Protein AF-0000000077157069 (afdb_homodimer)

InterPro domains:
  IPR003099 Prephenate dehydrogenase [PS51176] (2-272)
  IPR008927 6-phosphogluconate dehydrogenase-like, C-terminal domain superfamily [SSF48179] (154-265)
  IPR036291 NAD(P)-binding domain superfamily [SSF51735] (1-149)
  IPR046825 Prephenate dehydrogenase, dimerization domain [PF20463] (155-255)
  IPR046826 Prephenate dehydrogenase, nucleotide-binding domain [PF02153] (42-120)
  IPR050812 Prephenate/Arogenate Dehydrogenase [PTHR21363] (1-281)

Solvent-accessible surface area (backbone atoms only — not comparable to full-atom values): 29279 Å² total; per-residue (Å²): 126,58,29,35,17,26,38,22,18,34,39,65,59,13,40,44,50,47,49,52,42,40,76,71,62,34,48,33,33,28,30,45,95,85,40,71,66,77,69,88,83,55,44,74,40,94,39,74,65,72,38,39,49,76,28,46,30,37,36,45,40,52,60,58,90,48,40,37,59,52,48,66,66,44,52,80,64,40,40,77,70,17,33,42,34,40,46,43,89,59,36,59,67,38,51,57,41,57,68,68,44,59,86,50,46,41,69,35,43,33,30,64,38,68,64,67,82,61,88,62,55,63,72,36,33,33,37,36,32,65,82,89,46,50,66,62,38,48,52,53,49,46,69,74,45,63,58,40,40,78,45,79,47,51,39,67,60,44,35,53,51,40,15,50,48,45,13,40,50,49,49,54,29,51,48,49,38,41,58,57,36,68,46,88,56,48,69,61,52,58,64,59,40,34,69,70,34,52,52,53,50,32,52,24,34,28,59,56,64,52,55,43,67,58,53,46,55,46,51,45,40,74,54,20,51,65,60,44,49,50,43,53,50,49,53,52,48,51,53,51,33,42,73,67,64,36,57,66,62,52,30,48,54,44,47,53,34,43,56,45,32,56,75,77,42,61,37,69,58,24,36,53,44,47,53,43,20,52,56,52,61,75,106,126,60,28,35,17,27,38,23,18,35,40,64,61,14,41,43,51,48,51,52,41,40,75,71,60,35,47,32,32,28,30,43,96,85,40,70,65,76,68,87,84,56,43,75,40,92,39,73,67,71,38,39,50,76,28,47,30,38,37,45,41,53,59,58,90,48,40,36,59,51,49,66,64,45,51,81,63,40,39,78,70,17,32,42,34,40,47,44,86,60,37,59,66,37,50,57,41,56,68,68,45,58,83,48,46,40,70,36,44,33,31,64,39,69,64,66,82,60,90,63,56,62,73,37,30,32,37,36,31,65,81,88,48,52,67,63,40,48,52,54,49,44,68,74,45,63,56,40,39,78,44,78,44,50,38,66,62,43,34,52,51,40,15,51,50,44,12,42,50,50,48,54,27,51,47,52,40,40,58,58,39,68,46,89,56,49,70,60,51,58,63,59,41,32,68,70,35,53,53,52,51,31,51,23,36,28,60,57,63,52,55,46,67,58,54,45,55,47,53,44,39,73,54,19,51,65,59,45,47,51,44,51,49,49,52,53,49,50,56,49,33,42,74,67,65,36,58,66,61,51,32,49,54,44,46,53,34,45,56,44,33,56,75,77,43,63,35,68,58,25,36,53,43,47,52,42,20,51,56,52,60,74,105

Secondary structure (DSSP, 8-state):
--EEEEETTTSHHHHHHHHHHHHTT-EEEEE-SSS---STTPEEPSSHHHHHTT-SEEEE-S-GGGHHHHHHHHHTTSPTT-EEEE--S--HHHHHHHHTS-TTSEEEEEEE-S-TT-S--TT-EEEE--SS-HHHHHHHHHHHSTT-EEEE--HHHHHHHHIIIIIIHHHHHHHHHHHHHT-TTHHHHHHH--HHHHHHHHHHHHHTTS-HHHHHHHHT-TTHHHHHHHHHHHHHHHHHHHHTT-HHHHHHHHHHHHHHHHTT--HHHHHHHHHHHHHHHH-/--EEEEETTTSHHHHHHHHHHHHTT-EEEEE-SSS---STTPEEPSSHHHHHTT-SEEEE-S-GGGHHHHHHHHHTTSPTT-EEEE--S--HHHHHHHHTS-TTSEEEEEEE-S-TT-S--TT-EEEE--SS-HHHHHHHHHHHSTT-EEEE--HHHHHHHHIIIIIIHHHHHHHHHHHHHT-TTHHHHHHH--HHHHHHHHHHHHHTTS-HHHHHHHHT-TTHHHHHHHHHHHHHHHHHHHHTT-HHHHHHHHHHHHHHHHTT--HHHHHHHHHHHHHHHH-

Structure (mmCIF, N/CA/C/O backbone):
data_AF-0000000077157069-model_v1
#
loop_
_entity.id
_entity.type
_entity.pdbx_description
1 polymer 'Prephenate dehydrogenase'
#
loop_
_atom_site.group_PDB
_atom_site.id
_atom_site.type_symbol
_atom_site.label_atom_id
_atom_site.label_alt_id
_atom_site.label_comp_id
_atom_site.label_asym_id
_atom_site.label_entity_id
_atom_site.label_seq_id
_atom_site.pdbx_PDB_ins_code
_atom_site.Cartn_x
_atom_site.Cartn_y
_atom_site.Cartn_z
_atom_site.occupancy
_atom_site.B_iso_or_equiv
_atom_site.auth_seq_id
_atom_site.auth_comp_id
_atom_site.auth_asym_id
_atom_site.auth_atom_id
_atom_site.pdbx_PDB_model_num
ATOM 1 N N . MET A 1 1 ? 12.68 -45.031 -3.32 1 86.81 1 MET A N 1
ATOM 2 C CA . MET A 1 1 ? 12.578 -43.594 -3.088 1 86.81 1 MET A CA 1
ATOM 3 C C . MET A 1 1 ? 11.836 -42.906 -4.227 1 86.81 1 MET A C 1
ATOM 5 O O . MET A 1 1 ? 12.016 -43.25 -5.395 1 86.81 1 MET A O 1
ATOM 9 N N . LYS A 1 2 ? 10.828 -42 -3.936 1 95.44 2 LYS A N 1
ATOM 10 C CA . LYS A 1 2 ? 10.086 -41.344 -4.992 1 95.44 2 LYS A CA 1
ATOM 11 C C . LYS A 1 2 ? 10.953 -40.281 -5.695 1 95.44 2 LYS A C 1
ATOM 13 O O . LYS A 1 2 ? 11.844 -39.688 -5.082 1 95.44 2 LYS A O 1
ATOM 18 N N . LYS A 1 3 ? 10.734 -40.25 -6.965 1 98.06 3 LYS A N 1
ATOM 19 C CA . LYS A 1 3 ? 11.539 -39.375 -7.82 1 98.06 3 LYS A CA 1
ATOM 20 C C . LYS A 1 3 ? 10.742 -38.156 -8.258 1 98.06 3 LYS A C 1
ATOM 22 O O . LYS A 1 3 ? 9.617 -38.281 -8.758 1 98.06 3 LYS A O 1
ATOM 27 N N . VAL A 1 4 ? 11.352 -36.969 -8.047 1 98.44 4 VAL A N 1
ATOM 28 C CA . VAL A 1 4 ? 10.742 -35.719 -8.477 1 98.44 4 VAL A CA 1
ATOM 29 C C . VAL A 1 4 ? 11.656 -35.031 -9.477 1 98.44 4 VAL A C 1
ATOM 31 O O . VAL A 1 4 ? 12.867 -34.938 -9.258 1 98.44 4 VAL A O 1
ATOM 34 N N . THR A 1 5 ? 11.125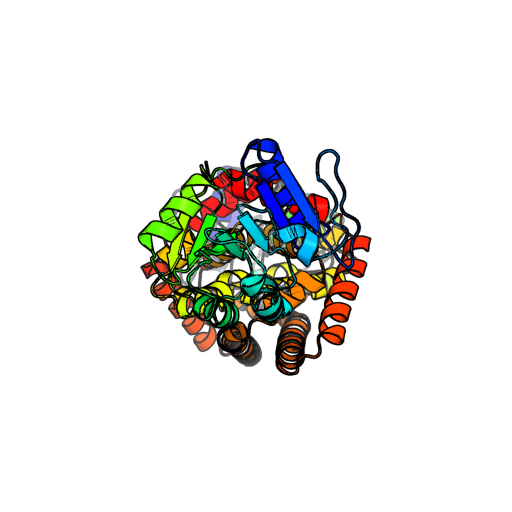 -34.656 -10.555 1 98.62 5 THR A N 1
ATOM 35 C CA . THR A 1 5 ? 11.828 -33.781 -11.5 1 98.62 5 THR A CA 1
ATOM 36 C C . THR A 1 5 ? 11.305 -32.344 -11.414 1 98.62 5 THR A C 1
ATOM 38 O O . THR A 1 5 ? 10.094 -32.125 -11.453 1 98.62 5 THR A O 1
ATOM 41 N N . VAL A 1 6 ? 12.211 -31.406 -11.32 1 98.44 6 VAL A N 1
ATOM 42 C CA . VAL A 1 6 ? 11.867 -29.984 -11.352 1 98.44 6 VAL A CA 1
ATOM 43 C C . VAL A 1 6 ? 12.344 -29.359 -12.656 1 98.44 6 VAL A C 1
ATOM 45 O O . VAL A 1 6 ? 13.555 -29.25 -12.898 1 98.44 6 VAL A O 1
ATOM 48 N N . ILE A 1 7 ? 11.391 -29.031 -13.5 1 98 7 ILE A N 1
ATOM 49 C CA . ILE A 1 7 ? 11.711 -28.281 -14.711 1 98 7 ILE A CA 1
ATOM 50 C C . ILE A 1 7 ? 11.75 -26.781 -14.406 1 98 7 ILE A C 1
ATOM 52 O O . ILE A 1 7 ? 10.812 -26.234 -13.82 1 98 7 ILE A O 1
ATOM 56 N N . GLY A 1 8 ? 12.766 -26.094 -14.836 1 96.44 8 GLY A N 1
ATOM 57 C CA . GLY A 1 8 ? 13.023 -24.734 -14.391 1 96.44 8 GLY A CA 1
ATOM 58 C C . GLY A 1 8 ? 13.742 -24.656 -13.062 1 96.44 8 GLY A C 1
ATOM 59 O O . GLY A 1 8 ? 13.477 -23.766 -12.25 1 96.44 8 GLY A O 1
ATOM 60 N N . ALA A 1 9 ? 14.633 -25.625 -12.781 1 96.56 9 ALA A N 1
ATOM 61 C CA . ALA A 1 9 ? 15.273 -25.812 -11.484 1 96.56 9 ALA A CA 1
ATOM 62 C C . ALA A 1 9 ? 16.312 -24.719 -11.227 1 96.56 9 ALA A C 1
ATOM 64 O O . ALA A 1 9 ? 16.781 -24.547 -10.102 1 96.56 9 ALA A O 1
ATOM 65 N N . GLY A 1 10 ? 16.609 -24.031 -12.227 1 94 10 GLY A N 1
ATOM 66 C CA . GLY A 1 10 ? 17.594 -22.953 -12.062 1 94 10 GLY A CA 1
ATOM 67 C C . GLY A 1 10 ? 16.969 -21.641 -11.625 1 94 10 GLY A C 1
ATOM 68 O O . GLY A 1 10 ? 17.672 -20.734 -11.188 1 94 10 GLY A O 1
ATOM 69 N N . GLY A 1 11 ? 15.641 -21.516 -11.812 1 91.5 11 GLY A N 1
ATOM 70 C CA . GLY A 1 11 ? 14.93 -20.328 -11.375 1 91.5 11 GLY A CA 1
ATOM 71 C C . GLY A 1 11 ? 14.68 -20.297 -9.875 1 91.5 11 GLY A C 1
ATOM 72 O O . GLY A 1 11 ? 14.875 -21.297 -9.188 1 91.5 11 GLY A O 1
ATOM 73 N N . GLN A 1 12 ? 14.219 -19.203 -9.367 1 87.94 12 GLN A N 1
ATOM 74 C CA . GLN A 1 12 ? 14.07 -18.984 -7.93 1 87.94 12 GLN A CA 1
ATOM 75 C C . GLN A 1 12 ? 13.094 -19.984 -7.32 1 87.94 12 GLN A C 1
ATOM 77 O O . GLN A 1 12 ? 13.43 -20.672 -6.352 1 87.94 12 GLN A O 1
ATOM 82 N N . MET A 1 13 ? 11.914 -20.094 -7.93 1 92 13 MET A N 1
ATOM 83 C CA . MET A 1 13 ? 10.953 -21.047 -7.375 1 92 13 MET A CA 1
ATOM 84 C C . MET A 1 13 ? 11.383 -22.484 -7.648 1 92 13 MET A C 1
ATOM 86 O O . MET A 1 13 ? 11.117 -23.375 -6.848 1 92 13 MET A O 1
ATOM 90 N N . GLY A 1 14 ? 12.016 -22.703 -8.828 1 95.69 14 GLY A N 1
ATOM 91 C CA . GLY A 1 14 ? 12.562 -24.016 -9.109 1 95.69 14 GLY A CA 1
ATOM 92 C C . GLY A 1 14 ? 13.555 -24.484 -8.055 1 95.69 14 GLY A C 1
ATOM 93 O O . GLY A 1 14 ? 13.492 -25.625 -7.598 1 95.69 14 GLY A O 1
ATOM 94 N N . GLN A 1 15 ? 14.406 -23.562 -7.676 1 94.69 15 GLN A N 1
ATOM 95 C CA . GLN A 1 15 ? 15.367 -23.875 -6.625 1 94.69 15 GLN A CA 1
ATOM 96 C C . GLN A 1 15 ? 14.664 -24.156 -5.301 1 94.69 15 GLN A C 1
ATOM 98 O O . GLN A 1 15 ? 15.047 -25.062 -4.562 1 94.69 15 GLN A O 1
ATOM 103 N N . TRP A 1 16 ? 13.672 -23.406 -5.055 1 93.69 16 TRP A N 1
ATOM 104 C CA . TRP A 1 16 ? 12.914 -23.578 -3.816 1 93.69 16 TRP A CA 1
ATOM 105 C C . TRP A 1 16 ? 12.273 -24.953 -3.752 1 93.69 16 TRP A C 1
ATOM 107 O O . TRP A 1 16 ? 12.43 -25.672 -2.76 1 93.69 16 TRP A O 1
ATOM 117 N N . PHE A 1 17 ? 11.672 -25.406 -4.805 1 97 17 PHE A N 1
ATOM 118 C CA . PHE A 1 17 ? 10.961 -26.672 -4.824 1 97 17 PHE A CA 1
ATOM 119 C C . PHE A 1 17 ? 11.953 -27.844 -4.852 1 97 17 PHE A C 1
ATOM 121 O O . PHE A 1 17 ? 11.695 -28.891 -4.262 1 97 17 PHE A O 1
ATOM 128 N N . ALA A 1 18 ? 13.047 -27.656 -5.605 1 97 18 ALA A N 1
ATOM 129 C CA . ALA A 1 18 ? 14.078 -28.688 -5.598 1 97 18 ALA A CA 1
ATOM 130 C C . ALA A 1 18 ? 14.578 -28.953 -4.18 1 97 18 ALA A C 1
ATOM 132 O O . ALA A 1 18 ? 14.648 -30.094 -3.748 1 97 18 ALA A O 1
ATOM 133 N N . LYS A 1 19 ? 14.883 -27.891 -3.492 1 95.88 19 LYS A N 1
ATOM 134 C CA . LYS A 1 19 ? 15.352 -28.016 -2.113 1 95.88 19 LYS A CA 1
ATOM 135 C C . LYS A 1 19 ? 14.266 -28.609 -1.219 1 95.88 19 LYS A C 1
ATOM 137 O O . LYS A 1 19 ? 14.547 -29.469 -0.385 1 95.88 19 LYS A O 1
ATOM 142 N N . TYR A 1 20 ? 13.055 -28.156 -1.385 1 96.25 20 TYR A N 1
ATOM 143 C CA . TYR A 1 20 ? 11.93 -28.625 -0.582 1 96.25 20 TYR A CA 1
ATOM 144 C C . TYR A 1 20 ? 11.758 -30.125 -0.689 1 96.25 20 TYR A C 1
ATOM 146 O O . TYR A 1 20 ? 11.664 -30.828 0.326 1 96.25 20 TYR A O 1
ATOM 154 N N . PHE A 1 21 ? 11.766 -30.656 -1.873 1 97.19 21 PHE A N 1
ATOM 155 C CA . PHE A 1 21 ? 11.531 -32.094 -2.082 1 97.19 21 PHE A CA 1
ATOM 156 C C . PHE A 1 21 ? 12.75 -32.906 -1.671 1 97.19 21 PHE A C 1
ATOM 158 O O . PHE A 1 21 ? 12.617 -34.031 -1.173 1 97.19 21 PHE A O 1
ATOM 165 N N . ALA A 1 22 ? 13.914 -32.312 -1.91 1 96.19 22 ALA A N 1
ATOM 166 C CA . ALA A 1 22 ? 15.109 -33 -1.421 1 96.19 22 ALA A CA 1
ATOM 167 C C . ALA A 1 22 ? 15.07 -33.156 0.095 1 96.19 22 ALA A C 1
ATOM 169 O O . ALA A 1 22 ? 15.359 -34.25 0.614 1 96.19 22 ALA A O 1
ATOM 170 N N . ASP A 1 23 ? 14.711 -32.125 0.754 1 95.19 23 ASP A N 1
ATOM 171 C CA . ASP A 1 23 ? 14.633 -32.125 2.211 1 95.19 23 ASP A CA 1
ATOM 172 C C . ASP A 1 23 ? 13.586 -33.125 2.693 1 95.19 23 ASP A C 1
ATOM 174 O O . ASP A 1 23 ? 13.672 -33.656 3.811 1 95.19 23 ASP A O 1
ATOM 178 N N . LYS A 1 24 ? 12.641 -33.438 1.894 1 95.44 24 LYS A N 1
ATOM 179 C CA . LYS A 1 24 ? 11.578 -34.375 2.252 1 95.44 24 LYS A CA 1
ATOM 180 C C . LYS A 1 24 ? 11.969 -35.812 1.906 1 95.44 24 LYS A C 1
ATOM 182 O O . LYS A 1 24 ? 11.188 -36.75 2.115 1 95.44 24 LYS A O 1
ATOM 187 N N . GLY A 1 25 ? 13.125 -36 1.282 1 95.44 25 GLY A N 1
ATOM 188 C CA . GLY A 1 25 ? 13.656 -37.344 1.063 1 95.44 25 GLY A CA 1
ATOM 189 C C . GLY A 1 25 ? 13.43 -37.844 -0.347 1 95.44 25 GLY A C 1
ATOM 190 O O . GLY A 1 25 ? 13.672 -39.031 -0.634 1 95.44 25 GLY A O 1
ATOM 191 N N . PHE A 1 26 ? 13.008 -37 -1.263 1 97.5 26 PHE A N 1
ATOM 192 C CA . PHE A 1 26 ? 12.852 -37.406 -2.658 1 97.5 26 PHE A CA 1
ATOM 193 C C . PHE A 1 26 ? 14.195 -37.375 -3.377 1 97.5 26 PHE A C 1
ATOM 195 O O . PHE A 1 26 ? 15.102 -36.625 -2.992 1 97.5 26 PHE A O 1
ATOM 202 N N . GLU A 1 27 ? 14.344 -38.25 -4.344 1 97.62 27 GLU A N 1
ATOM 203 C CA . GLU A 1 27 ? 15.406 -38.062 -5.32 1 97.62 27 GLU A CA 1
ATOM 204 C C . GLU A 1 27 ? 15.047 -37 -6.344 1 97.62 27 GLU A C 1
ATOM 206 O O . GLU A 1 27 ? 14.07 -37.125 -7.082 1 97.62 27 GLU A O 1
ATOM 211 N N . VAL A 1 28 ? 15.797 -35.969 -6.406 1 98 28 VAL A N 1
ATOM 212 C CA . VAL A 1 28 ? 15.398 -34.781 -7.191 1 98 28 VAL A CA 1
ATOM 213 C C . VAL A 1 28 ? 16.297 -34.656 -8.414 1 98 28 VAL A C 1
ATOM 215 O O . VAL A 1 28 ? 17.531 -34.656 -8.297 1 98 28 VAL A O 1
ATOM 218 N N . THR A 1 29 ? 15.719 -34.594 -9.562 1 97.94 29 THR A N 1
ATOM 219 C CA . THR A 1 29 ? 16.375 -34.25 -10.812 1 97.94 29 THR A CA 1
ATOM 220 C C . THR A 1 29 ? 15.945 -32.844 -11.273 1 97.94 29 THR A C 1
ATOM 222 O O . THR A 1 29 ? 14.766 -32.5 -11.18 1 97.94 29 THR A O 1
ATOM 225 N N . GLY A 1 30 ? 16.891 -32.062 -11.688 1 97.88 30 GLY A N 1
ATOM 226 C CA . GLY A 1 30 ? 16.594 -30.719 -12.18 1 97.88 30 GLY A CA 1
ATOM 227 C C . GLY A 1 30 ? 16.953 -30.531 -13.641 1 97.88 30 GLY A C 1
ATOM 228 O O . GLY A 1 30 ? 17.953 -31.078 -14.109 1 97.88 30 GLY A O 1
ATOM 229 N N . PHE A 1 31 ? 16.156 -29.766 -14.312 1 97.5 31 PHE A N 1
ATOM 230 C CA . PHE A 1 31 ? 16.469 -29.344 -15.672 1 97.5 31 PHE A CA 1
ATOM 231 C C . PHE A 1 31 ? 16.172 -27.859 -15.844 1 97.5 31 PHE A C 1
ATOM 233 O O . PHE A 1 31 ? 15.18 -27.344 -15.312 1 97.5 31 PHE A O 1
ATOM 240 N N . ASP A 1 32 ? 16.969 -27.188 -16.5 1 96.62 32 ASP A N 1
ATOM 241 C CA . ASP A 1 32 ? 16.797 -25.781 -16.891 1 96.62 32 ASP A CA 1
ATOM 242 C C . ASP A 1 32 ? 17.578 -25.469 -18.156 1 96.62 32 ASP A C 1
ATOM 244 O O . ASP A 1 32 ? 18.781 -25.703 -18.203 1 96.62 32 ASP A O 1
ATOM 248 N N . SER A 1 33 ? 16.938 -24.938 -19.109 1 92.38 33 SER A N 1
ATOM 249 C CA . SER A 1 33 ? 17.578 -24.688 -20.391 1 92.38 33 SER A CA 1
ATOM 250 C C . SER A 1 33 ? 18.359 -23.375 -20.359 1 92.38 33 SER A C 1
ATOM 252 O O . SER A 1 33 ? 19.203 -23.141 -21.234 1 92.38 33 SER A O 1
ATOM 254 N N . GLU A 1 34 ? 18.125 -22.531 -19.438 1 89.44 34 GLU A N 1
ATOM 255 C CA . GLU A 1 34 ? 18.656 -21.172 -19.484 1 89.44 34 GLU A CA 1
ATOM 256 C C . GLU A 1 34 ? 19.578 -20.906 -18.281 1 89.44 34 GLU A C 1
ATOM 258 O O . GLU A 1 34 ? 20.5 -20.094 -18.375 1 89.44 34 GLU A O 1
ATOM 263 N N . ASN A 1 35 ? 19.266 -21.547 -17.219 1 90.44 35 ASN A N 1
ATOM 264 C CA . ASN A 1 35 ? 19.953 -21.219 -15.977 1 90.44 35 ASN A CA 1
ATOM 265 C C . ASN A 1 35 ? 20.734 -22.406 -15.422 1 90.44 35 ASN A C 1
ATOM 267 O O . ASN A 1 35 ? 20.328 -23.547 -15.602 1 90.44 35 ASN A O 1
ATOM 271 N N . LYS A 1 36 ? 21.766 -22.062 -14.773 1 90.94 36 LYS A N 1
ATOM 272 C CA . LYS A 1 36 ? 22.484 -23.094 -14.023 1 90.94 36 LYS A CA 1
ATOM 273 C C . LYS A 1 36 ? 21.672 -23.547 -12.805 1 90.94 36 LYS A C 1
ATOM 275 O O . LYS A 1 36 ? 20.922 -22.766 -12.227 1 90.94 36 LYS A O 1
ATOM 280 N N . ILE A 1 37 ? 21.719 -24.781 -12.484 1 91.75 37 ILE A N 1
ATOM 281 C CA . ILE A 1 37 ? 21.047 -25.344 -11.32 1 91.75 37 ILE A CA 1
ATOM 282 C C . ILE A 1 37 ? 22.031 -25.406 -10.148 1 91.75 37 ILE A C 1
ATOM 284 O O . ILE A 1 37 ? 22.984 -26.203 -10.172 1 91.75 37 ILE A O 1
ATOM 288 N N . PRO A 1 38 ? 21.625 -24.484 -9.25 1 81.62 38 PRO A N 1
ATOM 289 C CA . PRO A 1 38 ? 22.531 -24.5 -8.094 1 81.62 38 PRO A CA 1
ATOM 290 C C . PRO A 1 38 ? 22.188 -25.594 -7.09 1 81.62 38 PRO A C 1
ATOM 292 O O . PRO A 1 38 ? 21.094 -26.156 -7.141 1 81.62 38 PRO A O 1
ATOM 295 N N . GLY A 1 39 ? 23.031 -25.938 -6.227 1 75.75 39 GLY A N 1
ATOM 296 C CA . GLY A 1 39 ? 22.688 -26.75 -5.062 1 75.75 39 GLY A CA 1
ATOM 297 C C . GLY A 1 39 ? 23.312 -28.125 -5.098 1 75.75 39 GLY A C 1
ATOM 298 O O . GLY A 1 39 ? 23.406 -28.75 -6.164 1 75.75 39 GLY A O 1
ATOM 299 N N . LYS A 1 40 ? 23.719 -28.562 -4.043 1 78.12 40 LYS A N 1
ATOM 300 C CA . LYS A 1 40 ? 24.266 -29.906 -3.877 1 78.12 40 LYS A CA 1
ATOM 301 C C . LYS A 1 40 ? 23.141 -30.938 -3.713 1 78.12 40 LYS A C 1
ATOM 303 O O . LYS A 1 40 ? 22.094 -30.625 -3.15 1 78.12 40 LYS A O 1
ATOM 308 N N . GLY A 1 41 ? 23.062 -32.062 -4.379 1 86.19 41 GLY A N 1
ATOM 309 C CA . GLY A 1 41 ? 22.125 -33.156 -4.172 1 86.19 41 GLY A CA 1
ATOM 310 C C . GLY A 1 41 ? 21.031 -33.219 -5.23 1 86.19 41 GLY A C 1
ATOM 311 O O . GLY A 1 41 ? 20.125 -34.031 -5.152 1 86.19 41 GLY A O 1
ATOM 312 N N . ILE A 1 42 ? 21.062 -32.219 -6.164 1 93.62 42 ILE A N 1
ATOM 313 C CA . ILE A 1 42 ? 20.125 -32.219 -7.285 1 93.62 42 ILE A CA 1
ATOM 314 C C . ILE A 1 42 ? 20.828 -32.781 -8.531 1 93.62 42 ILE A C 1
ATOM 316 O O . ILE A 1 42 ? 21.875 -32.25 -8.938 1 93.62 42 ILE A O 1
ATOM 320 N N . ILE A 1 43 ? 20.312 -33.812 -9.031 1 95.38 43 ILE A N 1
ATOM 321 C CA . ILE A 1 43 ? 20.859 -34.375 -10.258 1 95.38 43 ILE A CA 1
ATOM 322 C C . ILE A 1 43 ? 20.5 -33.5 -11.453 1 95.38 43 ILE A C 1
ATOM 324 O O . ILE A 1 43 ? 19.328 -33.188 -11.664 1 95.38 43 ILE A O 1
ATOM 328 N N . GLN A 1 44 ? 21.469 -33.125 -12.164 1 95.62 44 GLN A N 1
ATOM 329 C CA . GLN A 1 44 ? 21.188 -32.281 -13.328 1 95.62 44 GLN A CA 1
ATOM 330 C C . GLN A 1 44 ? 20.938 -33.156 -14.57 1 95.62 44 GLN A C 1
ATOM 332 O O . GLN A 1 44 ? 21.781 -33.969 -14.945 1 95.62 44 GLN A O 1
ATOM 337 N N . ALA A 1 45 ? 19.812 -32.938 -15.148 1 96.31 45 ALA A N 1
ATOM 338 C CA . ALA A 1 45 ? 19.484 -33.656 -16.375 1 96.31 45 ALA A CA 1
ATOM 339 C C . ALA A 1 45 ? 20.078 -32.969 -17.594 1 96.31 45 ALA A C 1
ATOM 341 O O . ALA A 1 45 ? 20.172 -31.75 -17.641 1 96.31 45 ALA A O 1
ATOM 342 N N . GLU A 1 46 ? 20.359 -33.75 -18.625 1 93.31 46 GLU A N 1
ATOM 343 C CA . GLU A 1 46 ? 21 -33.219 -19.828 1 93.31 46 GLU A CA 1
ATOM 344 C C . GLU A 1 46 ? 19.953 -32.781 -20.844 1 93.31 46 GLU A C 1
ATOM 346 O O . GLU A 1 46 ? 20.281 -32.031 -21.781 1 93.31 46 GLU A O 1
ATOM 351 N N . SER A 1 47 ? 18.797 -33.344 -20.672 1 95.38 47 SER A N 1
ATOM 352 C CA . SER A 1 47 ? 17.719 -33 -21.594 1 95.38 47 SER A CA 1
ATOM 353 C C . SER A 1 47 ? 16.359 -33 -20.875 1 95.38 47 SER A C 1
ATOM 355 O O . SER A 1 47 ? 16.219 -33.594 -19.812 1 95.38 47 SER A O 1
ATOM 357 N N . LEU A 1 48 ? 15.484 -32.312 -21.516 1 96.31 48 LEU A N 1
ATOM 358 C CA . LEU A 1 48 ? 14.133 -32.25 -20.969 1 96.31 48 LEU A CA 1
ATOM 359 C C . LEU A 1 48 ? 13.5 -33.625 -20.891 1 96.31 48 LEU A C 1
ATOM 361 O O . LEU A 1 48 ? 12.938 -34 -19.859 1 96.31 48 LEU A O 1
ATOM 365 N N . VAL A 1 49 ? 13.594 -34.406 -21.922 1 95.38 49 VAL A N 1
ATOM 366 C CA . VAL A 1 49 ? 12.992 -35.719 -21.984 1 95.38 49 VAL A CA 1
ATOM 367 C C . VAL A 1 49 ? 13.68 -36.656 -20.969 1 95.38 49 VAL A C 1
ATOM 369 O O . VAL A 1 49 ? 13.008 -37.375 -20.266 1 95.38 49 VAL A O 1
ATOM 372 N N . GLY A 1 50 ? 14.969 -36.562 -20.906 1 95.5 50 GLY A N 1
ATOM 373 C CA . GLY A 1 50 ? 15.703 -37.375 -19.938 1 95.5 50 GLY A CA 1
ATOM 374 C C . GLY A 1 50 ? 15.312 -37.062 -18.5 1 95.5 50 GLY A C 1
ATOM 375 O O . GLY A 1 50 ? 15.375 -37.969 -17.656 1 95.5 50 GLY A O 1
ATOM 376 N N . ALA A 1 51 ? 14.922 -35.906 -18.234 1 96.94 51 ALA A N 1
ATOM 377 C CA . ALA A 1 51 ? 14.578 -35.469 -16.875 1 96.94 51 ALA A CA 1
ATOM 378 C C . ALA A 1 51 ? 13.266 -36.094 -16.422 1 96.94 51 ALA A C 1
ATOM 380 O O . ALA A 1 51 ? 13.062 -36.312 -15.227 1 96.94 51 ALA A O 1
ATOM 381 N N . ILE A 1 52 ? 12.398 -36.406 -17.375 1 97.38 52 ILE A N 1
ATOM 382 C CA . ILE A 1 52 ? 11.031 -36.688 -16.938 1 97.38 52 ILE A CA 1
ATOM 383 C C . ILE A 1 52 ? 10.734 -38.156 -17.094 1 97.38 52 ILE A C 1
ATOM 385 O O . ILE A 1 52 ? 9.727 -38.656 -16.578 1 97.38 52 ILE A O 1
ATOM 389 N N . LEU A 1 53 ? 11.547 -38.969 -17.703 1 95.31 53 LEU A N 1
ATOM 390 C CA . LEU A 1 53 ? 11.266 -40.344 -18.125 1 95.31 53 LEU A CA 1
ATOM 391 C C . LEU A 1 53 ? 11.039 -41.219 -16.906 1 95.31 53 LEU A C 1
ATOM 393 O O . LEU A 1 53 ? 10.219 -42.156 -16.953 1 95.31 53 LEU A O 1
ATOM 397 N N . LYS A 1 54 ? 11.664 -41 -15.828 1 93.81 54 LYS A N 1
ATOM 398 C CA . LYS A 1 54 ? 11.594 -41.906 -14.688 1 93.81 54 LYS A CA 1
ATOM 399 C C . LYS A 1 54 ? 10.969 -41.219 -13.477 1 93.81 54 LYS A C 1
ATOM 401 O O . LYS A 1 54 ? 11.016 -41.75 -12.359 1 93.81 54 LYS A O 1
ATOM 406 N N . ALA A 1 55 ? 10.461 -40.094 -13.656 1 97.75 55 ALA A N 1
ATOM 407 C CA . ALA A 1 55 ? 9.953 -39.281 -12.539 1 97.75 55 ALA A CA 1
ATOM 408 C C . ALA A 1 55 ? 8.602 -39.812 -12.062 1 97.75 55 ALA A C 1
ATOM 410 O O . ALA A 1 55 ? 7.773 -40.25 -12.867 1 97.75 55 ALA A O 1
ATOM 411 N N . ASP A 1 56 ? 8.398 -39.812 -10.773 1 98.38 56 ASP A N 1
ATOM 412 C CA . ASP A 1 56 ? 7.066 -40.031 -10.203 1 98.38 56 ASP A CA 1
ATOM 413 C C . ASP A 1 56 ? 6.262 -38.75 -10.195 1 98.38 56 ASP A C 1
ATOM 415 O O . ASP A 1 56 ? 5.035 -38.781 -10.297 1 98.38 56 ASP A O 1
ATOM 419 N N . TYR A 1 57 ? 6.953 -37.656 -10.008 1 98.56 57 TYR A N 1
ATOM 420 C CA . TYR A 1 57 ? 6.406 -36.312 -10.031 1 98.56 57 TYR A CA 1
ATOM 421 C C . TYR A 1 57 ? 7.242 -35.406 -10.922 1 98.56 57 TYR A C 1
ATOM 423 O O . TYR A 1 57 ? 8.469 -35.469 -10.922 1 98.56 57 TYR A O 1
ATOM 431 N N . VAL A 1 58 ? 6.59 -34.594 -11.672 1 98.69 58 VAL A N 1
ATOM 432 C CA . VAL A 1 58 ? 7.223 -33.531 -12.422 1 98.69 58 VAL A CA 1
ATOM 433 C C . VAL A 1 58 ? 6.633 -32.188 -11.992 1 98.69 58 VAL A C 1
ATOM 435 O O . VAL A 1 58 ? 5.418 -31.984 -12.047 1 98.69 58 VAL A O 1
ATOM 438 N N . VAL A 1 59 ? 7.473 -31.297 -11.547 1 98.62 59 VAL A N 1
ATOM 439 C CA . VAL A 1 59 ? 7.066 -29.969 -11.133 1 98.62 59 VAL A CA 1
ATOM 440 C C . VAL A 1 59 ? 7.523 -28.938 -12.172 1 98.62 59 VAL A C 1
ATOM 442 O O . VAL A 1 59 ? 8.711 -28.844 -12.477 1 98.62 59 VAL A O 1
ATOM 445 N N . LEU A 1 60 ? 6.598 -28.234 -12.648 1 98.19 60 LEU A N 1
ATOM 446 C CA . LEU A 1 60 ? 6.906 -27.203 -13.633 1 98.19 60 LEU A CA 1
ATOM 447 C C . LEU A 1 60 ? 7.105 -25.844 -12.953 1 98.19 60 LEU A C 1
ATOM 449 O O . LEU A 1 60 ? 6.152 -25.25 -12.445 1 98.19 60 LEU A O 1
ATOM 453 N N . CYS A 1 61 ? 8.297 -25.422 -12.922 1 96.19 61 CYS A N 1
ATOM 454 C CA . C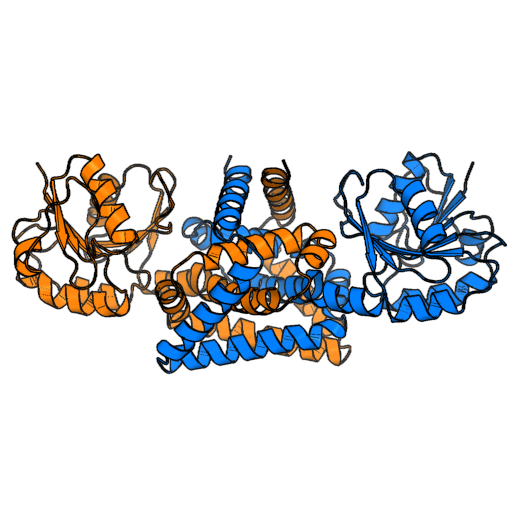YS A 1 61 ? 8.688 -24.078 -12.484 1 96.19 61 CYS A CA 1
ATOM 455 C C . CYS A 1 61 ? 9.219 -23.25 -13.648 1 96.19 61 CYS A C 1
ATOM 457 O O . CYS A 1 61 ? 10.336 -22.75 -13.602 1 96.19 61 CYS A O 1
ATOM 459 N N . THR A 1 62 ? 8.398 -23.125 -14.664 1 93.25 62 THR A N 1
ATOM 460 C CA . THR A 1 62 ? 8.734 -22.469 -15.922 1 93.25 62 THR A CA 1
ATOM 461 C C . THR A 1 62 ? 7.98 -21.156 -16.062 1 93.25 62 THR A C 1
ATOM 463 O O . THR A 1 62 ? 7.043 -20.891 -15.305 1 93.25 62 THR A O 1
ATOM 466 N N . PRO A 1 63 ? 8.406 -20.281 -16.938 1 87.75 63 PRO A N 1
ATOM 467 C CA . PRO A 1 63 ? 7.625 -19.062 -17.156 1 87.75 63 PRO A CA 1
ATOM 468 C C . PRO A 1 63 ? 6.16 -19.344 -17.484 1 87.75 63 PRO A C 1
ATOM 470 O O . PRO A 1 63 ? 5.863 -20.219 -18.312 1 87.75 63 PRO A O 1
ATOM 473 N N . THR A 1 64 ? 5.34 -18.594 -16.844 1 88.69 64 THR A N 1
ATOM 474 C CA . THR A 1 64 ? 3.898 -18.797 -16.938 1 88.69 64 THR A CA 1
ATOM 475 C C . THR A 1 64 ? 3.441 -18.859 -18.391 1 88.69 64 THR A C 1
ATOM 477 O O . THR A 1 64 ? 2.691 -19.766 -18.766 1 88.69 64 THR A O 1
ATOM 480 N N . ARG A 1 65 ? 3.93 -18.031 -19.25 1 85 65 ARG A N 1
ATOM 481 C CA . ARG A 1 65 ? 3.502 -17.938 -20.641 1 85 65 ARG A CA 1
ATOM 482 C C . ARG A 1 65 ? 3.912 -19.188 -21.422 1 85 65 ARG A C 1
ATOM 484 O O . ARG A 1 65 ? 3.285 -19.531 -22.422 1 85 65 ARG A O 1
ATOM 491 N N . ARG A 1 66 ? 4.875 -19.922 -20.938 1 90.75 66 ARG A N 1
ATOM 492 C CA . ARG A 1 66 ? 5.418 -21.062 -21.656 1 90.75 66 ARG A CA 1
ATOM 493 C C . ARG A 1 66 ? 4.867 -22.375 -21.094 1 90.75 66 ARG A C 1
ATOM 495 O O . ARG A 1 66 ? 4.992 -23.422 -21.734 1 90.75 66 ARG A O 1
ATOM 502 N N . THR A 1 67 ? 4.297 -22.297 -20 1 94.62 67 THR A N 1
ATOM 503 C CA . THR A 1 67 ? 3.922 -23.484 -19.234 1 94.62 67 THR A CA 1
ATOM 504 C C . THR A 1 67 ? 2.951 -24.359 -20.047 1 94.62 67 THR A C 1
ATOM 506 O O . THR A 1 67 ? 3.135 -25.562 -20.141 1 94.62 67 THR A O 1
ATOM 509 N N . PRO A 1 68 ? 1.942 -23.766 -20.734 1 95.31 68 PRO A N 1
ATOM 510 C CA . PRO A 1 68 ? 1.025 -24.609 -21.5 1 95.31 68 PRO A CA 1
ATOM 511 C C . PRO A 1 68 ? 1.729 -25.375 -22.625 1 95.31 68 PRO A C 1
ATOM 513 O O . PRO A 1 68 ? 1.438 -26.562 -22.844 1 95.31 68 PRO A O 1
ATOM 516 N N . GLU A 1 69 ? 2.637 -24.719 -23.219 1 95.5 69 GLU A N 1
ATOM 517 C CA . GLU A 1 69 ? 3.375 -25.359 -24.297 1 95.5 69 GLU A CA 1
ATOM 518 C C . GLU A 1 69 ? 4.262 -26.484 -23.766 1 95.5 69 GLU A C 1
ATOM 520 O O . GLU A 1 69 ? 4.348 -27.547 -24.375 1 95.5 69 GLU A O 1
ATOM 525 N N . ILE A 1 70 ? 4.91 -26.25 -22.703 1 96.44 70 ILE A N 1
ATOM 526 C CA . ILE A 1 70 ? 5.785 -27.25 -22.094 1 96.44 70 ILE A CA 1
ATOM 527 C C . ILE A 1 70 ? 4.961 -28.469 -21.672 1 96.44 70 ILE A C 1
ATOM 529 O O . ILE A 1 70 ? 5.387 -29.609 -21.875 1 96.44 70 ILE A O 1
ATOM 533 N N . ILE A 1 71 ? 3.781 -28.234 -21.125 1 97.62 71 ILE A N 1
ATOM 534 C CA . ILE A 1 71 ? 2.887 -29.328 -20.75 1 97.62 71 ILE A CA 1
ATOM 535 C C . ILE A 1 71 ? 2.594 -30.203 -21.953 1 97.62 71 ILE A C 1
ATOM 537 O O . ILE A 1 71 ? 2.729 -31.438 -21.891 1 97.62 71 ILE A O 1
ATOM 541 N N . ARG A 1 72 ? 2.281 -29.609 -23.047 1 95.44 72 ARG A N 1
ATOM 542 C CA . ARG A 1 72 ? 1.942 -30.344 -24.266 1 95.44 72 ARG A CA 1
ATOM 543 C C . ARG A 1 72 ? 3.135 -31.141 -24.766 1 95.44 72 ARG A C 1
ATOM 545 O O . ARG A 1 72 ? 2.971 -32.25 -25.266 1 95.44 72 ARG A O 1
ATOM 552 N N . LEU A 1 73 ? 4.246 -30.594 -24.562 1 94.44 73 LEU A N 1
ATOM 553 C CA . LEU A 1 73 ? 5.469 -31.188 -25.078 1 94.44 73 LEU A CA 1
ATOM 554 C C . LEU A 1 73 ? 5.863 -32.406 -24.25 1 94.44 73 LEU A C 1
ATOM 556 O O . LEU A 1 73 ? 6.281 -33.438 -24.812 1 94.44 73 LEU A O 1
ATOM 560 N N . ILE A 1 74 ? 5.668 -32.375 -22.984 1 96.44 74 ILE A N 1
ATOM 561 C CA . ILE A 1 74 ? 6.324 -33.375 -22.172 1 96.44 74 ILE A CA 1
ATOM 562 C C . ILE A 1 74 ? 5.316 -34.469 -21.766 1 96.44 74 ILE A C 1
ATOM 564 O O . ILE A 1 74 ? 5.695 -35.562 -21.422 1 96.44 74 ILE A O 1
ATOM 568 N N . ALA A 1 75 ? 4.062 -34.125 -21.766 1 95.44 75 ALA A N 1
ATOM 569 C CA . ALA A 1 75 ? 3.049 -35.031 -21.203 1 95.44 75 ALA A CA 1
ATOM 570 C C . ALA A 1 75 ? 3.072 -36.375 -21.891 1 95.44 75 ALA A C 1
ATOM 572 O O . ALA A 1 75 ? 2.939 -37.406 -21.234 1 95.44 75 ALA A O 1
ATOM 573 N N . LYS A 1 76 ? 3.295 -36.438 -23.156 1 93.19 76 LYS A N 1
ATOM 574 C CA . LYS A 1 76 ? 3.26 -37.688 -23.922 1 93.19 76 LYS A CA 1
ATOM 575 C C . LYS A 1 76 ? 4.461 -38.562 -23.594 1 93.19 76 LYS A C 1
ATOM 577 O O . LYS A 1 76 ? 4.398 -39.781 -23.734 1 93.19 76 LYS A O 1
ATOM 582 N N . GLU A 1 77 ? 5.488 -37.938 -23.141 1 95.75 77 GLU A N 1
ATOM 583 C CA . GLU A 1 77 ? 6.734 -38.656 -22.891 1 95.75 77 GLU A CA 1
ATOM 584 C C . GLU A 1 77 ? 6.809 -39.156 -21.453 1 95.75 77 GLU A C 1
ATOM 586 O O . GLU A 1 77 ? 7.648 -40 -21.125 1 95.75 77 GLU A O 1
ATOM 591 N N . MET A 1 78 ? 5.969 -38.688 -20.609 1 97.06 78 MET A N 1
ATOM 592 C CA . MET A 1 78 ? 5.996 -39.062 -19.188 1 97.06 78 MET A CA 1
ATOM 593 C C . MET A 1 78 ? 5.48 -40.5 -18.984 1 97.06 78 MET A C 1
ATOM 595 O O . MET A 1 78 ? 4.656 -40.969 -19.766 1 97.06 78 MET A O 1
ATOM 599 N N . LYS A 1 79 ? 5.949 -41.125 -18.047 1 95.19 79 LYS A N 1
ATOM 600 C CA . LYS A 1 79 ? 5.523 -42.5 -17.781 1 95.19 79 LYS A CA 1
ATOM 601 C C . LYS A 1 79 ? 4.121 -42.531 -17.172 1 95.19 79 LYS A C 1
ATOM 603 O O . LYS A 1 79 ? 3.658 -41.531 -16.625 1 95.19 79 LYS A O 1
ATOM 608 N N . ARG A 1 80 ? 3.484 -43.688 -17.281 1 96.56 80 ARG A N 1
ATOM 609 C CA . ARG A 1 80 ? 2.137 -43.906 -16.75 1 96.56 80 ARG A CA 1
ATOM 610 C C . ARG A 1 80 ? 2.102 -43.688 -15.242 1 96.56 80 ARG A C 1
ATOM 612 O O . ARG A 1 80 ? 2.975 -44.188 -14.523 1 96.56 80 ARG A O 1
ATOM 619 N N . GLY A 1 81 ? 1.119 -42.938 -14.797 1 96.75 81 GLY A N 1
ATOM 620 C CA . GLY A 1 81 ? 0.907 -42.781 -13.367 1 96.75 81 GLY A CA 1
ATOM 621 C C . GLY A 1 81 ? 1.614 -41.562 -12.797 1 96.75 81 GLY A C 1
ATOM 622 O O . GLY A 1 81 ? 1.393 -41.188 -11.641 1 96.75 81 GLY A O 1
ATOM 623 N N . THR A 1 82 ? 2.463 -40.875 -13.625 1 97.69 82 THR A N 1
ATOM 624 C CA . THR A 1 82 ? 3.225 -39.719 -13.164 1 97.69 82 THR A CA 1
ATOM 625 C C . THR A 1 82 ? 2.297 -38.531 -12.844 1 97.69 82 THR A C 1
ATOM 627 O O . THR A 1 82 ? 1.287 -38.344 -13.523 1 97.69 82 THR A O 1
ATOM 630 N N . TYR A 1 83 ? 2.621 -37.812 -11.805 1 98.31 83 TYR A N 1
ATOM 631 C CA . TYR A 1 83 ? 1.936 -36.562 -11.492 1 98.31 83 TYR A CA 1
ATOM 632 C C . TYR A 1 83 ? 2.648 -35.375 -12.117 1 98.31 83 TYR A C 1
ATOM 634 O O . TYR A 1 83 ? 3.875 -35.281 -12.047 1 98.31 83 TYR A O 1
ATOM 642 N N . LEU A 1 84 ? 1.9 -34.594 -12.805 1 98.56 84 LEU A N 1
ATOM 643 C CA . LEU A 1 84 ? 2.404 -33.312 -13.344 1 98.56 84 LEU A CA 1
ATOM 644 C C . LEU A 1 84 ? 1.867 -32.156 -12.539 1 98.56 84 LEU A C 1
ATOM 646 O O . LEU A 1 84 ? 0.67 -31.844 -12.586 1 98.56 84 LEU A O 1
ATOM 650 N N . ILE A 1 85 ? 2.783 -31.453 -11.867 1 98.5 85 ILE A N 1
ATOM 651 C CA . ILE A 1 85 ? 2.438 -30.344 -10.977 1 98.5 85 ILE A CA 1
ATOM 652 C C . ILE A 1 85 ? 2.834 -29.016 -11.633 1 98.5 85 ILE A C 1
ATOM 654 O O . ILE A 1 85 ? 4.004 -28.797 -11.953 1 98.5 85 ILE A O 1
ATOM 658 N N . GLU A 1 86 ? 1.922 -28.203 -11.898 1 97.81 86 GLU A N 1
ATOM 659 C CA . GLU A 1 86 ? 2.234 -26.875 -12.383 1 97.81 86 GLU A CA 1
ATOM 660 C C . GLU A 1 86 ? 1.865 -25.812 -11.344 1 97.81 86 GLU A C 1
ATOM 662 O O . GLU A 1 86 ? 0.915 -25.984 -10.578 1 97.81 86 GLU A O 1
ATOM 667 N N . ILE A 1 87 ? 2.656 -24.641 -11.312 1 96.94 87 ILE A N 1
ATOM 668 C CA . ILE A 1 87 ? 2.516 -23.719 -10.188 1 96.94 87 ILE A CA 1
ATOM 669 C C . ILE A 1 87 ? 2.334 -22.297 -10.719 1 96.94 87 ILE A C 1
ATOM 671 O O . ILE A 1 87 ? 2.508 -21.328 -9.977 1 96.94 87 ILE A O 1
ATOM 675 N N . SER A 1 88 ? 1.98 -22.109 -11.977 1 93.44 88 SER A N 1
ATOM 676 C CA . SER A 1 88 ? 1.932 -20.781 -12.586 1 93.44 88 SER A CA 1
ATOM 677 C C . SER A 1 88 ? 0.88 -19.906 -11.914 1 93.44 88 SER A C 1
ATOM 679 O O . SER A 1 88 ? -0.007 -20.406 -11.219 1 93.44 88 SER A O 1
ATOM 681 N N . SER A 1 89 ? 0.978 -18.594 -12.141 1 91.38 89 SER A N 1
ATOM 682 C CA . SER A 1 89 ? 0.117 -17.625 -11.469 1 91.38 89 SER A CA 1
ATOM 683 C C . SER A 1 89 ? -1.13 -17.328 -12.297 1 91.38 89 SER A C 1
ATOM 685 O O . SER A 1 89 ? -2.016 -16.594 -11.852 1 91.38 89 SER A O 1
ATOM 687 N N . GLU A 1 90 ? -1.225 -17.859 -13.445 1 91.69 90 GLU A N 1
ATOM 688 C CA . GLU A 1 90 ? -2.402 -17.781 -14.305 1 91.69 90 GLU A CA 1
ATOM 689 C C . GLU A 1 90 ? -2.9 -19.188 -14.688 1 91.69 90 GLU A C 1
ATOM 691 O O . GLU A 1 90 ? -2.113 -20.031 -15.094 1 91.69 90 GLU A O 1
ATOM 696 N N . LYS A 1 91 ? -4.176 -19.406 -14.594 1 95.31 91 LYS A N 1
ATOM 697 C CA . LYS A 1 91 ? -4.602 -20.797 -14.586 1 95.31 91 LYS A CA 1
ATOM 698 C C . LYS A 1 91 ? -5.441 -21.125 -15.812 1 95.31 91 LYS A C 1
ATOM 700 O O . LYS A 1 91 ? -5.457 -22.266 -16.281 1 95.31 91 LYS A O 1
ATOM 705 N N . SER A 1 92 ? -6.137 -20.203 -16.406 1 91.88 92 SER A N 1
ATOM 706 C CA . SER A 1 92 ? -7.098 -20.516 -17.453 1 91.88 92 SER A CA 1
ATOM 707 C C . SER A 1 92 ? -6.426 -21.203 -18.641 1 91.88 92 SER A C 1
ATOM 709 O O . SER A 1 92 ? -6.91 -22.219 -19.125 1 91.88 92 SER A O 1
ATOM 711 N N . LYS A 1 93 ? -5.293 -20.75 -19.062 1 89.31 93 LYS A N 1
ATOM 712 C CA . LYS A 1 93 ? -4.605 -21.344 -20.203 1 89.31 93 LYS A CA 1
ATOM 713 C C . LYS A 1 93 ? -3.961 -22.672 -19.828 1 89.31 93 LYS A C 1
ATOM 715 O O . LYS A 1 93 ? -3.943 -23.609 -20.625 1 89.31 93 LYS A O 1
ATOM 720 N N . VAL A 1 94 ? -3.504 -22.75 -18.672 1 95.56 94 VAL A N 1
ATOM 721 C CA . VAL A 1 94 ? -2.797 -23.953 -18.234 1 95.56 94 VAL A CA 1
ATOM 722 C C . VAL A 1 94 ? -3.791 -25.094 -18.016 1 95.56 94 VAL A C 1
ATOM 724 O O . VAL A 1 94 ? -3.488 -26.25 -18.312 1 95.56 94 VAL A O 1
ATOM 727 N N . VAL A 1 95 ? -4.957 -24.734 -17.484 1 97 95 VAL A N 1
ATOM 728 C CA . VAL A 1 95 ? -5.977 -25.75 -17.234 1 97 95 VAL A CA 1
ATOM 729 C C . VAL A 1 95 ? -6.398 -26.391 -18.547 1 97 95 VAL A C 1
ATOM 731 O O . VAL A 1 95 ? -6.664 -27.594 -18.609 1 97 95 VAL A O 1
ATOM 734 N N . SER A 1 96 ? -6.473 -25.578 -19.578 1 95.38 96 SER A N 1
ATOM 735 C CA . SER A 1 96 ? -6.797 -26.109 -20.891 1 95.38 96 SER A CA 1
ATOM 736 C C . SER A 1 96 ? -5.762 -27.125 -21.359 1 95.38 96 SER A C 1
ATOM 738 O O . SER A 1 96 ? -6.117 -28.188 -21.875 1 95.38 96 SER A O 1
ATOM 740 N N . ALA A 1 97 ? -4.504 -26.875 -21.141 1 96.56 97 ALA A N 1
ATOM 741 C CA . ALA A 1 97 ? -3.424 -27.797 -21.516 1 96.56 97 ALA A CA 1
ATOM 742 C C . ALA A 1 97 ? -3.461 -29.062 -20.656 1 96.56 97 ALA A C 1
ATOM 744 O O . ALA A 1 97 ? -3.312 -30.172 -21.172 1 96.56 97 ALA A O 1
ATOM 745 N N . LEU A 1 98 ? -3.693 -28.906 -19.391 1 97.88 98 LEU A N 1
ATOM 746 C CA . LEU A 1 98 ? -3.734 -30.031 -18.453 1 97.88 98 LEU A CA 1
ATOM 747 C C . LEU A 1 98 ? -4.898 -30.969 -18.781 1 97.88 98 LEU A C 1
ATOM 749 O O . LEU A 1 98 ? -4.773 -32.188 -18.656 1 97.88 98 LEU A O 1
ATOM 753 N N . SER A 1 99 ? -6.016 -30.375 -19.141 1 95.88 99 SER A N 1
ATOM 754 C CA . SER A 1 99 ? -7.223 -31.141 -19.422 1 95.88 99 SER A CA 1
ATOM 755 C C . SER A 1 99 ? -7.055 -32 -20.656 1 95.88 99 SER A C 1
ATOM 757 O O . SER A 1 99 ? -7.766 -33 -20.844 1 95.88 99 SER A O 1
ATOM 759 N N . LYS A 1 100 ? -6.117 -31.672 -21.484 1 95 100 LYS A N 1
ATOM 760 C CA . LYS A 1 100 ? -5.941 -32.375 -22.75 1 95 100 LYS A CA 1
ATOM 761 C C . LYS A 1 100 ? -4.805 -33.375 -22.672 1 95 100 LYS A C 1
ATOM 763 O O . LYS A 1 100 ? -4.496 -34.062 -23.656 1 95 100 LYS A O 1
ATOM 768 N N . MET A 1 101 ? -4.238 -33.469 -21.5 1 95.31 101 MET A N 1
ATOM 769 C CA . MET A 1 101 ? -3.141 -34.406 -21.328 1 95.31 101 MET A CA 1
ATOM 770 C C . MET A 1 101 ? -3.641 -35.844 -21.422 1 95.31 101 MET A C 1
ATOM 772 O O . MET A 1 101 ? -4.82 -36.125 -21.203 1 95.31 101 MET A O 1
ATOM 776 N N . PRO A 1 102 ? -2.689 -36.75 -21.797 1 95.88 102 PRO A N 1
ATOM 777 C CA . PRO A 1 102 ? -3.061 -38.188 -21.781 1 95.88 102 PRO A CA 1
ATOM 778 C C . PRO A 1 102 ? -3.58 -38.625 -20.422 1 95.88 102 PRO A C 1
ATOM 780 O O . PRO A 1 102 ? -3.084 -38.188 -19.375 1 95.88 102 PRO A O 1
ATOM 783 N N . ALA A 1 103 ? -4.473 -39.594 -20.391 1 94.62 103 ALA A N 1
ATOM 784 C CA . ALA A 1 103 ? -5.141 -40.062 -19.172 1 94.62 103 ALA A CA 1
ATOM 785 C C . ALA A 1 103 ? -4.148 -40.719 -18.234 1 94.62 103 ALA A C 1
ATOM 787 O O . ALA A 1 103 ? -4.41 -40.844 -17.031 1 94.62 103 ALA A O 1
ATOM 788 N N . LYS A 1 104 ? -3.104 -41.125 -18.781 1 94.94 104 LYS A N 1
ATOM 789 C CA . LYS A 1 104 ? -2.109 -41.812 -17.969 1 94.94 104 LYS A CA 1
ATOM 790 C C . LYS A 1 104 ? -1.404 -40.875 -17.016 1 94.94 104 LYS A C 1
ATOM 792 O O . LYS A 1 104 ? -0.702 -41.312 -16.094 1 94.94 104 LYS A O 1
ATOM 797 N N . ILE A 1 105 ? -1.466 -39.594 -17.25 1 97 105 ILE A N 1
ATOM 798 C CA . ILE A 1 105 ? -0.801 -38.594 -16.422 1 97 105 ILE A CA 1
ATOM 799 C C . ILE A 1 105 ? -1.806 -37.969 -15.453 1 97 105 ILE A C 1
ATOM 801 O O . ILE A 1 105 ? -2.953 -37.719 -15.82 1 97 105 ILE A O 1
ATOM 805 N N . ASN A 1 106 ? -1.405 -37.781 -14.266 1 97.56 106 ASN A N 1
ATOM 806 C CA . ASN A 1 106 ? -2.234 -37.156 -13.234 1 97.56 106 ASN A CA 1
ATOM 807 C C . ASN A 1 106 ? -1.903 -35.688 -13.062 1 97.56 106 ASN A C 1
ATOM 809 O O . ASN A 1 106 ? -0.814 -35.344 -12.602 1 97.56 106 ASN A O 1
ATOM 813 N N . PRO A 1 107 ? -2.828 -34.812 -13.328 1 98 107 PRO A N 1
ATOM 814 C CA . PRO A 1 107 ? -2.545 -33.375 -13.211 1 98 107 PRO A CA 1
ATOM 815 C C . PRO A 1 107 ? -2.689 -32.875 -11.781 1 98 107 PRO A C 1
ATOM 817 O O . PRO A 1 107 ? -3.572 -33.312 -11.047 1 98 107 PRO A O 1
ATOM 820 N N . ILE A 1 108 ? -1.837 -32.031 -11.375 1 98.25 108 ILE A N 1
ATOM 821 C CA . ILE A 1 108 ? -1.942 -31.203 -10.18 1 98.25 108 ILE A CA 1
ATOM 822 C C . ILE A 1 108 ? -1.728 -29.734 -10.547 1 98.25 108 ILE A C 1
ATOM 824 O O . ILE A 1 108 ? -0.65 -29.359 -11.016 1 98.25 108 ILE A O 1
ATOM 828 N N . CYS A 1 109 ? -2.758 -28.906 -10.375 1 98.62 109 CYS A N 1
ATOM 829 C CA . CYS A 1 109 ? -2.734 -27.484 -10.711 1 98.62 109 CYS A CA 1
ATOM 830 C C . CYS A 1 109 ? -2.838 -26.625 -9.453 1 98.62 109 CYS A C 1
ATOM 832 O O . CYS A 1 109 ? -3.9 -26.547 -8.836 1 98.62 109 CYS A O 1
ATOM 834 N N . ILE A 1 110 ? -1.652 -25.969 -9.133 1 98.38 110 ILE A N 1
ATOM 835 C CA . ILE A 1 110 ? -1.669 -25.219 -7.883 1 98.38 110 ILE A CA 1
ATOM 836 C C . ILE A 1 110 ? -0.996 -23.859 -8.086 1 98.38 110 ILE A C 1
ATOM 838 O O . ILE A 1 110 ? -0.286 -23.656 -9.078 1 98.38 110 ILE A O 1
ATOM 842 N N . HIS A 1 111 ? -1.278 -22.938 -7.234 1 97.25 111 HIS A N 1
ATOM 843 C CA . HIS A 1 111 ? -0.643 -21.625 -7.156 1 97.25 111 HIS A CA 1
ATOM 844 C C . HIS A 1 111 ? -0.135 -21.344 -5.746 1 97.25 111 HIS A C 1
ATOM 846 O O . HIS A 1 111 ? -0.897 -20.906 -4.883 1 97.25 111 HIS A O 1
ATOM 852 N N . PRO A 1 112 ? 1.188 -21.578 -5.539 1 96.12 112 PRO A N 1
ATOM 853 C CA . PRO A 1 112 ? 1.747 -21.141 -4.262 1 96.12 112 PRO A CA 1
ATOM 854 C C . PRO A 1 112 ? 1.69 -19.625 -4.09 1 96.12 112 PRO A C 1
ATOM 856 O O . PRO A 1 112 ? 2.139 -18.875 -4.969 1 96.12 112 PRO A O 1
ATOM 859 N N . MET A 1 113 ? 1.206 -19.188 -3.023 1 93.94 113 MET A N 1
ATOM 860 C CA . MET A 1 113 ? 1.042 -17.766 -2.766 1 93.94 113 MET A CA 1
ATOM 861 C C . MET A 1 113 ? 2.145 -17.25 -1.849 1 93.94 113 MET A C 1
ATOM 863 O O . MET A 1 113 ? 1.888 -16.422 -0.966 1 93.94 113 MET A O 1
ATOM 867 N N . PHE A 1 114 ? 3.266 -17.766 -1.996 1 86.56 114 PHE A N 1
ATOM 868 C CA . PHE A 1 114 ? 4.492 -17.344 -1.333 1 86.56 114 PHE A CA 1
ATOM 869 C C . PHE A 1 114 ? 5.656 -17.297 -2.318 1 86.56 114 PHE A C 1
ATOM 871 O O . PHE A 1 114 ? 5.613 -17.953 -3.359 1 86.56 114 PHE A O 1
ATOM 878 N N . GLY A 1 115 ? 6.711 -16.562 -1.951 1 82.75 115 GLY A N 1
ATOM 879 C CA . GLY A 1 115 ? 7.883 -16.438 -2.807 1 82.75 115 GLY A CA 1
ATOM 880 C C . GLY A 1 115 ? 9.055 -17.281 -2.334 1 82.75 115 GLY A C 1
ATOM 881 O O . GLY A 1 115 ? 8.93 -18.031 -1.37 1 82.75 115 GLY A O 1
ATOM 882 N N . PRO A 1 116 ? 10.156 -17.172 -3.039 1 83.81 116 PRO A N 1
ATOM 883 C CA . PRO A 1 116 ? 11.336 -18 -2.773 1 83.81 116 PRO A CA 1
ATOM 884 C C . PRO A 1 116 ? 11.992 -17.672 -1.433 1 83.81 116 PRO A C 1
ATOM 886 O O . PRO A 1 116 ? 12.836 -18.438 -0.956 1 83.81 116 PRO A O 1
ATOM 889 N N . GLY A 1 117 ? 11.562 -16.609 -0.829 1 77.75 117 GLY A N 1
ATOM 890 C CA . GLY A 1 117 ? 12.188 -16.203 0.421 1 77.75 117 GLY A CA 1
ATOM 891 C C . GLY A 1 117 ? 11.648 -16.953 1.626 1 77.75 117 GLY A C 1
ATOM 892 O O . GLY A 1 117 ? 12.25 -16.922 2.701 1 77.75 117 GLY A O 1
ATOM 893 N N . VAL A 1 118 ? 10.578 -17.656 1.467 1 84.06 118 VAL A N 1
ATOM 894 C CA . VAL A 1 118 ? 9.984 -18.359 2.59 1 84.06 118 VAL A CA 1
ATOM 895 C C . VAL A 1 118 ? 10.836 -19.578 2.949 1 84.06 118 VAL A C 1
ATOM 897 O O . VAL A 1 118 ? 11.305 -20.297 2.066 1 84.06 118 VAL A O 1
ATOM 900 N N . LYS A 1 119 ? 11.008 -19.875 4.223 1 83.31 119 LYS A N 1
ATOM 901 C CA . LYS A 1 119 ? 11.867 -20.953 4.691 1 83.31 119 LYS A CA 1
ATOM 902 C C . LYS A 1 119 ? 11.07 -22.234 4.898 1 83.31 119 LYS A C 1
ATOM 904 O O . LYS A 1 119 ? 11.625 -23.328 4.789 1 83.31 119 LYS A O 1
ATOM 909 N N . THR A 1 120 ? 9.805 -22.062 5.207 1 90.38 120 THR A N 1
ATOM 910 C CA . THR A 1 120 ? 8.961 -23.219 5.48 1 90.38 120 THR A CA 1
ATOM 911 C C . THR A 1 120 ? 7.594 -23.062 4.82 1 90.38 120 THR A C 1
ATOM 913 O O . THR A 1 120 ? 7.094 -21.953 4.672 1 90.38 120 THR A O 1
ATOM 916 N N . ILE A 1 121 ? 7.023 -24.156 4.496 1 93.25 121 ILE A N 1
ATOM 917 C CA . ILE A 1 121 ? 5.73 -24.156 3.82 1 93.25 121 ILE A CA 1
ATOM 918 C C . ILE A 1 121 ? 4.613 -24.047 4.852 1 93.25 121 ILE A C 1
ATOM 920 O O . ILE A 1 121 ? 3.461 -23.781 4.5 1 93.25 121 ILE A O 1
ATOM 924 N N . LYS A 1 122 ? 4.973 -24.281 6.133 1 92.25 122 LYS A N 1
ATOM 925 C CA . LYS A 1 122 ? 3.973 -24.25 7.195 1 92.25 122 LYS A CA 1
ATOM 926 C C . LYS A 1 122 ? 3.252 -22.906 7.242 1 92.25 122 LYS A C 1
ATOM 928 O O . LYS A 1 122 ? 3.891 -21.859 7.332 1 92.25 122 LYS A O 1
ATOM 933 N N . GLY A 1 123 ? 1.957 -23 7.086 1 90.62 123 GLY A N 1
ATOM 934 C CA . GLY A 1 123 ? 1.128 -21.812 7.207 1 90.62 123 GLY A CA 1
ATOM 935 C C . GLY A 1 123 ? 1.016 -21.031 5.91 1 90.62 123 GLY A C 1
ATOM 936 O O . GLY A 1 123 ? 0.243 -20.078 5.82 1 90.62 123 GLY A O 1
ATOM 937 N N . GLN A 1 124 ? 1.738 -21.438 4.895 1 92.19 124 GLN A N 1
ATOM 938 C CA . GLN A 1 124 ? 1.652 -20.75 3.611 1 92.19 124 GLN A CA 1
ATOM 939 C C . GLN A 1 124 ? 0.406 -21.172 2.838 1 92.19 124 GLN A C 1
ATOM 941 O O . GLN A 1 124 ? -0.064 -22.297 2.982 1 92.19 124 GLN A O 1
ATOM 946 N N . ASN A 1 125 ? -0.115 -20.266 2.08 1 94.69 125 ASN A N 1
ATOM 947 C CA . ASN A 1 125 ? -1.308 -20.562 1.292 1 94.69 125 ASN A CA 1
ATOM 948 C C . ASN A 1 125 ? -0.95 -21.141 -0.076 1 94.69 125 ASN A C 1
ATOM 950 O O . ASN A 1 125 ? -0.032 -20.656 -0.738 1 94.69 125 ASN A O 1
ATOM 954 N N . ILE A 1 126 ? -1.641 -22.203 -0.457 1 97.62 126 ILE A N 1
ATOM 955 C CA . ILE A 1 126 ? -1.582 -22.781 -1.796 1 97.62 126 ILE A CA 1
ATOM 956 C C . ILE A 1 126 ? -2.994 -22.922 -2.359 1 97.62 126 ILE A C 1
ATOM 958 O O . ILE A 1 126 ? -3.879 -23.469 -1.705 1 97.62 126 ILE A O 1
ATOM 962 N N . ILE A 1 127 ? -3.193 -22.391 -3.523 1 98.25 127 ILE A N 1
ATOM 963 C CA . ILE A 1 127 ? -4.488 -22.5 -4.188 1 98.25 127 ILE A CA 1
ATOM 964 C C . ILE A 1 127 ? -4.508 -23.734 -5.086 1 98.25 127 ILE A C 1
ATOM 966 O O . ILE A 1 127 ? -3.6 -23.938 -5.898 1 98.25 127 ILE A O 1
ATOM 970 N N . SER A 1 128 ? -5.465 -24.562 -4.891 1 98.44 128 SER A N 1
ATOM 971 C CA . SER A 1 128 ? -5.652 -25.75 -5.723 1 98.44 128 SER A CA 1
ATOM 972 C C . SER A 1 128 ? -6.746 -25.516 -6.762 1 98.44 128 SER A C 1
ATOM 974 O O . SER A 1 128 ? -7.855 -25.094 -6.422 1 98.44 128 SER A O 1
ATOM 976 N N . VAL A 1 129 ? -6.473 -25.781 -7.984 1 98.62 129 VAL A N 1
ATOM 977 C CA . VAL A 1 129 ? -7.418 -25.641 -9.094 1 98.62 129 VAL A CA 1
ATOM 978 C C . VAL A 1 129 ? -7.734 -27.016 -9.672 1 98.62 129 VAL A C 1
ATOM 980 O O . VAL A 1 129 ? -6.887 -27.641 -10.328 1 98.62 129 VAL A O 1
ATOM 983 N N . PRO A 1 130 ? -8.922 -27.469 -9.516 1 98.19 130 PRO A N 1
ATOM 984 C CA . PRO A 1 130 ? -9.273 -28.828 -9.977 1 98.19 130 PRO A CA 1
ATOM 985 C C . PRO A 1 130 ? -9.219 -28.969 -11.492 1 98.19 130 PRO A C 1
ATOM 987 O O . PRO A 1 130 ? -9.602 -28.047 -12.219 1 98.19 130 PRO A O 1
ATOM 990 N N . ILE A 1 131 ? -8.812 -30.156 -11.906 1 97.88 131 ILE A N 1
ATOM 991 C CA . ILE A 1 131 ? -8.734 -30.453 -13.336 1 97.88 131 ILE A CA 1
ATOM 992 C C . ILE A 1 131 ? -9.672 -31.594 -13.68 1 97.88 131 ILE A C 1
ATOM 994 O O . ILE A 1 131 ? -10.602 -31.438 -14.477 1 97.88 131 ILE A O 1
ATOM 998 N N . LYS A 1 132 ? -9.453 -32.812 -13.086 1 95.12 132 LYS A N 1
ATOM 999 C CA . LYS A 1 132 ? -10.227 -34.031 -13.367 1 95.12 132 LYS A CA 1
ATOM 1000 C C . LYS A 1 132 ? -10.977 -34.5 -12.133 1 95.12 132 LYS A C 1
ATOM 1002 O O . LYS A 1 132 ? -12.18 -34.75 -12.188 1 95.12 132 LYS A O 1
ATOM 1007 N N . ASP A 1 133 ? -10.312 -34.625 -11.055 1 95.5 133 ASP A N 1
ATOM 1008 C CA . ASP A 1 133 ? -10.812 -35.156 -9.781 1 95.5 133 ASP A CA 1
ATOM 1009 C C . ASP A 1 133 ? -10.359 -34.281 -8.617 1 95.5 133 ASP A C 1
ATOM 1011 O O . ASP A 1 133 ? -9.305 -34.531 -8.023 1 95.5 133 ASP A O 1
ATOM 1015 N N . ALA A 1 134 ? -11.195 -33.406 -8.242 1 96.62 134 ALA A N 1
ATOM 1016 C CA . ALA A 1 134 ? -10.844 -32.375 -7.25 1 96.62 134 ALA A CA 1
ATOM 1017 C C . ALA A 1 134 ? -10.375 -33.031 -5.949 1 96.62 134 ALA A C 1
ATOM 1019 O O . ALA A 1 134 ? -9.359 -32.625 -5.379 1 96.62 134 ALA A O 1
ATOM 1020 N N . LYS A 1 135 ? -11.062 -33.969 -5.504 1 97.5 135 LYS A N 1
ATOM 1021 C CA . LYS A 1 135 ? -10.742 -34.625 -4.23 1 97.5 135 LYS A CA 1
ATOM 1022 C C . LYS A 1 135 ? -9.391 -35.312 -4.293 1 97.5 135 LYS A C 1
ATOM 1024 O O . LYS A 1 135 ? -8.562 -35.156 -3.395 1 97.5 135 LYS A O 1
ATOM 1029 N N . LYS A 1 136 ? -9.211 -36.094 -5.305 1 97.19 136 LYS A N 1
ATOM 1030 C CA . LYS A 1 136 ? -7.957 -36.844 -5.465 1 97.19 136 LYS A CA 1
ATOM 1031 C C . LYS A 1 136 ? -6.781 -35.875 -5.602 1 97.19 136 LYS A C 1
ATOM 1033 O O . LYS A 1 136 ? -5.746 -36.062 -4.953 1 97.19 136 LYS A O 1
ATOM 1038 N N . GLU A 1 137 ? -6.957 -34.875 -6.434 1 98.19 137 GLU A N 1
ATOM 1039 C CA . GLU A 1 137 ? -5.902 -33.906 -6.672 1 98.19 137 GLU A CA 1
ATOM 1040 C C . GLU A 1 137 ? -5.535 -33.156 -5.387 1 98.19 137 GLU A C 1
ATOM 1042 O O . GLU A 1 137 ? -4.352 -33 -5.078 1 98.19 137 GLU A O 1
ATOM 1047 N N . LEU A 1 138 ? -6.52 -32.812 -4.625 1 98.25 138 LEU A N 1
ATOM 1048 C CA . LEU A 1 138 ? -6.277 -32.094 -3.369 1 98.25 138 LEU A CA 1
ATOM 1049 C C . LEU A 1 138 ? -5.594 -33 -2.355 1 98.25 138 LEU A C 1
ATOM 1051 O O . LEU A 1 138 ? -4.695 -32.562 -1.631 1 98.25 138 LEU A O 1
ATOM 1055 N N . THR A 1 139 ? -6.004 -34.219 -2.311 1 98.19 139 THR A N 1
ATOM 1056 C CA . THR A 1 139 ? -5.414 -35.188 -1.382 1 98.19 139 THR A CA 1
ATOM 1057 C C . THR A 1 139 ? -3.926 -35.375 -1.665 1 98.19 139 THR A C 1
ATOM 1059 O O . THR A 1 139 ? -3.104 -35.312 -0.748 1 98.19 139 THR A O 1
ATOM 1062 N N . VAL A 1 140 ? -3.605 -35.562 -2.904 1 97.94 140 VAL A N 1
ATOM 1063 C CA . VAL A 1 140 ? -2.207 -35.719 -3.293 1 97.94 140 VAL A CA 1
ATOM 1064 C C . VAL A 1 140 ? -1.431 -34.438 -2.971 1 97.94 140 VAL A C 1
ATOM 1066 O O . VAL A 1 140 ? -0.328 -34.5 -2.422 1 97.94 140 VAL A O 1
ATOM 1069 N N . THR A 1 141 ? -1.99 -33.281 -3.301 1 98.19 141 THR A N 1
ATOM 1070 C CA . THR A 1 141 ? -1.349 -32 -3.045 1 98.19 141 THR A CA 1
ATOM 1071 C C . THR A 1 141 ? -1.072 -31.812 -1.555 1 98.19 141 THR A C 1
ATOM 1073 O O . THR A 1 141 ? 0.029 -31.422 -1.166 1 98.19 141 THR A O 1
ATOM 1076 N N . LYS A 1 142 ? -2.008 -32.125 -0.752 1 98.12 142 LYS A N 1
ATOM 1077 C CA . LYS A 1 142 ? -1.867 -31.984 0.695 1 98.12 142 LYS A CA 1
ATOM 1078 C C . LYS A 1 142 ? -0.775 -32.906 1.232 1 98.12 142 LYS A C 1
ATOM 1080 O O . LYS A 1 142 ? -0.053 -32.531 2.162 1 98.12 142 LYS A O 1
ATOM 1085 N N . SER A 1 143 ? -0.727 -34.062 0.669 1 97.75 143 SER A N 1
ATOM 1086 C CA . SER A 1 143 ? 0.306 -35 1.103 1 97.75 143 SER A CA 1
ATOM 1087 C C . SER A 1 143 ? 1.697 -34.5 0.73 1 97.75 143 SER A C 1
ATOM 1089 O O . SER A 1 143 ? 2.664 -34.75 1.458 1 97.75 143 SER A O 1
ATOM 1091 N N . LEU A 1 144 ? 1.83 -33.812 -0.378 1 97.94 144 LEU A N 1
ATOM 1092 C CA . LEU A 1 144 ? 3.113 -33.312 -0.848 1 97.94 144 LEU A CA 1
ATOM 1093 C C . LEU A 1 144 ? 3.516 -32.062 -0.078 1 97.94 144 LEU A C 1
ATOM 1095 O O . LEU A 1 144 ? 4.707 -31.781 0.095 1 97.94 144 LEU A O 1
ATOM 1099 N N . PHE A 1 145 ? 2.502 -31.25 0.355 1 97.94 145 PHE A N 1
ATOM 1100 C CA . PHE A 1 145 ? 2.773 -29.969 0.971 1 97.94 145 PHE A CA 1
ATOM 1101 C C . PHE A 1 145 ? 2.115 -29.875 2.342 1 97.94 145 PHE A C 1
ATOM 1103 O O . PHE A 1 145 ? 1.344 -28.938 2.602 1 97.94 145 PHE A O 1
ATOM 1110 N N . GLU A 1 146 ? 2.533 -30.734 3.146 1 96.44 146 GLU A N 1
ATOM 1111 C CA . GLU A 1 146 ? 1.971 -30.828 4.488 1 96.44 146 GLU A CA 1
ATOM 1112 C C . GLU A 1 146 ? 2.25 -29.562 5.289 1 96.44 146 GLU A C 1
ATOM 1114 O O . GLU A 1 146 ? 3.379 -29.062 5.301 1 96.44 146 GLU A O 1
ATOM 1119 N N . GLY A 1 147 ? 1.197 -29.047 5.91 1 95.88 147 GLY A N 1
ATOM 1120 C CA . GLY A 1 147 ? 1.354 -27.859 6.742 1 95.88 147 GLY A CA 1
ATOM 1121 C C . GLY A 1 147 ? 0.898 -26.578 6.055 1 95.88 147 GLY A C 1
ATOM 1122 O O . GLY A 1 147 ? 0.681 -25.562 6.711 1 95.88 147 GLY A O 1
ATOM 1123 N N . ALA A 1 148 ? 0.736 -26.594 4.734 1 96.44 148 ALA A N 1
ATOM 1124 C CA . ALA A 1 148 ? 0.224 -25.438 4 1 96.44 148 ALA A CA 1
ATOM 1125 C C . ALA A 1 148 ? -1.29 -25.328 4.152 1 96.44 148 ALA A C 1
ATOM 1127 O O . ALA A 1 148 ? -1.957 -26.281 4.551 1 96.44 148 ALA A O 1
ATOM 1128 N N . ASN A 1 149 ? -1.79 -24.141 3.992 1 96.38 149 ASN A N 1
ATOM 1129 C CA . ASN A 1 149 ? -3.225 -23.906 3.879 1 96.38 149 ASN A CA 1
ATOM 1130 C C . ASN A 1 149 ? -3.697 -24 2.432 1 96.38 149 ASN A C 1
ATOM 1132 O O . ASN A 1 149 ? -3.018 -23.531 1.521 1 96.38 149 ASN A O 1
ATOM 1136 N N . PHE A 1 150 ? -4.891 -24.672 2.293 1 97.44 150 PHE A N 1
ATOM 1137 C CA . PHE A 1 150 ? -5.336 -24.891 0.921 1 97.44 150 PHE A CA 1
ATOM 1138 C C . PHE A 1 150 ? -6.699 -24.25 0.689 1 97.44 150 PHE A C 1
ATOM 1140 O O . PHE A 1 150 ? -7.566 -24.281 1.565 1 97.44 150 PHE A O 1
ATOM 1147 N N . VAL A 1 151 ? -6.844 -23.625 -0.417 1 97.31 151 VAL A N 1
ATOM 1148 C CA . VAL A 1 151 ? -8.117 -23.156 -0.948 1 97.31 151 VAL A CA 1
ATOM 1149 C C . VAL A 1 151 ? -8.344 -23.734 -2.342 1 97.31 151 VAL A C 1
ATOM 1151 O O . VAL A 1 151 ? -7.43 -23.75 -3.17 1 97.31 151 VAL A O 1
ATOM 1154 N N . THR A 1 152 ? -9.523 -24.297 -2.564 1 97.94 152 THR A N 1
ATOM 1155 C CA . THR A 1 152 ? -9.867 -24.844 -3.877 1 97.94 152 THR A CA 1
ATOM 1156 C C . THR A 1 152 ? -10.805 -23.891 -4.621 1 97.94 152 THR A C 1
ATOM 1158 O O . THR A 1 152 ? -11.805 -23.438 -4.07 1 97.94 152 THR A O 1
ATOM 1161 N N . ILE A 1 153 ? -10.461 -23.594 -5.809 1 97.5 153 ILE A N 1
ATOM 1162 C CA . ILE A 1 153 ? -11.25 -22.672 -6.621 1 97.5 153 ILE A CA 1
ATOM 1163 C C . ILE A 1 153 ? -11.055 -23 -8.102 1 97.5 153 ILE A C 1
ATOM 1165 O O . ILE A 1 153 ? -10.016 -23.547 -8.492 1 97.5 153 ILE A O 1
ATOM 1169 N N . ASP A 1 154 ? -11.992 -22.75 -8.945 1 96.69 154 ASP A N 1
ATOM 1170 C CA . ASP A 1 154 ? -11.82 -23.031 -10.367 1 96.69 154 ASP A CA 1
ATOM 1171 C C . ASP A 1 154 ? -10.891 -22 -11.016 1 96.69 154 ASP A C 1
ATOM 1173 O O . ASP A 1 154 ? -10.602 -20.953 -10.43 1 96.69 154 ASP A O 1
ATOM 1177 N N . ALA A 1 155 ? -10.508 -22.297 -12.219 1 96.44 155 ALA A N 1
ATOM 1178 C CA . ALA A 1 155 ? -9.484 -21.531 -12.914 1 96.44 155 ALA A CA 1
ATOM 1179 C C . ALA A 1 155 ? -9.961 -20.109 -13.195 1 96.44 155 ALA A C 1
ATOM 1181 O O . ALA A 1 155 ? -9.211 -19.141 -13.023 1 96.44 155 ALA A O 1
ATOM 1182 N N . VAL A 1 156 ? -11.172 -19.922 -13.633 1 94.31 156 VAL A N 1
ATOM 1183 C CA . VAL A 1 156 ? -11.711 -18.625 -14.031 1 94.31 156 VAL A CA 1
ATOM 1184 C C . VAL A 1 156 ? -11.797 -17.703 -12.812 1 94.31 156 VAL A C 1
ATOM 1186 O O . VAL A 1 156 ? -11.32 -16.578 -12.852 1 94.31 156 VAL A O 1
ATOM 1189 N N . GLU A 1 157 ? -12.352 -18.219 -11.734 1 95.06 157 GLU A N 1
ATOM 1190 C CA . GLU A 1 157 ? -12.453 -17.422 -10.508 1 95.06 157 GLU A CA 1
ATOM 1191 C C . GLU A 1 157 ? -11.078 -17.141 -9.914 1 95.06 157 GLU A C 1
ATOM 1193 O O . GLU A 1 157 ? -10.844 -16.062 -9.367 1 95.06 157 GLU A O 1
ATOM 1198 N N . HIS A 1 158 ? -10.227 -18.125 -10 1 96.5 158 HIS A N 1
ATOM 1199 C CA . HIS A 1 158 ? -8.844 -17.938 -9.57 1 96.5 158 HIS A CA 1
ATOM 1200 C C . HIS A 1 158 ? -8.227 -16.719 -10.258 1 96.5 158 HIS A C 1
ATOM 1202 O O . HIS A 1 158 ? -7.715 -15.82 -9.586 1 96.5 158 HIS A O 1
ATOM 1208 N N . ASP A 1 159 ? -8.297 -16.688 -11.547 1 94.25 159 ASP A N 1
ATOM 1209 C CA . ASP A 1 159 ? -7.633 -15.641 -12.305 1 94.25 159 ASP A CA 1
ATOM 1210 C C . ASP A 1 159 ? -8.25 -14.273 -12.008 1 94.25 159 ASP A C 1
ATOM 1212 O O . ASP A 1 159 ? -7.543 -13.266 -11.977 1 94.25 159 ASP A O 1
ATOM 1216 N N . LYS A 1 160 ? -9.547 -14.25 -11.781 1 94.5 160 LYS A N 1
ATOM 1217 C CA . LYS A 1 160 ? -10.219 -13 -11.406 1 94.5 160 LYS A CA 1
ATOM 1218 C C . LYS A 1 160 ? -9.719 -12.492 -10.062 1 94.5 160 LYS A C 1
ATOM 1220 O O . LYS A 1 160 ? -9.406 -11.305 -9.914 1 94.5 160 LYS A O 1
ATOM 1225 N N . LYS A 1 161 ? -9.625 -13.367 -9.109 1 96.12 161 LYS A N 1
ATOM 1226 C CA . LYS A 1 161 ? -9.195 -12.977 -7.77 1 96.12 161 LYS A CA 1
ATOM 1227 C C . LYS A 1 161 ? -7.723 -12.578 -7.762 1 96.12 161 LYS A C 1
ATOM 1229 O O . LYS A 1 161 ? -7.348 -11.586 -7.125 1 96.12 161 LYS A O 1
ATOM 1234 N N . ILE A 1 162 ? -6.922 -13.289 -8.5 1 95.81 162 ILE A N 1
ATOM 1235 C CA . ILE A 1 162 ? -5.484 -13.039 -8.547 1 95.81 162 ILE A CA 1
ATOM 1236 C C . ILE A 1 162 ? -5.223 -11.695 -9.227 1 95.81 162 ILE A C 1
ATOM 1238 O O . ILE A 1 162 ? -4.238 -11.016 -8.914 1 95.81 162 ILE A O 1
ATOM 1242 N N . ALA A 1 163 ? -6.137 -11.312 -10.125 1 95.5 163 ALA A N 1
ATOM 1243 C CA . ALA A 1 163 ? -6.027 -10.008 -10.781 1 95.5 163 ALA A CA 1
ATOM 1244 C C . ALA A 1 163 ? -5.957 -8.883 -9.758 1 95.5 163 ALA A C 1
ATOM 1246 O O . ALA A 1 163 ? -5.246 -7.891 -9.969 1 95.5 163 ALA A O 1
ATOM 1247 N N . VAL A 1 164 ? -6.668 -9.047 -8.664 1 96.31 164 VAL A N 1
ATOM 1248 C CA . VAL A 1 164 ? -6.66 -8.039 -7.613 1 96.31 164 VAL A CA 1
ATOM 1249 C C . VAL A 1 164 ? -5.539 -8.328 -6.621 1 96.31 164 VAL A C 1
ATOM 1251 O O . VAL A 1 164 ? -4.719 -7.457 -6.328 1 96.31 164 VAL A O 1
ATOM 1254 N N . ILE A 1 165 ? -5.465 -9.578 -6.156 1 96.62 165 ILE A N 1
ATOM 1255 C CA . ILE A 1 165 ? -4.57 -10 -5.09 1 96.62 165 ILE A CA 1
ATOM 1256 C C . ILE A 1 165 ? -3.121 -9.734 -5.492 1 96.62 165 ILE A C 1
ATOM 1258 O O . ILE A 1 165 ? -2.334 -9.219 -4.691 1 96.62 165 ILE A O 1
ATOM 1262 N N . LEU A 1 166 ? -2.787 -9.992 -6.699 1 95.88 166 LEU A N 1
ATOM 1263 C CA . LEU A 1 166 ? -1.414 -9.836 -7.164 1 95.88 166 LEU A CA 1
ATOM 1264 C C . LEU A 1 166 ? -1.317 -8.727 -8.211 1 95.88 166 LEU A C 1
ATOM 1266 O O . LEU A 1 166 ? -0.54 -7.785 -8.055 1 95.88 166 LEU A O 1
ATOM 1270 N N . GLY A 1 167 ? -2.184 -8.82 -9.25 1 95.81 167 GLY A N 1
ATOM 1271 C CA . GLY A 1 167 ? -2.061 -7.938 -10.398 1 95.81 167 GLY A CA 1
ATOM 1272 C C . GLY A 1 167 ? -2.16 -6.469 -10.031 1 95.81 167 GLY A C 1
ATOM 1273 O O . GLY A 1 167 ? -1.195 -5.719 -10.188 1 95.81 167 GLY A O 1
ATOM 1274 N N . LEU A 1 168 ? -3.299 -6.102 -9.539 1 97.19 168 LEU A N 1
ATOM 1275 C CA . LEU A 1 168 ? -3.559 -4.707 -9.195 1 97.19 168 LEU A CA 1
ATOM 1276 C C . LEU A 1 168 ? -2.598 -4.223 -8.117 1 97.19 168 LEU A C 1
ATOM 1278 O O . LEU A 1 168 ? -2.062 -3.115 -8.211 1 97.19 168 LEU A O 1
ATOM 1282 N N . THR A 1 169 ? -2.338 -5.062 -7.113 1 97.69 169 THR A N 1
ATOM 1283 C CA . THR A 1 169 ? -1.455 -4.719 -6.004 1 97.69 169 THR A CA 1
ATOM 1284 C C . THR A 1 169 ? -0.034 -4.473 -6.5 1 97.69 169 THR A C 1
ATOM 1286 O O . THR A 1 169 ? 0.596 -3.48 -6.129 1 97.69 169 THR A O 1
ATOM 1289 N N . HIS A 1 170 ? 0.453 -5.289 -7.363 1 97.12 170 HIS A N 1
ATOM 1290 C CA . HIS A 1 170 ? 1.796 -5.129 -7.906 1 97.12 170 HIS A CA 1
ATOM 1291 C C . HIS A 1 170 ? 1.877 -3.91 -8.82 1 97.12 170 HIS A C 1
ATOM 1293 O O . HIS A 1 170 ? 2.85 -3.154 -8.766 1 97.12 170 HIS A O 1
ATOM 1299 N N . LEU A 1 171 ? 0.845 -3.736 -9.648 1 97.69 171 LEU A N 1
ATOM 1300 C CA . LEU A 1 171 ? 0.827 -2.617 -10.586 1 97.69 171 LEU A CA 1
ATOM 1301 C C . LEU A 1 171 ? 0.872 -1.286 -9.844 1 97.69 171 LEU A C 1
ATOM 1303 O O . LEU A 1 171 ? 1.69 -0.421 -10.164 1 97.69 171 LEU A O 1
ATOM 1307 N N . MET A 1 172 ? 0.05 -1.117 -8.844 1 97.62 172 MET A N 1
ATOM 1308 C CA . MET A 1 172 ? -0.025 0.111 -8.055 1 97.62 172 MET A CA 1
ATOM 1309 C C . MET A 1 172 ? 1.295 0.382 -7.344 1 97.62 172 MET A C 1
ATOM 1311 O O . MET A 1 172 ? 1.797 1.507 -7.363 1 97.62 172 MET A O 1
ATOM 1315 N N . ASN A 1 173 ? 1.859 -0.631 -6.754 1 98 173 ASN A N 1
ATOM 1316 C CA . ASN A 1 173 ? 3.076 -0.446 -5.973 1 98 173 ASN A CA 1
ATOM 1317 C C . ASN A 1 173 ? 4.293 -0.233 -6.867 1 98 173 ASN A C 1
ATOM 1319 O O . ASN A 1 173 ? 5.223 0.484 -6.496 1 98 173 ASN A O 1
ATOM 1323 N N . LEU A 1 174 ? 4.277 -0.853 -8.062 1 98.12 174 LEU A N 1
ATOM 1324 C CA . LEU A 1 174 ? 5.336 -0.6 -9.031 1 98.12 174 LEU A CA 1
ATOM 1325 C C . LEU A 1 174 ? 5.387 0.876 -9.414 1 98.12 174 LEU A C 1
ATOM 1327 O O . LEU A 1 174 ? 6.453 1.493 -9.383 1 98.12 174 LEU A O 1
ATOM 1331 N N . VAL A 1 175 ? 4.27 1.445 -9.766 1 98.31 175 VAL A N 1
ATOM 1332 C CA . VAL A 1 175 ? 4.215 2.838 -10.203 1 98.31 175 VAL A CA 1
ATOM 1333 C C . VAL A 1 175 ? 4.539 3.758 -9.023 1 98.31 175 VAL A C 1
ATOM 1335 O O . VAL A 1 175 ? 5.258 4.746 -9.18 1 98.31 175 VAL A O 1
ATOM 1338 N N . PHE A 1 176 ? 4.012 3.457 -7.836 1 98.31 176 PHE A N 1
ATOM 1339 C CA . PHE A 1 176 ? 4.34 4.211 -6.633 1 98.31 176 PHE A CA 1
ATOM 1340 C C . PHE A 1 176 ? 5.84 4.195 -6.375 1 98.31 176 PHE A C 1
ATOM 1342 O O . PHE A 1 176 ? 6.438 5.23 -6.074 1 98.31 176 PHE A O 1
ATOM 1349 N N . ALA A 1 177 ? 6.48 2.986 -6.477 1 97.81 177 ALA A N 1
ATOM 1350 C CA . ALA A 1 177 ? 7.922 2.842 -6.297 1 97.81 177 ALA A CA 1
ATOM 1351 C C . ALA A 1 177 ? 8.688 3.715 -7.289 1 97.81 177 ALA A C 1
ATOM 1353 O O . ALA A 1 177 ? 9.719 4.301 -6.941 1 97.81 177 ALA A O 1
ATOM 1354 N N . ASN A 1 178 ? 8.195 3.738 -8.484 1 97.75 178 ASN A N 1
ATOM 1355 C CA . ASN A 1 178 ? 8.844 4.566 -9.492 1 97.75 178 ASN A CA 1
ATOM 1356 C C . ASN A 1 178 ? 8.828 6.039 -9.102 1 97.75 178 ASN A C 1
ATOM 1358 O O . ASN A 1 178 ? 9.828 6.738 -9.281 1 97.75 178 ASN A O 1
ATOM 1362 N N . ILE A 1 179 ? 7.77 6.539 -8.609 1 97.19 179 ILE A N 1
ATOM 1363 C CA . ILE A 1 179 ? 7.629 7.934 -8.203 1 97.19 179 ILE A CA 1
ATOM 1364 C C . ILE A 1 179 ? 8.555 8.219 -7.02 1 97.19 179 ILE A C 1
ATOM 1366 O O . ILE A 1 179 ? 9.297 9.203 -7.027 1 97.19 179 ILE A O 1
ATOM 1370 N N . VAL A 1 180 ? 8.555 7.336 -6.012 1 96.25 180 VAL A N 1
ATOM 1371 C CA . VAL A 1 180 ? 9.336 7.531 -4.801 1 96.25 180 VAL A CA 1
ATOM 1372 C C . VAL A 1 180 ? 10.828 7.438 -5.129 1 96.25 180 VAL A C 1
ATOM 1374 O O . VAL A 1 180 ? 11.648 8.141 -4.531 1 96.25 180 VAL A O 1
ATOM 1377 N N . SER A 1 181 ? 11.164 6.59 -6.098 1 95.94 181 SER A N 1
ATOM 1378 C CA . SER A 1 181 ? 12.562 6.375 -6.457 1 95.94 181 SER A CA 1
ATOM 1379 C C . SER A 1 181 ? 13.18 7.637 -7.051 1 95.94 181 SER A C 1
ATOM 1381 O O . SER A 1 181 ? 14.398 7.773 -7.098 1 95.94 181 SER A O 1
ATOM 1383 N N . LYS A 1 182 ? 12.398 8.578 -7.508 1 94.75 182 LYS A N 1
ATOM 1384 C CA . LYS A 1 182 ? 12.875 9.805 -8.141 1 94.75 182 LYS A CA 1
ATOM 1385 C C . LYS A 1 182 ? 13.141 10.891 -7.102 1 94.75 182 LYS A C 1
ATOM 1387 O O . LYS A 1 182 ? 13.641 11.961 -7.434 1 94.75 182 LYS A O 1
ATOM 1392 N N . ASP A 1 183 ? 12.688 10.648 -5.844 1 93.31 183 ASP A N 1
ATOM 1393 C CA . ASP A 1 183 ? 12.914 11.602 -4.762 1 93.31 183 ASP A CA 1
ATOM 1394 C C . ASP A 1 183 ? 14.383 11.648 -4.363 1 93.31 183 ASP A C 1
ATOM 1396 O O . ASP A 1 183 ? 14.867 10.766 -3.648 1 93.31 183 ASP A O 1
ATOM 1400 N N . GLU A 1 184 ? 15.055 12.727 -4.645 1 90.25 184 GLU A N 1
ATOM 1401 C CA . GLU A 1 184 ? 16.484 12.867 -4.375 1 90.25 184 GLU A CA 1
ATOM 1402 C C . GLU A 1 184 ? 16.75 13.102 -2.891 1 90.25 184 GLU A C 1
ATOM 1404 O O . GLU A 1 184 ? 17.891 13.008 -2.434 1 90.25 184 GLU A O 1
ATOM 1409 N N . LYS A 1 185 ? 15.797 13.422 -2.141 1 92.69 185 LYS A N 1
ATOM 1410 C CA . LYS A 1 185 ? 15.922 13.641 -0.702 1 92.69 185 LYS A CA 1
ATOM 1411 C C . LYS A 1 185 ? 15.039 12.672 0.077 1 92.69 185 LYS A C 1
ATOM 1413 O O . LYS A 1 185 ? 14.258 13.086 0.939 1 92.69 185 LYS A O 1
ATOM 1418 N N . MET A 1 186 ? 15.25 11.422 -0.207 1 90.81 186 MET A N 1
ATOM 1419 C CA . MET A 1 186 ? 14.406 10.375 0.346 1 90.81 186 MET A CA 1
ATOM 1420 C C . MET A 1 186 ? 14.562 10.281 1.86 1 90.81 186 MET A C 1
ATOM 1422 O O . MET A 1 186 ? 13.602 10.008 2.578 1 90.81 186 MET A O 1
ATOM 1426 N N . LEU A 1 187 ? 15.758 10.492 2.352 1 90.44 187 LEU A N 1
ATOM 1427 C CA . LEU A 1 187 ? 16 10.43 3.787 1 90.44 187 LEU A CA 1
ATOM 1428 C C . LEU A 1 187 ? 15.172 11.477 4.527 1 90.44 187 LEU A C 1
ATOM 1430 O O . LEU A 1 187 ? 14.617 11.188 5.59 1 90.44 187 LEU A O 1
ATOM 1434 N N . LEU A 1 188 ? 15.141 12.664 3.982 1 93.25 188 LEU A N 1
ATOM 1435 C CA . LEU A 1 188 ? 14.305 13.711 4.566 1 93.25 188 LEU A CA 1
ATOM 1436 C C . LEU A 1 188 ? 12.828 13.32 4.527 1 93.25 188 LEU A C 1
ATOM 1438 O O . LEU A 1 188 ? 12.109 13.5 5.512 1 93.25 188 LEU A O 1
ATOM 1442 N N . THR A 1 189 ? 12.406 12.773 3.395 1 93.94 189 THR A N 1
ATOM 1443 C CA . THR A 1 189 ? 11.031 12.312 3.236 1 93.94 189 THR A CA 1
ATOM 1444 C C . THR A 1 189 ? 10.688 11.266 4.289 1 93.94 189 THR A C 1
ATOM 1446 O O . THR A 1 189 ? 9.609 11.305 4.887 1 93.94 189 THR A O 1
ATOM 1449 N N . GLU A 1 190 ? 11.602 10.398 4.566 1 91.62 190 GLU A N 1
ATOM 1450 C CA . GLU A 1 190 ? 11.391 9.344 5.555 1 91.62 190 GLU A CA 1
ATOM 1451 C C . GLU A 1 190 ? 11.281 9.922 6.961 1 91.62 190 GLU A C 1
ATOM 1453 O O . GLU A 1 190 ? 10.445 9.484 7.758 1 91.62 190 GLU A O 1
ATOM 1458 N N . LYS A 1 191 ? 12.047 10.906 7.234 1 92.19 191 LYS A N 1
ATOM 1459 C CA . LYS A 1 191 ? 12.031 11.531 8.555 1 92.19 191 LYS A CA 1
ATOM 1460 C C . LYS A 1 191 ? 10.734 12.305 8.781 1 92.19 191 LYS A C 1
ATOM 1462 O O . LYS A 1 191 ? 10.312 12.492 9.922 1 92.19 191 LYS A O 1
ATOM 1467 N N . MET A 1 192 ? 10.156 12.719 7.699 1 95.12 192 MET A N 1
ATOM 1468 C CA . MET A 1 192 ? 8.922 13.492 7.773 1 95.12 192 MET A CA 1
ATOM 1469 C C . MET A 1 192 ? 7.707 12.57 7.863 1 95.12 192 MET A C 1
ATOM 1471 O O . MET A 1 192 ? 6.613 13.008 8.227 1 95.12 192 MET A O 1
ATOM 1475 N N . SER A 1 193 ? 7.898 11.336 7.504 1 93.69 193 SER A N 1
ATOM 1476 C CA . SER A 1 193 ? 6.766 10.477 7.176 1 93.69 193 SER A CA 1
ATOM 1477 C C . SER A 1 193 ? 6.105 9.93 8.438 1 93.69 193 SER A C 1
ATOM 1479 O O . SER A 1 193 ? 6.727 9.883 9.5 1 93.69 193 SER A O 1
ATOM 1481 N N . GLY A 1 194 ? 4.828 9.656 8.32 1 88.94 194 GLY A N 1
ATOM 1482 C CA . GLY A 1 194 ? 4.09 8.906 9.328 1 88.94 194 GLY A CA 1
ATOM 1483 C C . GLY A 1 194 ? 4.004 7.426 9.016 1 88.94 194 GLY A C 1
ATOM 1484 O O . GLY A 1 194 ? 4.691 6.93 8.125 1 88.94 194 GLY A O 1
ATOM 1485 N N . THR A 1 195 ? 3.199 6.766 9.742 1 86.75 195 THR A N 1
ATOM 1486 C CA . THR A 1 195 ? 3.074 5.312 9.711 1 86.75 195 THR A CA 1
ATOM 1487 C C . THR A 1 195 ? 2.582 4.84 8.344 1 86.75 195 THR A C 1
ATOM 1489 O O . THR A 1 195 ? 3.135 3.902 7.77 1 86.75 195 THR A O 1
ATOM 1492 N N . THR A 1 196 ? 1.573 5.504 7.801 1 91.44 196 THR A N 1
ATOM 1493 C CA . THR A 1 196 ? 0.938 5.102 6.551 1 91.44 196 THR A CA 1
ATOM 1494 C C . THR A 1 196 ? 1.954 5.074 5.414 1 91.44 196 THR A C 1
ATOM 1496 O O . THR A 1 196 ? 2.057 4.082 4.688 1 91.44 196 THR A O 1
ATOM 1499 N N . PHE A 1 197 ? 2.748 6.09 5.293 1 94.75 197 PHE A N 1
ATOM 1500 C CA . PHE A 1 197 ? 3.73 6.164 4.219 1 94.75 197 PHE A CA 1
ATOM 1501 C C . PHE A 1 197 ? 4.824 5.121 4.414 1 94.75 197 PHE A C 1
ATOM 1503 O O . PHE A 1 197 ? 5.27 4.492 3.449 1 94.75 197 PHE A O 1
ATOM 1510 N N . ARG A 1 198 ? 5.27 4.98 5.598 1 91.75 198 ARG A N 1
ATOM 1511 C CA . ARG A 1 198 ? 6.344 4.035 5.883 1 91.75 198 ARG A CA 1
ATOM 1512 C C . ARG A 1 198 ? 5.949 2.615 5.484 1 91.75 198 ARG A C 1
ATOM 1514 O O . ARG A 1 198 ? 6.746 1.884 4.895 1 91.75 198 ARG A O 1
ATOM 1521 N N . VAL A 1 199 ? 4.727 2.219 5.793 1 94.25 199 VAL A N 1
ATOM 1522 C CA . VAL A 1 199 ? 4.238 0.892 5.43 1 94.25 199 VAL A CA 1
ATOM 1523 C C . VAL A 1 199 ? 4.117 0.781 3.912 1 94.25 199 VAL A C 1
ATOM 1525 O O . VAL A 1 199 ? 4.555 -0.208 3.318 1 94.25 199 VAL A O 1
ATOM 1528 N N . GLN A 1 200 ? 3.547 1.81 3.277 1 97.06 200 GLN A N 1
ATOM 1529 C CA . GLN A 1 200 ? 3.393 1.812 1.826 1 97.06 200 GLN A CA 1
ATOM 1530 C C . GLN A 1 200 ? 4.742 1.69 1.128 1 97.06 200 GLN A C 1
ATOM 1532 O O . GLN A 1 200 ? 4.891 0.922 0.174 1 97.06 200 GLN A O 1
ATOM 1537 N N . LYS A 1 201 ? 5.664 2.512 1.576 1 96.12 201 LYS A N 1
ATOM 1538 C CA . LYS A 1 201 ? 7.004 2.494 0.991 1 96.12 201 LYS A CA 1
ATOM 1539 C C . LYS A 1 201 ? 7.656 1.125 1.153 1 96.12 201 LYS A C 1
ATOM 1541 O O . LYS A 1 201 ? 8.234 0.591 0.205 1 96.12 201 LYS A O 1
ATOM 1546 N N . THR A 1 202 ? 7.633 0.58 2.369 1 94.62 202 THR A N 1
ATOM 1547 C CA . THR A 1 202 ? 8.211 -0.732 2.645 1 94.62 202 THR A CA 1
ATOM 1548 C C . THR A 1 202 ? 7.605 -1.792 1.728 1 94.62 202 THR A C 1
ATOM 1550 O O . THR A 1 202 ? 8.328 -2.627 1.177 1 94.62 202 THR A O 1
ATOM 1553 N N . LEU A 1 203 ? 6.32 -1.752 1.588 1 96.25 203 LEU A N 1
ATOM 1554 C CA . LEU A 1 203 ? 5.605 -2.686 0.725 1 96.25 203 LEU A CA 1
ATOM 1555 C C . LEU A 1 203 ? 6.074 -2.559 -0.721 1 96.25 203 LEU A C 1
ATOM 1557 O O . LEU A 1 203 ? 6.414 -3.557 -1.358 1 96.25 203 LEU A O 1
ATOM 1561 N N . ALA A 1 204 ? 6.102 -1.325 -1.246 1 97.19 204 ALA A N 1
ATOM 1562 C CA . ALA A 1 204 ? 6.516 -1.068 -2.623 1 97.19 204 ALA A CA 1
ATOM 1563 C C . ALA A 1 204 ? 7.953 -1.528 -2.859 1 97.19 204 ALA A C 1
ATOM 1565 O O . ALA A 1 204 ? 8.242 -2.184 -3.863 1 97.19 204 ALA A O 1
ATOM 1566 N N . GLU A 1 205 ? 8.82 -1.23 -1.903 1 95.12 205 GLU A N 1
ATOM 1567 C CA . GLU A 1 205 ? 10.227 -1.624 -2.004 1 95.12 205 GLU A CA 1
ATOM 1568 C C . GLU A 1 205 ? 10.375 -3.143 -1.98 1 95.12 205 GLU A C 1
ATOM 1570 O O . GLU A 1 205 ? 11.211 -3.699 -2.693 1 95.12 205 GLU A O 1
ATOM 1575 N N . SER A 1 206 ? 9.594 -3.783 -1.169 1 92.75 206 SER A N 1
ATOM 1576 C CA . SER A 1 206 ? 9.656 -5.234 -1.056 1 92.75 206 SER A CA 1
ATOM 1577 C C . SER A 1 206 ? 9.281 -5.91 -2.373 1 92.75 206 SER A C 1
ATOM 1579 O O . SER A 1 206 ? 9.922 -6.879 -2.781 1 92.75 206 SER A O 1
ATOM 1581 N N . ILE A 1 207 ? 8.289 -5.438 -3.045 1 93.5 207 ILE A N 1
ATOM 1582 C CA . ILE A 1 207 ? 7.855 -5.977 -4.328 1 93.5 207 ILE A CA 1
ATOM 1583 C C . ILE A 1 207 ? 8.984 -5.84 -5.355 1 93.5 207 ILE A C 1
ATOM 1585 O O . ILE A 1 207 ? 9.164 -6.719 -6.199 1 93.5 207 ILE A O 1
ATOM 1589 N N . MET A 1 208 ? 9.812 -4.844 -5.176 1 93.94 208 MET A N 1
ATOM 1590 C CA . MET A 1 208 ? 10.867 -4.535 -6.141 1 93.94 208 MET A CA 1
ATOM 1591 C C . MET A 1 208 ? 12.07 -5.453 -5.945 1 93.94 208 MET A C 1
ATOM 1593 O O . MET A 1 208 ? 13.039 -5.387 -6.703 1 93.94 208 MET A O 1
ATOM 1597 N N . THR A 1 209 ? 12.039 -6.309 -4.934 1 90.12 209 THR A N 1
ATOM 1598 C CA . THR A 1 209 ? 13.07 -7.332 -4.785 1 90.12 209 THR A CA 1
ATOM 1599 C C . THR A 1 209 ? 12.844 -8.477 -5.773 1 90.12 209 THR A C 1
ATOM 1601 O O . THR A 1 209 ? 13.742 -9.289 -6 1 90.12 209 THR A O 1
ATOM 1604 N N . GLU A 1 210 ? 11.656 -8.609 -6.32 1 86.5 210 GLU A N 1
ATOM 1605 C CA . GLU A 1 210 ? 11.328 -9.656 -7.289 1 86.5 210 GLU A CA 1
ATOM 1606 C C . GLU A 1 210 ? 11.961 -9.367 -8.648 1 86.5 210 GLU A C 1
ATOM 1608 O O . GLU A 1 210 ? 12.305 -8.219 -8.945 1 86.5 210 GLU A O 1
ATOM 1613 N N . SER A 1 211 ? 12.117 -10.398 -9.469 1 87.31 211 SER A N 1
ATOM 1614 C CA . SER A 1 211 ? 12.711 -10.18 -10.781 1 87.31 211 SER A CA 1
ATOM 1615 C C . SER A 1 211 ? 11.781 -9.367 -11.68 1 87.31 211 SER A C 1
ATOM 1617 O O . SER A 1 211 ? 10.562 -9.492 -11.602 1 87.31 211 SER A O 1
ATOM 1619 N N . PRO A 1 212 ? 12.391 -8.492 -12.586 1 93.31 212 PRO A N 1
ATOM 1620 C CA . PRO A 1 212 ? 11.562 -7.734 -13.523 1 93.31 212 PRO A CA 1
ATOM 1621 C C . PRO A 1 212 ? 10.625 -8.625 -14.336 1 93.31 212 PRO A C 1
ATOM 1623 O O . PRO A 1 212 ? 9.477 -8.25 -14.586 1 93.31 212 PRO A O 1
ATOM 1626 N N . GLU A 1 213 ? 11.055 -9.781 -14.711 1 87.19 213 GLU A N 1
ATOM 1627 C CA . GLU A 1 213 ? 10.266 -10.719 -15.516 1 87.19 213 GLU A CA 1
ATOM 1628 C C . GLU A 1 213 ? 9.062 -11.227 -14.734 1 87.19 213 GLU A C 1
ATOM 1630 O O . GLU A 1 213 ? 7.969 -11.367 -15.297 1 87.19 213 GLU A O 1
ATOM 1635 N N . LEU A 1 214 ? 9.281 -11.547 -13.5 1 85.62 214 LEU A N 1
ATOM 1636 C CA . LEU A 1 214 ? 8.172 -12.016 -12.672 1 85.62 214 LEU A CA 1
ATOM 1637 C C . LEU A 1 214 ? 7.113 -10.938 -12.508 1 85.62 214 LEU A C 1
ATOM 1639 O O . LEU A 1 214 ? 5.922 -11.195 -12.672 1 85.62 214 LEU A O 1
ATOM 1643 N N . ILE A 1 215 ? 7.531 -9.695 -12.195 1 92.38 215 ILE A N 1
ATOM 1644 C CA . ILE A 1 215 ? 6.602 -8.586 -12.016 1 92.38 215 ILE A CA 1
ATOM 1645 C C . ILE A 1 215 ? 5.812 -8.367 -13.305 1 92.38 215 ILE A C 1
ATOM 1647 O O . ILE A 1 215 ? 4.59 -8.211 -13.273 1 92.38 215 ILE A O 1
ATOM 1651 N N . GLU A 1 216 ? 6.559 -8.375 -14.406 1 93.19 216 GLU A N 1
ATOM 1652 C CA . GLU A 1 216 ? 5.914 -8.219 -15.703 1 93.19 216 GLU A CA 1
ATOM 1653 C C . GLU A 1 216 ? 4.855 -9.289 -15.93 1 93.19 216 GLU A C 1
ATOM 1655 O O . GLU A 1 216 ? 3.756 -8.992 -16.406 1 93.19 216 GLU A O 1
ATOM 1660 N N . THR A 1 217 ? 5.137 -10.508 -15.625 1 86.25 217 THR A N 1
ATOM 1661 C CA . THR A 1 217 ? 4.203 -11.609 -15.789 1 86.25 217 THR A CA 1
ATOM 1662 C C . THR A 1 217 ? 2.959 -11.406 -14.93 1 86.25 217 THR A C 1
ATOM 1664 O O . THR A 1 217 ? 1.84 -11.672 -15.375 1 86.25 217 THR A O 1
ATOM 1667 N N . ILE A 1 218 ? 3.139 -10.945 -13.742 1 89.19 218 ILE A N 1
ATOM 1668 C CA . ILE A 1 218 ? 2.045 -10.734 -12.797 1 89.19 218 ILE A CA 1
ATOM 1669 C C . ILE A 1 218 ? 1.104 -9.656 -13.336 1 89.19 218 ILE A C 1
ATOM 1671 O O . ILE A 1 218 ? -0.111 -9.859 -13.391 1 89.19 218 ILE A O 1
ATOM 1675 N N . ILE A 1 219 ? 1.668 -8.539 -13.82 1 93.56 219 ILE A N 1
ATOM 1676 C CA . ILE A 1 219 ? 0.8 -7.434 -14.203 1 93.56 219 ILE A CA 1
ATOM 1677 C C . ILE A 1 219 ? 0.297 -7.641 -15.633 1 93.56 219 ILE A C 1
ATOM 1679 O O . ILE A 1 219 ? -0.603 -6.934 -16.094 1 93.56 219 ILE A O 1
ATOM 1683 N N . ALA A 1 220 ? 0.812 -8.648 -16.359 1 90 220 ALA A N 1
ATOM 1684 C CA . ALA A 1 220 ? 0.386 -8.953 -17.719 1 90 220 ALA A CA 1
ATOM 1685 C C . ALA A 1 220 ? -0.841 -9.859 -17.719 1 90 220 ALA A C 1
ATOM 1687 O O . ALA A 1 220 ? -1.4 -10.148 -18.781 1 90 220 ALA A O 1
ATOM 1688 N N . ASN A 1 221 ? -1.288 -10.352 -16.516 1 87 221 ASN A N 1
ATOM 1689 C CA . ASN A 1 221 ? -2.541 -11.094 -16.438 1 87 221 ASN A CA 1
ATOM 1690 C C . ASN A 1 221 ? -3.693 -10.328 -17.078 1 87 221 ASN A C 1
ATOM 1692 O O . ASN A 1 221 ? -4.012 -9.211 -16.656 1 87 221 ASN A O 1
ATOM 1696 N N . PRO A 1 222 ? -4.328 -10.938 -18.047 1 89.31 222 PRO A N 1
ATOM 1697 C CA . PRO A 1 222 ? -5.383 -10.219 -18.781 1 89.31 222 PRO A CA 1
ATOM 1698 C C . PRO A 1 222 ? -6.535 -9.797 -17.859 1 89.31 222 PRO A C 1
ATOM 1700 O O . PRO A 1 222 ? -7.203 -8.797 -18.141 1 89.31 222 PRO A O 1
ATOM 1703 N N . GLU A 1 223 ? -6.746 -10.516 -16.844 1 92.38 223 GLU A N 1
ATOM 1704 C CA . GLU A 1 223 ? -7.855 -10.219 -15.938 1 92.38 223 GLU A CA 1
ATOM 1705 C C . GLU A 1 223 ? -7.598 -8.938 -15.141 1 92.38 223 GLU A C 1
ATOM 1707 O O . GLU A 1 223 ? -8.516 -8.383 -14.539 1 92.38 223 GLU A O 1
ATOM 1712 N N . ILE A 1 224 ? -6.395 -8.445 -15.156 1 93.69 224 ILE A N 1
ATOM 1713 C CA . ILE A 1 224 ? -6.031 -7.246 -14.406 1 93.69 224 ILE A CA 1
ATOM 1714 C C . ILE A 1 224 ? -6.66 -6.016 -15.062 1 93.69 224 ILE A C 1
ATOM 1716 O O . ILE A 1 224 ? -6.918 -5.012 -14.391 1 93.69 224 ILE A O 1
ATOM 1720 N N . ARG A 1 225 ? -6.914 -6.117 -16.344 1 93.38 225 ARG A N 1
ATOM 1721 C CA . ARG A 1 225 ? -7.375 -4.961 -17.109 1 93.38 225 ARG A CA 1
ATOM 1722 C C . ARG A 1 225 ? -8.641 -4.371 -16.5 1 93.38 225 ARG A C 1
ATOM 1724 O O . ARG A 1 225 ? -8.742 -3.158 -16.312 1 93.38 225 ARG A O 1
ATOM 1731 N N . ARG A 1 226 ? -9.57 -5.172 -16.219 1 93.88 226 ARG A N 1
ATOM 1732 C CA . ARG A 1 226 ? -10.852 -4.707 -15.703 1 93.88 226 ARG A CA 1
ATOM 1733 C C . ARG A 1 226 ? -10.672 -3.904 -14.422 1 93.88 226 ARG A C 1
ATOM 1735 O O . ARG A 1 226 ? -11.188 -2.789 -14.305 1 93.88 226 ARG A O 1
ATOM 1742 N N . VAL A 1 227 ? -9.969 -4.406 -13.461 1 95.81 227 VAL A N 1
ATOM 1743 C CA . VAL A 1 227 ? -9.812 -3.768 -12.164 1 95.81 227 VAL A CA 1
ATOM 1744 C C . VAL A 1 227 ? -8.836 -2.598 -12.273 1 95.81 227 VAL A C 1
ATOM 1746 O O . VAL A 1 227 ? -9 -1.581 -11.594 1 95.81 227 VAL A O 1
ATOM 1749 N N . ALA A 1 228 ? -7.809 -2.729 -13.133 1 96.56 228 ALA A N 1
ATOM 1750 C CA . ALA A 1 228 ? -6.852 -1.644 -13.336 1 96.56 228 ALA A CA 1
ATOM 1751 C C . ALA A 1 228 ? -7.516 -0.446 -14.016 1 96.56 228 ALA A C 1
ATOM 1753 O O . ALA A 1 228 ? -7.168 0.704 -13.734 1 96.56 228 ALA A O 1
ATOM 1754 N N . GLU A 1 229 ? -8.398 -0.729 -14.891 1 95.81 229 GLU A N 1
ATOM 1755 C CA . GLU A 1 229 ? -9.141 0.352 -15.531 1 95.81 229 GLU A CA 1
ATOM 1756 C C . GLU A 1 229 ? -10.047 1.072 -14.539 1 95.81 229 GLU A C 1
ATOM 1758 O O . GLU A 1 229 ? -10.219 2.289 -14.617 1 95.81 229 GLU A O 1
ATOM 1763 N N . GLU A 1 230 ? -10.695 0.31 -13.711 1 96.5 230 GLU A N 1
ATOM 1764 C CA . GLU A 1 230 ? -11.477 0.938 -12.648 1 96.5 230 GLU A CA 1
ATOM 1765 C C . GLU A 1 230 ? -10.609 1.853 -11.789 1 96.5 230 GLU A C 1
ATOM 1767 O O . GLU A 1 230 ? -11.008 2.977 -11.477 1 96.5 230 GLU A O 1
ATOM 1772 N N . LEU A 1 231 ? -9.445 1.372 -11.391 1 97.69 231 LEU A N 1
ATOM 1773 C CA . LEU A 1 231 ? -8.492 2.172 -10.625 1 97.69 231 LEU A CA 1
ATOM 1774 C C . LEU A 1 231 ? -8.117 3.438 -11.391 1 97.69 231 LEU A C 1
ATOM 1776 O O . LEU A 1 231 ? -8.148 4.535 -10.828 1 97.69 231 LEU A O 1
ATOM 1780 N N . TRP A 1 232 ? -7.773 3.205 -12.625 1 96.94 232 TRP A N 1
ATOM 1781 C CA . TRP A 1 232 ? -7.344 4.301 -13.492 1 96.94 232 TRP A CA 1
ATOM 1782 C C . TRP A 1 232 ? -8.438 5.355 -13.617 1 96.94 232 TRP A C 1
ATOM 1784 O O . TRP A 1 232 ? -8.172 6.551 -13.469 1 96.94 232 TRP A O 1
ATOM 1794 N N . LYS A 1 233 ? -9.641 4.957 -13.852 1 96.81 233 LYS A N 1
ATOM 1795 C CA . LYS A 1 233 ? -10.781 5.859 -14 1 96.81 233 LYS A CA 1
ATOM 1796 C C . LYS A 1 233 ? -11.055 6.617 -12.711 1 96.81 233 LYS A C 1
ATOM 1798 O O . LYS A 1 233 ? -11.305 7.824 -12.734 1 96.81 233 LYS A O 1
ATOM 1803 N N . ASP A 1 234 ? -11.07 5.938 -11.617 1 97.5 234 ASP A N 1
ATOM 1804 C CA . ASP A 1 234 ? -11.383 6.559 -10.336 1 97.5 234 ASP A CA 1
ATOM 1805 C C . ASP A 1 234 ? -10.312 7.578 -9.945 1 97.5 234 ASP A C 1
ATOM 1807 O O . ASP A 1 234 ? -10.625 8.633 -9.398 1 97.5 234 ASP A O 1
ATOM 1811 N N . ILE A 1 235 ? -9 7.254 -10.18 1 97.06 235 ILE A N 1
ATOM 1812 C CA . ILE A 1 235 ? -7.938 8.219 -9.914 1 97.06 235 ILE A CA 1
ATOM 1813 C C . ILE A 1 235 ? -8.164 9.484 -10.742 1 97.06 235 ILE A C 1
ATOM 1815 O O . ILE A 1 235 ? -8.117 10.594 -10.211 1 97.06 235 ILE A O 1
ATOM 1819 N N . GLY A 1 236 ? -8.438 9.266 -12.016 1 95.75 236 GLY A N 1
ATOM 1820 C CA . GLY A 1 236 ? -8.703 10.406 -12.883 1 95.75 236 GLY A CA 1
ATOM 1821 C C . GLY A 1 236 ? -9.883 11.242 -12.422 1 95.75 236 GLY A C 1
ATOM 1822 O O . GLY A 1 236 ? -9.812 12.469 -12.398 1 95.75 236 GLY A O 1
ATOM 1823 N N . ARG A 1 237 ? -10.93 10.578 -12.078 1 96.69 237 ARG A N 1
ATOM 1824 C CA . ARG A 1 237 ? -12.148 11.25 -11.625 1 96.69 237 ARG A CA 1
ATOM 1825 C C . ARG A 1 237 ? -11.891 12.055 -10.352 1 96.69 237 ARG A C 1
ATOM 1827 O O . ARG A 1 237 ? -12.281 13.219 -10.258 1 96.69 237 ARG A O 1
ATOM 1834 N N . LEU A 1 238 ? -11.258 11.477 -9.352 1 97.19 238 LEU A N 1
ATOM 1835 C CA . LEU A 1 238 ? -11.016 12.141 -8.078 1 97.19 238 LEU A CA 1
ATOM 1836 C C . LEU A 1 238 ? -10.07 13.328 -8.25 1 97.19 238 LEU A C 1
ATOM 1838 O O . LEU A 1 238 ? -10.25 14.367 -7.617 1 97.19 238 LEU A O 1
ATOM 1842 N N . LEU A 1 239 ? -9.031 13.172 -9.117 1 94.38 239 LEU A N 1
ATOM 1843 C CA . LEU A 1 239 ? -8.125 14.273 -9.398 1 94.38 239 LEU A CA 1
ATOM 1844 C C . LEU A 1 239 ? -8.883 15.461 -9.992 1 94.38 239 LEU A C 1
ATOM 1846 O O . LEU A 1 239 ? -8.664 16.609 -9.586 1 94.38 239 LEU A O 1
ATOM 1850 N N . THR A 1 240 ? -9.773 15.141 -10.906 1 95.38 240 THR A N 1
ATOM 1851 C CA . THR A 1 240 ? -10.578 16.188 -11.539 1 95.38 240 THR A CA 1
ATOM 1852 C C . THR A 1 240 ? -11.516 16.828 -10.523 1 95.38 240 THR A C 1
ATOM 1854 O O . THR A 1 240 ? -11.617 18.062 -10.461 1 95.38 240 THR A O 1
ATOM 1857 N N . ASP A 1 241 ? -12.211 16 -9.742 1 96.5 241 ASP A N 1
ATOM 1858 C CA . ASP A 1 241 ? -13.18 16.5 -8.766 1 96.5 241 ASP A CA 1
ATOM 1859 C C . ASP A 1 241 ? -12.5 17.406 -7.742 1 96.5 241 ASP A C 1
ATOM 1861 O O . ASP A 1 241 ? -13.039 18.453 -7.383 1 96.5 241 ASP A O 1
ATOM 1865 N N . VAL A 1 242 ? -11.344 17.016 -7.258 1 92.69 242 VAL A N 1
ATOM 1866 C CA . VAL A 1 242 ? -10.641 17.812 -6.262 1 92.69 242 VAL A CA 1
ATOM 1867 C C . VAL A 1 242 ? -10.172 19.125 -6.887 1 92.69 242 VAL A C 1
ATOM 1869 O O . VAL A 1 242 ? -10.227 20.172 -6.246 1 92.69 242 VAL A O 1
ATOM 1872 N N . GLN A 1 243 ? -9.688 19.109 -8.125 1 88.88 243 GLN A N 1
ATOM 1873 C CA . GLN A 1 243 ? -9.234 20.312 -8.828 1 88.88 243 GLN A CA 1
ATOM 1874 C C . GLN A 1 243 ? -10.383 21.281 -9.047 1 88.88 243 GLN A C 1
ATOM 1876 O O . GLN A 1 243 ? -10.188 22.5 -9.016 1 88.88 243 GLN A O 1
ATOM 1881 N N . GLU A 1 244 ? -11.531 20.75 -9.25 1 93.06 244 GLU A N 1
ATOM 1882 C CA . GLU A 1 244 ? -12.703 21.578 -9.508 1 93.06 244 GLU A CA 1
ATOM 1883 C C . GLU A 1 244 ? -13.445 21.906 -8.211 1 93.06 244 GLU A C 1
ATOM 1885 O O . GLU A 1 244 ? -14.578 22.375 -8.242 1 93.06 244 GLU A O 1
ATOM 1890 N N . SER A 1 245 ? -12.906 21.562 -7.109 1 90 245 SER A N 1
ATOM 1891 C CA . SER A 1 245 ? -13.445 21.844 -5.781 1 90 245 SER A CA 1
ATOM 1892 C C . SER A 1 245 ? -14.82 21.219 -5.594 1 90 245 SER A C 1
ATOM 1894 O O . SER A 1 245 ? -15.719 21.844 -5.016 1 90 245 SER A O 1
ATOM 1896 N N . LYS A 1 246 ? -15.016 20.078 -6.27 1 94.5 246 LYS A N 1
ATOM 1897 C CA . LYS A 1 246 ? -16.234 19.312 -6.066 1 94.5 246 LYS A CA 1
ATOM 1898 C C . LYS A 1 246 ? -16.156 18.484 -4.785 1 94.5 246 LYS A C 1
ATOM 1900 O O . LYS A 1 246 ? -16.234 17.25 -4.828 1 94.5 246 LYS A O 1
ATOM 1905 N N . THR A 1 247 ? -16.094 19.125 -3.695 1 93.38 247 THR A N 1
ATOM 1906 C CA . THR A 1 247 ? -15.867 18.547 -2.379 1 93.38 247 THR A CA 1
ATOM 1907 C C . THR A 1 247 ? -16.953 17.531 -2.039 1 93.38 247 THR A C 1
ATOM 1909 O O . THR A 1 247 ? -16.656 16.438 -1.551 1 93.38 247 THR A O 1
ATOM 1912 N N . GLU A 1 248 ? -18.156 17.828 -2.268 1 95.5 248 GLU A N 1
ATOM 1913 C CA . GLU A 1 248 ? -19.266 16.953 -1.923 1 95.5 248 GLU A CA 1
ATOM 1914 C C . GLU A 1 248 ? -19.172 15.633 -2.682 1 95.5 248 GLU A C 1
ATOM 1916 O O . GLU A 1 248 ? -19.438 14.57 -2.113 1 95.5 248 GLU A O 1
ATOM 1921 N N . GLU A 1 249 ? -18.875 15.695 -3.955 1 97.31 249 GLU A N 1
ATOM 1922 C CA . GLU A 1 249 ? -18.734 14.484 -4.766 1 97.31 249 GLU A CA 1
ATOM 1923 C C . GLU A 1 249 ? -17.641 13.578 -4.223 1 97.31 249 GLU A C 1
ATOM 1925 O O . GLU A 1 249 ? -17.828 12.359 -4.133 1 97.31 249 GLU A O 1
ATOM 1930 N N . VAL A 1 250 ? -16.562 14.195 -3.877 1 97.56 250 VAL A N 1
ATOM 1931 C CA . VAL A 1 250 ? -15.422 13.438 -3.363 1 97.56 250 VAL A CA 1
ATOM 1932 C C . VAL A 1 250 ? -15.789 12.82 -2.016 1 97.56 250 VAL A C 1
ATOM 1934 O O . VAL A 1 250 ? -15.531 11.633 -1.778 1 97.56 250 VAL A O 1
ATOM 1937 N N . VAL A 1 251 ? -16.391 13.586 -1.186 1 96.81 251 VAL A N 1
ATOM 1938 C CA . VAL A 1 251 ? -16.781 13.109 0.137 1 96.81 251 VAL A CA 1
ATOM 1939 C C . VAL A 1 251 ? -17.781 11.961 -0.002 1 96.81 251 VAL A C 1
ATOM 1941 O O . VAL A 1 251 ? -17.688 10.969 0.719 1 96.81 251 VAL A O 1
ATOM 1944 N N . ASN A 1 252 ? -18.688 12.055 -0.901 1 97.94 252 ASN A N 1
ATOM 1945 C CA . ASN A 1 252 ? -19.656 10.992 -1.133 1 97.94 252 ASN A CA 1
ATOM 1946 C C . ASN A 1 252 ? -18.984 9.711 -1.618 1 97.94 252 ASN A C 1
ATOM 1948 O O . ASN A 1 252 ? -19.359 8.617 -1.211 1 97.94 252 ASN A O 1
ATOM 1952 N N . TYR A 1 253 ? -18.062 9.906 -2.527 1 98.12 253 TYR A N 1
ATOM 1953 C CA . TYR A 1 253 ? -17.281 8.766 -2.992 1 98.12 253 TYR A CA 1
ATOM 1954 C C . TYR A 1 253 ? -16.641 8.031 -1.822 1 98.12 253 TYR A C 1
ATOM 1956 O O . TYR A 1 253 ? -16.688 6.801 -1.747 1 98.12 253 TYR A O 1
ATOM 1964 N N . ILE A 1 254 ? -16.062 8.789 -0.913 1 97.94 254 ILE A N 1
ATOM 1965 C CA . ILE A 1 254 ? -15.359 8.227 0.234 1 97.94 254 ILE A CA 1
ATOM 1966 C C . ILE A 1 254 ? -16.344 7.543 1.169 1 97.94 254 ILE A C 1
ATOM 1968 O O . ILE A 1 254 ? -16.125 6.418 1.62 1 97.94 254 ILE A O 1
ATOM 1972 N N . LYS A 1 255 ? -17.469 8.172 1.42 1 97.56 255 LYS A N 1
ATOM 1973 C CA . LYS A 1 255 ? -18.5 7.625 2.295 1 97.56 255 LYS A CA 1
ATOM 1974 C C . LYS A 1 255 ? -19.031 6.301 1.755 1 97.56 255 LYS A C 1
ATOM 1976 O O . LYS A 1 255 ? -19.25 5.355 2.516 1 97.56 255 LYS A O 1
ATOM 1981 N N . ASP A 1 256 ? -19.281 6.312 0.489 1 97.5 256 ASP A N 1
ATOM 1982 C CA . ASP A 1 256 ? -19.766 5.086 -0.14 1 97.5 256 ASP A CA 1
ATOM 1983 C C . ASP A 1 256 ? -18.781 3.941 0.057 1 97.5 256 ASP A C 1
ATOM 1985 O O . ASP A 1 256 ? -19.172 2.811 0.342 1 97.5 256 ASP A O 1
ATOM 1989 N N . CYS A 1 257 ? -17.531 4.23 -0.167 1 97.12 257 CYS A N 1
ATOM 1990 C CA . CYS A 1 257 ? -16.484 3.232 0.032 1 97.12 257 CYS A CA 1
ATOM 1991 C C . CYS A 1 257 ? -16.453 2.748 1.477 1 97.12 257 CYS A C 1
ATOM 1993 O O . CYS A 1 257 ? -16.406 1.544 1.732 1 97.12 257 CYS A O 1
ATOM 1995 N N . GLN A 1 258 ? -16.5 3.691 2.469 1 96.56 258 GLN A N 1
ATOM 1996 C CA . GLN A 1 258 ? -16.484 3.354 3.889 1 96.56 258 GLN A CA 1
ATOM 1997 C C . GLN A 1 258 ? -17.672 2.461 4.246 1 96.56 258 GLN A C 1
ATOM 1999 O O . GLN A 1 258 ? -17.516 1.483 4.984 1 96.56 258 GLN A O 1
ATOM 2004 N N . GLU A 1 259 ? -18.812 2.793 3.768 1 96 259 GLU A N 1
ATOM 2005 C CA . GLU A 1 259 ? -20.031 2.031 4.047 1 96 259 GLU A CA 1
ATOM 2006 C C . GLU A 1 259 ? -19.922 0.608 3.504 1 96 259 GLU A C 1
ATOM 2008 O O . GLU A 1 259 ? -20.297 -0.351 4.184 1 96 259 GLU A O 1
ATOM 2013 N N . ARG A 1 260 ? -19.469 0.464 2.309 1 95.5 260 ARG A N 1
ATOM 2014 C CA . ARG A 1 260 ? -19.328 -0.86 1.714 1 95.5 260 ARG A CA 1
ATOM 2015 C C . ARG A 1 260 ? -18.312 -1.696 2.48 1 95.5 260 ARG A C 1
ATOM 2017 O O . ARG A 1 260 ? -18.547 -2.877 2.75 1 95.5 260 ARG A O 1
ATOM 2024 N N . LEU A 1 261 ? -17.188 -1.096 2.826 1 93.88 261 LEU A N 1
ATOM 2025 C CA . LEU A 1 261 ? -16.141 -1.804 3.551 1 93.88 261 LEU A CA 1
ATOM 2026 C C . LEU A 1 261 ? -16.641 -2.275 4.91 1 93.88 261 LEU A C 1
ATOM 2028 O O . LEU A 1 261 ? -16.266 -3.357 5.371 1 93.88 261 LEU A O 1
ATOM 2032 N N . ALA A 1 262 ? -17.422 -1.418 5.547 1 89.94 262 ALA A N 1
ATOM 2033 C CA . ALA A 1 262 ? -17.922 -1.714 6.887 1 89.94 262 ALA A CA 1
ATOM 2034 C C . ALA A 1 262 ? -18.797 -2.967 6.887 1 89.94 262 ALA A C 1
ATOM 2036 O O . ALA A 1 262 ? -18.953 -3.619 7.922 1 89.94 262 ALA A O 1
ATOM 2037 N N . LYS A 1 263 ? -19.312 -3.32 5.77 1 89.06 263 LYS A N 1
ATOM 2038 C CA . LYS A 1 263 ? -20.156 -4.508 5.656 1 89.06 263 LYS A CA 1
ATOM 2039 C C . LYS A 1 263 ? -19.312 -5.781 5.746 1 89.06 263 LYS A C 1
ATOM 2041 O O . LYS A 1 263 ? -19.828 -6.844 6.102 1 89.06 263 LYS A O 1
ATOM 2046 N N . HIS A 1 264 ? -18.016 -5.617 5.477 1 84.62 264 HIS A N 1
ATOM 2047 C CA . HIS A 1 264 ? -17.25 -6.852 5.324 1 84.62 264 HIS A CA 1
ATOM 2048 C C . HIS A 1 264 ? -16.062 -6.887 6.281 1 84.62 264 HIS A C 1
ATOM 2050 O O . HIS A 1 264 ? -15.438 -7.93 6.457 1 84.62 264 HIS A O 1
ATOM 2056 N N . THR A 1 265 ? -15.75 -5.75 6.82 1 85.62 265 THR A N 1
ATOM 2057 C CA . THR A 1 265 ? -14.539 -5.699 7.633 1 85.62 265 THR A CA 1
ATOM 2058 C C . THR A 1 265 ? -14.703 -4.723 8.789 1 85.62 265 THR A C 1
ATOM 2060 O O . THR A 1 265 ? -15.469 -3.766 8.695 1 85.62 265 THR A O 1
ATOM 2063 N N . ASP A 1 266 ? -14.078 -5.047 9.859 1 88 266 ASP A N 1
ATOM 2064 C CA . ASP A 1 266 ? -13.906 -4.09 10.953 1 88 266 ASP A CA 1
ATOM 2065 C C . ASP A 1 266 ? -12.68 -3.211 10.727 1 88 266 ASP A C 1
ATOM 2067 O O . ASP A 1 266 ? -11.562 -3.607 11.047 1 88 266 ASP A O 1
ATOM 2071 N N . ILE A 1 267 ? -12.898 -2.08 10.25 1 86.06 267 ILE A N 1
ATOM 2072 C CA . ILE A 1 267 ? -11.805 -1.206 9.844 1 86.06 267 ILE A CA 1
ATOM 2073 C C . ILE A 1 267 ? -11.008 -0.771 11.07 1 86.06 267 ILE A C 1
ATOM 2075 O O . ILE A 1 267 ? -9.805 -0.491 10.977 1 86.06 267 ILE A O 1
ATOM 2079 N N . ASN A 1 268 ? -11.617 -0.693 12.227 1 84.62 268 ASN A N 1
ATOM 2080 C CA . ASN A 1 268 ? -10.891 -0.366 13.445 1 84.62 268 ASN A CA 1
ATOM 2081 C C . ASN A 1 268 ? -9.891 -1.458 13.812 1 84.62 268 ASN A C 1
ATOM 2083 O O . ASN A 1 268 ? -8.805 -1.167 14.328 1 84.62 268 ASN A O 1
ATOM 2087 N N . GLU A 1 269 ? -10.258 -2.613 13.555 1 87.75 269 GLU A N 1
ATOM 2088 C CA . GLU A 1 269 ? -9.328 -3.719 13.766 1 87.75 269 GLU A CA 1
ATOM 2089 C C . GLU A 1 269 ? -8.148 -3.635 12.805 1 87.75 269 GLU A C 1
ATOM 2091 O O . GLU A 1 269 ? -7.012 -3.943 13.18 1 87.75 269 GLU A O 1
ATOM 2096 N N . SER A 1 270 ? -8.43 -3.217 11.602 1 87.56 270 SER A N 1
ATOM 2097 C CA . SER A 1 270 ? -7.363 -3.049 10.617 1 87.56 270 SER A CA 1
ATOM 2098 C C . SER A 1 270 ? -6.375 -1.971 11.055 1 87.56 270 SER A C 1
ATOM 2100 O O . SER A 1 270 ? -5.168 -2.111 10.852 1 87.56 270 SER A O 1
ATOM 2102 N N . TYR A 1 271 ? -6.867 -0.963 11.609 1 85.38 271 TYR A N 1
ATOM 2103 C CA . TYR A 1 271 ? -6 0.094 12.125 1 85.38 271 TYR A CA 1
ATOM 2104 C C . TYR A 1 271 ? -5.098 -0.43 13.234 1 85.38 271 TYR A C 1
ATOM 2106 O O . TYR A 1 271 ? -3.902 -0.123 13.266 1 85.38 271 TYR A O 1
ATOM 2114 N N . LYS A 1 272 ? -5.652 -1.221 14.117 1 85.62 272 LYS A N 1
ATOM 2115 C CA . LYS A 1 272 ? -4.867 -1.83 15.188 1 85.62 272 LYS A CA 1
ATOM 2116 C C . LYS A 1 272 ? -3.773 -2.732 14.625 1 85.62 272 LYS A C 1
ATOM 2118 O O . LYS A 1 272 ? -2.641 -2.723 15.109 1 85.62 272 LYS A O 1
ATOM 2123 N N . LYS A 1 273 ? -4.117 -3.436 13.609 1 88.75 273 LYS A N 1
ATOM 2124 C CA . LYS A 1 273 ? -3.146 -4.312 12.953 1 88.75 273 LYS A CA 1
ATOM 2125 C C . LYS A 1 273 ? -2.006 -3.508 12.336 1 88.75 273 LYS A C 1
ATOM 2127 O O . LYS A 1 273 ? -0.837 -3.877 12.477 1 88.75 273 LYS A O 1
ATOM 2132 N N . LEU A 1 274 ? -2.393 -2.457 11.703 1 88.62 274 LEU A N 1
ATOM 2133 C CA . LEU A 1 274 ? -1.378 -1.616 11.078 1 88.62 274 LEU A CA 1
ATOM 2134 C C . LEU A 1 274 ? -0.399 -1.08 12.117 1 88.62 274 LEU A C 1
ATOM 2136 O O . LEU A 1 274 ? 0.814 -1.089 11.898 1 88.62 274 LEU A O 1
ATOM 2140 N N . THR A 1 275 ? -0.922 -0.68 13.242 1 83.25 275 THR A N 1
ATOM 2141 C CA . THR A 1 275 ? -0.088 -0.157 14.32 1 83.25 275 THR A CA 1
ATOM 2142 C C . THR A 1 275 ? 0.857 -1.234 14.844 1 83.25 275 THR A C 1
ATOM 2144 O O . THR A 1 275 ? 2.035 -0.969 15.094 1 83.25 275 THR A O 1
ATOM 2147 N N . LYS A 1 276 ? 0.367 -2.41 14.953 1 86 276 LYS A N 1
ATOM 2148 C CA . LYS A 1 276 ? 1.184 -3.533 15.398 1 86 276 LYS A CA 1
ATOM 2149 C C . LYS A 1 276 ? 2.289 -3.846 14.398 1 86 276 LYS A C 1
ATOM 2151 O O . LYS A 1 276 ? 3.418 -4.152 14.781 1 86 276 LYS A O 1
ATOM 2156 N N . MET A 1 277 ? 1.974 -3.754 13.133 1 87.69 277 MET A N 1
ATOM 2157 C CA . MET A 1 277 ? 2.945 -4.004 12.07 1 87.69 277 MET A CA 1
ATOM 2158 C C . MET A 1 277 ? 4.109 -3.02 12.156 1 87.69 277 MET A C 1
ATOM 2160 O O . MET A 1 277 ? 5.27 -3.424 12.117 1 87.69 277 MET A O 1
ATOM 2164 N N . VAL A 1 278 ? 3.799 -1.855 12.352 1 84.06 278 VAL A N 1
ATOM 2165 C CA . VAL A 1 278 ? 4.824 -0.819 12.352 1 84.06 278 VAL A CA 1
ATOM 2166 C C . VAL A 1 278 ? 5.688 -0.94 13.602 1 84.06 278 VAL A C 1
ATOM 2168 O O . VAL A 1 278 ? 6.91 -0.795 13.539 1 84.06 278 VAL A O 1
ATOM 2171 N N . LYS A 1 279 ? 5.062 -1.182 14.742 1 83.38 279 LYS A N 1
ATOM 2172 C CA . LYS A 1 279 ? 5.781 -1.338 16 1 83.38 279 LYS A CA 1
ATOM 2173 C C . LYS A 1 279 ? 6.785 -2.482 15.93 1 83.38 279 LYS A C 1
ATOM 2175 O O . LYS A 1 279 ? 7.844 -2.434 16.562 1 83.38 279 LYS A O 1
ATOM 2180 N N . ALA A 1 280 ? 6.508 -3.445 15.102 1 86.31 280 ALA A N 1
ATOM 2181 C CA . ALA A 1 280 ? 7.352 -4.633 14.969 1 86.31 280 ALA A CA 1
ATOM 2182 C C . ALA A 1 280 ? 8.672 -4.293 14.289 1 86.31 280 ALA A C 1
ATOM 2184 O O . ALA A 1 280 ? 9.656 -5.023 14.43 1 86.31 280 ALA A O 1
ATOM 2185 N N . VAL A 1 281 ? 8.742 -3.211 13.594 1 85.88 281 VAL A N 1
ATOM 2186 C CA . VAL A 1 281 ? 9.953 -2.916 12.836 1 85.88 281 VAL A CA 1
ATOM 2187 C C . VAL A 1 281 ? 10.617 -1.656 13.391 1 85.88 281 VAL A C 1
ATOM 2189 O O . VAL A 1 281 ? 11.68 -1.25 12.922 1 85.88 281 VAL A O 1
ATOM 2192 N N . GLU A 1 282 ? 9.953 -0.853 14.203 1 72.88 282 GLU A N 1
ATOM 2193 C CA . GLU A 1 282 ? 10.523 0.318 14.867 1 72.88 282 GLU A CA 1
ATOM 2194 C C . GLU A 1 282 ? 11.422 -0.089 16.031 1 72.88 282 GLU A C 1
ATOM 2196 O O . GLU A 1 282 ? 12.18 0.733 16.547 1 72.88 282 GLU A O 1
ATOM 2201 N N . LYS A 1 283 ? 11.32 -1.38 16.516 1 54.19 283 LYS A N 1
ATOM 2202 C CA . LYS A 1 283 ? 12.219 -1.84 17.578 1 54.19 283 LYS A CA 1
ATOM 2203 C C . LYS A 1 283 ? 13.57 -2.244 17 1 54.19 283 LYS A C 1
ATOM 2205 O O . LYS A 1 283 ? 13.648 -2.885 15.953 1 54.19 283 LYS A O 1
ATOM 2210 N N . MET B 1 1 ? -0.444 29.609 36.094 1 86.69 1 MET B N 1
ATOM 2211 C CA . MET B 1 1 ? -0.616 28.5 35.188 1 86.69 1 MET B CA 1
ATOM 2212 C C . MET B 1 1 ? -0.782 29 33.75 1 86.69 1 MET B C 1
ATOM 2214 O O . MET B 1 1 ? -1.447 30.016 33.5 1 86.69 1 MET B O 1
ATOM 2218 N N . LYS B 1 2 ? -0.048 28.406 32.719 1 95.38 2 LYS B N 1
ATOM 2219 C CA . LYS B 1 2 ? -0.17 28.859 31.344 1 95.38 2 LYS B CA 1
ATOM 2220 C C . LYS B 1 2 ? -1.512 28.438 30.75 1 95.38 2 LYS B C 1
ATOM 2222 O O . LYS B 1 2 ? -2.062 27.406 31.109 1 95.38 2 LYS B O 1
ATOM 2227 N N . LYS B 1 3 ? -2.01 29.344 29.984 1 98.06 3 LYS B N 1
ATOM 2228 C CA . LYS B 1 3 ? -3.334 29.156 29.391 1 98.06 3 LYS B CA 1
ATOM 2229 C C . LYS B 1 3 ? -3.232 28.828 27.906 1 98.06 3 LYS B C 1
ATOM 2231 O O . LYS B 1 3 ? -2.551 29.531 27.156 1 98.06 3 LYS B O 1
ATOM 2236 N N . VAL B 1 4 ? -3.914 27.75 27.531 1 98.44 4 VAL B N 1
ATOM 2237 C CA . VAL B 1 4 ? -3.967 27.344 26.141 1 98.44 4 VAL B CA 1
ATOM 2238 C C . VAL B 1 4 ? -5.414 27.344 25.656 1 98.44 4 VAL B C 1
ATOM 2240 O O . VAL B 1 4 ? -6.309 26.844 26.344 1 98.44 4 VAL B O 1
ATOM 2243 N N . THR B 1 5 ? -5.641 27.969 24.578 1 98.62 5 THR B N 1
ATOM 2244 C CA . THR B 1 5 ? -6.93 27.875 23.891 1 98.62 5 THR B CA 1
ATOM 2245 C C . THR B 1 5 ? -6.828 26.984 22.656 1 98.62 5 THR B C 1
ATOM 2247 O O . THR B 1 5 ? -5.922 27.141 21.844 1 98.62 5 THR B O 1
ATOM 2250 N N . VAL B 1 6 ? -7.758 26.062 22.531 1 98.44 6 VAL B N 1
ATOM 2251 C CA . VAL B 1 6 ? -7.852 25.203 21.359 1 98.44 6 VAL B CA 1
ATOM 2252 C C . VAL B 1 6 ? -9.086 25.578 20.547 1 98.44 6 VAL B C 1
ATOM 2254 O O . VAL B 1 6 ? -10.219 25.391 20.984 1 98.44 6 VAL B O 1
ATOM 2257 N N . ILE B 1 7 ? -8.836 26.188 19.391 1 98 7 ILE B N 1
ATOM 2258 C CA . ILE B 1 7 ? -9.914 26.453 18.453 1 98 7 ILE B CA 1
ATOM 2259 C C . ILE B 1 7 ? -10.172 25.219 17.594 1 98 7 ILE B C 1
ATOM 2261 O O . ILE B 1 7 ? -9.242 24.672 17 1 98 7 ILE B O 1
ATOM 2265 N N . GLY B 1 8 ? -11.391 24.797 17.438 1 96.44 8 GLY B N 1
ATOM 2266 C CA . GLY B 1 8 ? -11.719 23.516 16.844 1 96.44 8 GLY B CA 1
ATOM 2267 C C . GLY B 1 8 ? -11.625 22.359 17.828 1 96.44 8 GLY B C 1
ATOM 2268 O O . GLY B 1 8 ? -11.211 21.266 17.469 1 96.44 8 GLY B O 1
ATOM 2269 N N . ALA B 1 9 ? -11.953 22.609 19.109 1 96.56 9 ALA B N 1
ATOM 2270 C CA . ALA B 1 9 ? -11.75 21.672 20.203 1 96.56 9 ALA B CA 1
ATOM 2271 C C . ALA B 1 9 ? -12.742 20.516 20.141 1 96.56 9 ALA B C 1
ATOM 2273 O O . ALA B 1 9 ? -12.57 19.5 20.812 1 96.56 9 ALA B O 1
ATOM 2274 N N . GLY B 1 10 ? -13.688 20.672 19.328 1 93.94 10 GLY B N 1
ATOM 2275 C CA . GLY B 1 10 ? -14.656 19.594 19.172 1 93.94 10 GLY B CA 1
ATOM 2276 C C . GLY B 1 10 ? -14.258 18.562 18.156 1 93.94 10 GLY B C 1
ATOM 2277 O O . GLY B 1 10 ? -14.828 17.469 18.109 1 93.94 10 GLY B O 1
ATOM 2278 N N . GLY B 1 11 ? -13.312 18.906 17.266 1 91.5 11 GLY B N 1
ATOM 2279 C CA . GLY B 1 11 ? -12.805 17.969 16.281 1 91.5 11 GLY B CA 1
ATOM 2280 C C . GLY B 1 11 ? -11.828 16.969 16.859 1 91.5 11 GLY B C 1
ATOM 2281 O O . GLY B 1 11 ? -11.375 17.125 18 1 91.5 11 GLY B O 1
ATOM 2282 N N . GLN B 1 12 ? -11.461 15.977 16.125 1 87.88 12 GLN B N 1
ATOM 2283 C CA . GLN B 1 12 ? -10.641 14.867 16.594 1 87.88 12 GLN B CA 1
ATOM 2284 C C . GLN B 1 12 ? -9.273 15.352 17.078 1 87.88 12 GLN B C 1
ATOM 2286 O O . GLN B 1 12 ? -8.859 15.055 18.188 1 87.88 12 GLN B O 1
ATOM 2291 N N . MET B 1 13 ? -8.602 16.125 16.219 1 92 13 MET B N 1
ATOM 2292 C CA . MET B 1 13 ? -7.289 16.609 16.625 1 92 13 MET B CA 1
ATOM 2293 C C . MET B 1 13 ? -7.418 17.672 17.719 1 92 13 MET B C 1
ATOM 2295 O O . MET B 1 13 ? -6.555 17.781 18.594 1 92 13 MET B O 1
ATOM 2299 N N . GLY B 1 14 ? -8.492 18.484 17.641 1 95.69 14 GLY B N 1
ATOM 2300 C CA . GLY B 1 14 ? -8.75 19.438 18.703 1 95.69 14 GLY B CA 1
ATOM 2301 C C . GLY B 1 14 ? -8.891 18.797 20.062 1 95.69 14 GLY B C 1
ATOM 2302 O O . GLY B 1 14 ? -8.305 19.266 21.047 1 95.69 14 GLY B O 1
ATOM 2303 N N . GLN B 1 15 ? -9.617 17.703 20.078 1 94.62 15 GLN B N 1
ATOM 2304 C CA . GLN B 1 15 ? -9.766 16.953 21.312 1 94.62 15 GLN B CA 1
ATOM 2305 C C . GLN B 1 15 ? -8.422 16.391 21.781 1 94.62 15 GLN B C 1
ATOM 2307 O O . GLN B 1 15 ? -8.117 16.391 22.969 1 94.62 15 GLN B O 1
ATOM 2312 N N . TRP B 1 16 ? -7.684 15.945 20.844 1 93.69 16 TRP B N 1
ATOM 2313 C CA . TRP B 1 16 ? -6.379 15.375 21.172 1 93.69 16 TRP B CA 1
ATOM 2314 C C . TRP B 1 16 ? -5.473 16.422 21.812 1 93.69 16 TRP B C 1
ATOM 2316 O O . TRP B 1 16 ? -4.898 16.172 22.875 1 93.69 16 TRP B O 1
ATOM 2326 N N . PHE B 1 17 ? -5.41 17.594 21.281 1 97 17 PHE B N 1
ATOM 2327 C CA . PHE B 1 17 ? -4.523 18.641 21.781 1 97 17 PHE B CA 1
ATOM 2328 C C . PHE B 1 17 ? -5.043 19.203 23.094 1 97 17 PHE B C 1
ATOM 2330 O O . PHE B 1 17 ? -4.258 19.578 23.969 1 97 17 PHE B O 1
ATOM 2337 N N . ALA B 1 18 ? -6.371 19.344 23.188 1 97 18 ALA B N 1
ATOM 2338 C CA . ALA B 1 18 ? -6.941 19.797 24.453 1 97 18 ALA B CA 1
AT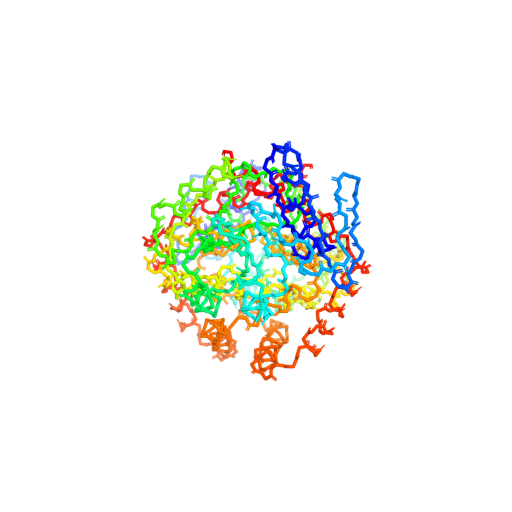OM 2339 C C . ALA B 1 18 ? -6.539 18.859 25.594 1 97 18 ALA B C 1
ATOM 2341 O O . ALA B 1 18 ? -6.082 19.328 26.641 1 97 18 ALA B O 1
ATOM 2342 N N . LYS B 1 19 ? -6.699 17.594 25.359 1 95.94 19 LYS B N 1
ATOM 2343 C CA . LYS B 1 19 ? -6.32 16.594 26.359 1 95.94 19 LYS B CA 1
ATOM 2344 C C . LYS B 1 19 ? -4.82 16.641 26.625 1 95.94 19 LYS B C 1
ATOM 2346 O O . LYS B 1 19 ? -4.391 16.578 27.781 1 95.94 19 LYS B O 1
ATOM 2351 N N . TYR B 1 20 ? -4.043 16.734 25.594 1 96.25 20 TYR B N 1
ATOM 2352 C CA . TYR B 1 20 ? -2.59 16.75 25.703 1 96.25 20 TYR B CA 1
ATOM 2353 C C . TYR B 1 20 ? -2.127 17.891 26.609 1 96.25 20 TYR B C 1
ATOM 2355 O O . TYR B 1 20 ? -1.34 17.672 27.531 1 96.25 20 TYR B O 1
ATOM 2363 N N . PHE B 1 21 ? -2.609 19.078 26.406 1 97.19 21 PHE B N 1
ATOM 2364 C CA . PHE B 1 21 ? -2.17 20.25 27.172 1 97.19 21 PHE B CA 1
ATOM 2365 C C . PHE B 1 21 ? -2.74 20.219 28.578 1 97.19 21 PHE B C 1
ATOM 2367 O O . PHE B 1 21 ? -2.088 20.656 29.531 1 97.19 21 PHE B O 1
ATOM 2374 N N . ALA B 1 22 ? -3.953 19.703 28.672 1 96.25 22 ALA B N 1
ATOM 2375 C CA . ALA B 1 22 ? -4.5 19.531 30.016 1 96.25 22 ALA B CA 1
ATOM 2376 C C . ALA B 1 22 ? -3.627 18.609 30.844 1 96.25 22 ALA B C 1
ATOM 2378 O O . ALA B 1 22 ? -3.32 18.906 32 1 96.25 22 ALA B O 1
ATOM 2379 N N . ASP B 1 23 ? -3.262 17.531 30.266 1 95.25 23 ASP B N 1
ATOM 2380 C CA . ASP B 1 23 ? -2.424 16.547 30.938 1 95.25 23 ASP B CA 1
ATOM 2381 C C . ASP B 1 23 ? -1.068 17.141 31.312 1 95.25 23 ASP B C 1
ATOM 2383 O O . ASP B 1 23 ? -0.429 16.688 32.281 1 95.25 23 ASP B O 1
ATOM 2387 N N . LYS B 1 24 ? -0.641 18.125 30.641 1 95.5 24 LYS B N 1
ATOM 2388 C CA . LYS B 1 24 ? 0.646 18.766 30.891 1 95.5 24 LYS B CA 1
ATOM 2389 C C . LYS B 1 24 ? 0.511 19.875 31.922 1 95.5 24 LYS B C 1
ATOM 2391 O O . LYS B 1 24 ? 1.492 20.547 32.25 1 95.5 24 LYS B O 1
ATOM 2396 N N . GLY B 1 25 ? -0.715 20.172 32.375 1 95.5 25 GLY B N 1
ATOM 2397 C CA . GLY B 1 25 ? -0.922 21.109 33.469 1 95.5 25 GLY B CA 1
ATOM 2398 C C . GLY B 1 25 ? -1.349 22.484 33 1 95.5 25 GLY B C 1
ATOM 2399 O O . GLY B 1 25 ? -1.397 23.422 33.812 1 95.5 25 GLY B O 1
ATOM 2400 N N . PHE B 1 26 ? -1.703 22.641 31.75 1 97.5 26 PHE B N 1
ATOM 2401 C CA . PHE B 1 26 ? -2.209 23.922 31.266 1 97.5 26 PHE B CA 1
ATOM 2402 C C . PHE B 1 26 ? -3.682 24.094 31.609 1 97.5 26 PHE B C 1
ATOM 2404 O O . PHE B 1 26 ? -4.406 23.109 31.781 1 97.5 26 PHE B O 1
ATOM 2411 N N . GLU B 1 27 ? -4.082 25.328 31.828 1 97.69 27 GLU B N 1
ATOM 2412 C CA . GLU B 1 27 ? -5.508 25.641 31.781 1 97.69 27 GLU B CA 1
ATOM 2413 C C . GLU B 1 27 ? -6.02 25.703 30.344 1 97.69 27 GLU B C 1
ATOM 2415 O O . GLU B 1 27 ? -5.578 26.547 29.562 1 97.69 27 GLU B O 1
ATOM 2420 N N . VAL B 1 28 ? -6.93 24.859 30 1 98 28 VAL B N 1
ATOM 2421 C CA . VAL B 1 28 ? -7.309 24.719 28.594 1 98 28 VAL B CA 1
ATOM 2422 C C . VAL B 1 28 ? -8.719 25.266 28.391 1 98 28 VAL B C 1
ATOM 2424 O O . VAL B 1 28 ? -9.648 24.891 29.109 1 98 28 VAL B O 1
ATOM 2427 N N . THR B 1 29 ? -8.867 26.156 27.469 1 97.94 29 THR B N 1
ATOM 2428 C CA . THR B 1 29 ? -10.148 26.641 26.969 1 97.94 29 THR B CA 1
ATOM 2429 C C . THR B 1 29 ? -10.391 26.125 25.547 1 97.94 29 THR B C 1
ATOM 2431 O O . THR B 1 29 ? -9.477 26.094 24.719 1 97.94 29 THR B O 1
ATOM 2434 N N . GLY B 1 30 ? -11.578 25.641 25.297 1 97.88 30 GLY B N 1
ATOM 2435 C CA . GLY B 1 30 ? -11.938 25.156 23.969 1 97.88 30 GLY B CA 1
ATOM 2436 C C . GLY B 1 30 ? -13.047 25.953 23.328 1 97.88 30 GLY B C 1
ATOM 2437 O O . GLY B 1 30 ? -13.969 26.422 24 1 97.88 30 GLY B O 1
ATOM 2438 N N . PHE B 1 31 ? -12.938 26.125 22.047 1 97.5 31 PHE B N 1
ATOM 2439 C CA . PHE B 1 31 ? -14.008 26.703 21.234 1 97.5 31 PHE B CA 1
ATOM 2440 C C . PHE B 1 31 ? -14.242 25.891 19.969 1 97.5 31 PHE B C 1
ATOM 2442 O O . PHE B 1 31 ? -13.289 25.406 19.344 1 97.5 31 PHE B O 1
ATOM 2449 N N . ASP B 1 32 ? -15.398 25.703 19.609 1 96.56 32 ASP B N 1
ATOM 2450 C CA . ASP B 1 32 ? -15.82 25.062 18.375 1 96.56 32 ASP B CA 1
ATOM 2451 C C . ASP B 1 32 ? -17.203 25.547 17.953 1 96.56 32 ASP B C 1
ATOM 2453 O O . ASP B 1 32 ? -18.156 25.469 18.719 1 96.56 32 ASP B O 1
ATOM 2457 N N . SER B 1 33 ? -17.297 26.016 16.766 1 92.25 33 SER B N 1
ATOM 2458 C CA . SER B 1 33 ? -18.562 26.594 16.328 1 92.25 33 SER B CA 1
ATOM 2459 C C . SER B 1 33 ? -19.531 25.516 15.844 1 92.25 33 SER B C 1
ATOM 2461 O O . SER B 1 33 ? -20.734 25.75 15.711 1 92.25 33 SER B O 1
ATOM 2463 N N . GLU B 1 34 ? -19.078 24.328 15.578 1 89.56 34 GLU B N 1
ATOM 2464 C CA . GLU B 1 34 ? -19.875 23.312 14.898 1 89.56 34 GLU B CA 1
ATOM 2465 C C . GLU B 1 34 ? -20.062 22.078 15.781 1 89.56 34 GLU B C 1
ATOM 2467 O O . GLU B 1 34 ? -21.078 21.391 15.68 1 89.56 34 GLU B O 1
ATOM 2472 N N . ASN B 1 35 ? -19.094 21.844 16.594 1 90.44 35 ASN B N 1
ATOM 2473 C CA . ASN B 1 35 ? -19.094 20.594 17.328 1 90.44 35 ASN B CA 1
ATOM 2474 C C . ASN B 1 35 ? -19.125 20.828 18.844 1 90.44 35 ASN B C 1
ATOM 2476 O O . ASN B 1 35 ? -18.594 21.828 19.328 1 90.44 35 ASN B O 1
ATOM 2480 N N . LYS B 1 36 ? -19.688 19.906 19.469 1 90.88 36 LYS B N 1
ATOM 2481 C CA . LYS B 1 36 ? -19.625 19.906 20.922 1 90.88 36 LYS B CA 1
ATOM 2482 C C . LYS B 1 36 ? -18.219 19.547 21.406 1 90.88 36 LYS B C 1
ATOM 2484 O O . LYS B 1 36 ? -17.5 18.797 20.734 1 90.88 36 LYS B O 1
ATOM 2489 N N . ILE B 1 37 ? -17.766 20.141 22.422 1 91.75 37 ILE B N 1
ATOM 2490 C CA . ILE B 1 37 ? -16.469 19.859 23.031 1 91.75 37 ILE B CA 1
ATOM 2491 C C . ILE B 1 37 ? -16.641 18.844 24.172 1 91.75 37 ILE B C 1
ATOM 2493 O O . ILE B 1 37 ? -17.234 19.172 25.203 1 91.75 37 ILE B O 1
ATOM 2497 N N . PRO B 1 38 ? -16.078 17.703 23.734 1 81.31 38 PRO B N 1
ATOM 2498 C CA . PRO B 1 38 ? -16.203 16.688 24.781 1 81.31 38 PRO B CA 1
ATOM 2499 C C . PRO B 1 38 ? -15.109 16.797 25.844 1 81.31 38 PRO B C 1
ATOM 2501 O O . PRO B 1 38 ? -14.109 17.484 25.641 1 81.31 38 PRO B O 1
ATOM 2504 N N . GLY B 1 39 ? -15.266 16.266 26.984 1 75.25 39 GLY B N 1
ATOM 2505 C CA . GLY B 1 39 ? -14.18 16.062 27.938 1 75.25 39 GLY B CA 1
ATOM 2506 C C . GLY B 1 39 ? -14.352 16.875 29.203 1 75.25 39 GLY B C 1
ATOM 2507 O O . GLY B 1 39 ? -14.836 18 29.172 1 75.25 39 GLY B O 1
ATOM 2508 N N . LYS B 1 40 ? -14.008 16.344 30.234 1 78 40 LYS B N 1
ATOM 2509 C CA . LYS B 1 40 ? -14.016 17 31.531 1 78 40 LYS B CA 1
ATOM 2510 C C . LYS B 1 40 ? -12.766 17.844 31.734 1 78 40 LYS B C 1
ATOM 2512 O O . LYS B 1 40 ? -11.688 17.516 31.234 1 78 40 LYS B O 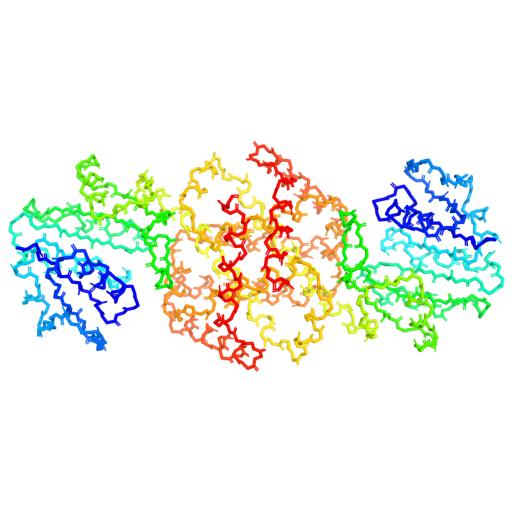1
ATOM 2517 N N . GLY B 1 41 ? -12.766 19.078 32.156 1 86.5 41 GLY B N 1
ATOM 2518 C CA . GLY B 1 41 ? -11.617 19.891 32.5 1 86.5 41 GLY B CA 1
ATOM 2519 C C . GLY B 1 41 ? -11.281 20.938 31.469 1 86.5 41 GLY B C 1
ATOM 2520 O O . GLY B 1 41 ? -10.289 21.656 31.594 1 86.5 41 GLY B O 1
ATOM 2521 N N . ILE B 1 42 ? -12.039 20.906 30.328 1 93.75 42 ILE B N 1
ATOM 2522 C CA . ILE B 1 42 ? -11.859 21.906 29.281 1 93.75 42 ILE B CA 1
ATOM 2523 C C . ILE B 1 42 ? -12.938 22.984 29.438 1 93.75 42 ILE B C 1
ATOM 2525 O O . ILE B 1 42 ? -14.133 22.688 29.438 1 93.75 42 ILE B O 1
ATOM 2529 N N . ILE B 1 43 ? -12.523 24.156 29.625 1 95.44 43 ILE B N 1
ATOM 2530 C CA . ILE B 1 43 ? -13.461 25.281 29.719 1 95.44 43 ILE B CA 1
ATOM 2531 C C . ILE B 1 43 ? -14.016 25.609 28.344 1 95.44 43 ILE B C 1
ATOM 2533 O O . ILE B 1 43 ? -13.258 25.812 27.391 1 95.44 43 ILE B O 1
ATOM 2537 N N . GLN B 1 44 ? -15.266 25.609 28.25 1 95.69 44 GLN B N 1
ATOM 2538 C CA . GLN B 1 44 ? -15.875 25.938 26.953 1 95.69 44 GLN B CA 1
ATOM 2539 C C . GLN B 1 44 ? -16.094 27.438 26.812 1 95.69 44 GLN B C 1
ATOM 2541 O O . GLN B 1 44 ? -16.766 28.062 27.641 1 95.69 44 GLN B O 1
ATOM 2546 N N . ALA B 1 45 ? -15.523 27.969 25.781 1 96.38 45 ALA B N 1
ATOM 2547 C CA . ALA B 1 45 ? -15.719 29.391 25.516 1 96.38 45 ALA B CA 1
ATOM 2548 C C . ALA B 1 45 ? -17.031 29.641 24.766 1 96.38 45 ALA B C 1
ATOM 2550 O O . ALA B 1 45 ? -17.422 28.812 23.922 1 96.38 45 ALA B O 1
ATOM 2551 N N . GLU B 1 46 ? -17.594 30.812 24.938 1 93.31 46 GLU B N 1
ATOM 2552 C CA . GLU B 1 46 ? -18.891 31.141 24.328 1 93.31 46 GLU B CA 1
ATOM 2553 C C . GLU B 1 46 ? -18.703 31.812 22.953 1 93.31 46 GLU B C 1
ATOM 2555 O O . GLU B 1 46 ? -19.641 31.875 22.172 1 93.31 46 GLU B O 1
ATOM 2560 N N . SER B 1 47 ? -17.516 32.344 22.812 1 95.38 47 SER B N 1
ATOM 2561 C CA . SER B 1 47 ? -17.219 33 21.547 1 95.38 47 SER B CA 1
ATOM 2562 C C . SER B 1 47 ? -15.742 32.844 21.172 1 95.38 47 SER B C 1
ATOM 2564 O O . SER B 1 47 ? -14.914 32.531 22.047 1 95.38 47 SER B O 1
ATOM 2566 N N . LEU B 1 48 ? -15.523 33.031 19.938 1 96.31 48 LEU B N 1
ATOM 2567 C CA . LEU B 1 48 ? -14.164 32.906 19.422 1 96.31 48 LEU B CA 1
ATOM 2568 C C . LEU B 1 48 ? -13.25 33.938 20.094 1 96.31 48 LEU B C 1
ATOM 2570 O O . LEU B 1 48 ? -12.156 33.594 20.547 1 96.31 48 LEU B O 1
ATOM 2574 N N . VAL B 1 49 ? -13.68 35.156 20.156 1 95.38 49 VAL B N 1
ATOM 2575 C CA . VAL B 1 49 ? -12.891 36.25 20.734 1 95.38 49 VAL B CA 1
ATOM 2576 C C . VAL B 1 49 ? -12.672 36 22.219 1 95.38 49 VAL B C 1
ATOM 2578 O O . VAL B 1 49 ? -11.562 36.156 22.734 1 95.38 49 VAL B O 1
ATOM 2581 N N . GLY B 1 50 ? -13.695 35.594 22.906 1 95.44 50 GLY B N 1
ATOM 2582 C CA . GLY B 1 50 ? -13.586 35.281 24.312 1 95.44 50 GLY B CA 1
ATOM 2583 C C . GLY B 1 50 ? -12.586 34.188 24.609 1 95.44 50 GLY B C 1
ATOM 2584 O O . GLY B 1 50 ? -11.961 34.188 25.672 1 95.44 50 GLY B O 1
ATOM 2585 N N . ALA B 1 51 ? -12.422 33.281 23.719 1 96.94 51 ALA B N 1
ATOM 2586 C CA . ALA B 1 51 ? -11.547 32.125 23.891 1 96.94 51 ALA B CA 1
ATOM 2587 C C . ALA B 1 51 ? -10.078 32.562 23.844 1 96.94 51 ALA B C 1
ATOM 2589 O O . ALA B 1 51 ? -9.227 31.938 24.484 1 96.94 51 ALA B O 1
ATOM 2590 N N . ILE B 1 52 ? -9.797 33.625 23.125 1 97.31 52 ILE B N 1
ATOM 2591 C CA . ILE B 1 52 ? -8.391 33.844 22.797 1 97.31 52 ILE B CA 1
ATOM 2592 C C . ILE B 1 52 ? -7.852 35.031 23.594 1 97.31 52 ILE B C 1
ATOM 2594 O O . ILE B 1 52 ? -6.637 35.25 23.641 1 97.31 52 ILE B O 1
ATOM 2598 N N . LEU B 1 53 ? -8.633 35.781 24.266 1 95.25 53 LEU B N 1
ATOM 2599 C CA . LEU B 1 53 ? -8.266 37.062 24.859 1 95.25 53 LEU B CA 1
ATOM 2600 C C . LEU B 1 53 ? -7.219 36.875 25.953 1 95.25 53 LEU B C 1
ATOM 2602 O O . LEU B 1 53 ? -6.352 37.75 26.141 1 95.25 53 LEU B O 1
ATOM 2606 N N . LYS B 1 54 ? -7.219 35.812 26.656 1 93.56 54 LYS B N 1
ATOM 2607 C CA . LYS B 1 54 ? -6.332 35.656 27.797 1 93.56 54 LYS B CA 1
ATOM 2608 C C . LYS B 1 54 ? -5.367 34.5 27.594 1 93.56 54 LYS B C 1
ATOM 2610 O O . LYS B 1 54 ? -4.688 34.062 28.531 1 93.56 54 LYS B O 1
ATOM 2615 N N . ALA B 1 55 ? -5.332 34 26.453 1 97.75 55 ALA B N 1
ATOM 2616 C CA . ALA B 1 55 ? -4.539 32.781 26.188 1 97.75 55 ALA B CA 1
ATOM 2617 C C . ALA B 1 55 ? -3.057 33.125 26.062 1 97.75 55 ALA B C 1
ATOM 2619 O O . ALA B 1 55 ? -2.697 34.188 25.5 1 97.75 55 ALA B O 1
ATOM 2620 N N . ASP B 1 56 ? -2.203 32.281 26.594 1 98.38 56 ASP B N 1
ATOM 2621 C CA . ASP B 1 56 ? -0.771 32.344 26.312 1 98.38 56 ASP B CA 1
ATOM 2622 C C . ASP B 1 56 ? -0.444 31.656 24.984 1 98.38 56 ASP B C 1
ATOM 2624 O O . ASP B 1 56 ? 0.506 32.031 24.297 1 98.38 56 ASP B O 1
ATOM 2628 N N . TYR B 1 57 ? -1.189 30.625 24.703 1 98.56 57 TYR B N 1
ATOM 2629 C CA . TYR B 1 57 ? -1.106 29.859 23.469 1 98.56 57 TYR B CA 1
ATOM 2630 C C . TYR B 1 57 ? -2.486 29.672 22.844 1 98.56 57 TYR B C 1
ATOM 2632 O O . TYR B 1 57 ? -3.465 29.438 23.562 1 98.56 57 TYR B O 1
ATOM 2640 N N . VAL B 1 58 ? -2.543 29.812 21.594 1 98.69 58 VAL B N 1
ATOM 2641 C CA . VAL B 1 58 ? -3.727 29.453 20.812 1 98.69 58 VAL B CA 1
ATOM 2642 C C . VAL B 1 58 ? -3.367 28.391 19.781 1 98.69 58 VAL B C 1
ATOM 2644 O O . VAL B 1 58 ? -2.459 28.578 18.969 1 98.69 58 VAL B O 1
ATOM 2647 N N . VAL B 1 59 ? -4.047 27.266 19.828 1 98.62 59 VAL B N 1
ATOM 2648 C CA . VAL B 1 59 ? -3.84 26.172 18.891 1 98.62 59 VAL B CA 1
ATOM 2649 C C . VAL B 1 59 ? -5.016 26.094 17.906 1 98.62 59 VAL B C 1
ATOM 2651 O O . VAL B 1 59 ? -6.168 25.953 18.328 1 98.62 59 VAL B O 1
ATOM 2654 N N . LEU B 1 60 ? -4.688 26.172 16.703 1 98.12 60 LEU B N 1
ATOM 2655 C CA . LEU B 1 60 ? -5.719 26.094 15.672 1 98.12 60 LEU B CA 1
ATOM 2656 C C . LEU B 1 60 ? -5.871 24.656 15.172 1 98.12 60 LEU B C 1
ATOM 2658 O O . LEU B 1 60 ? -4.977 24.125 14.516 1 98.12 60 LEU B O 1
ATOM 2662 N N . CYS B 1 61 ? -6.941 24.062 15.516 1 96.19 61 CYS B N 1
ATOM 2663 C CA . CYS B 1 61 ? -7.371 22.766 15.008 1 96.19 61 CYS B CA 1
ATOM 2664 C C . CYS B 1 61 ? -8.617 22.906 14.148 1 96.19 61 CYS B C 1
ATOM 2666 O O . CYS B 1 61 ? -9.633 22.25 14.414 1 96.19 61 CYS B O 1
ATOM 2668 N N . THR B 1 62 ? -8.516 23.719 13.133 1 93.19 62 THR B N 1
ATOM 2669 C CA . THR B 1 62 ? -9.617 24.062 12.242 1 93.19 62 THR B CA 1
ATOM 2670 C C . THR B 1 62 ? -9.406 23.453 10.859 1 93.19 62 THR B C 1
ATOM 2672 O O . THR B 1 62 ? -8.32 22.969 10.547 1 93.19 62 THR B O 1
ATOM 2675 N N . PRO B 1 63 ? -10.445 23.391 10.055 1 87.62 63 PRO B N 1
ATOM 2676 C CA . PRO B 1 63 ? -10.234 22.906 8.688 1 87.62 63 PRO B CA 1
ATOM 2677 C C . PRO B 1 63 ? -9.141 23.656 7.949 1 87.62 63 PRO B C 1
ATOM 2679 O O . PRO B 1 63 ? -9.109 24.891 7.984 1 87.62 63 PRO B O 1
ATOM 2682 N N . THR B 1 64 ? -8.32 22.891 7.305 1 88.69 64 THR B N 1
ATOM 2683 C CA . THR B 1 64 ? -7.137 23.422 6.645 1 88.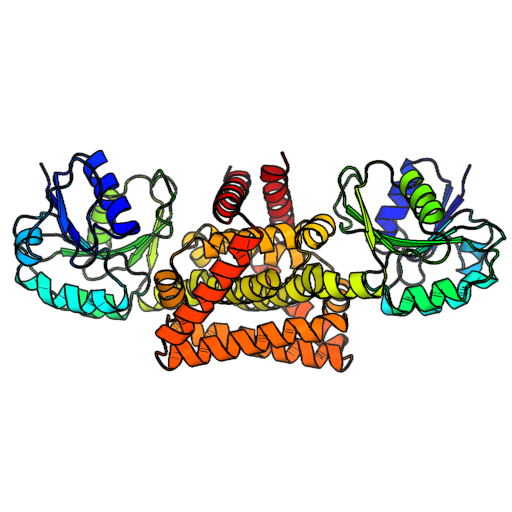69 64 THR B CA 1
ATOM 2684 C C . THR B 1 64 ? -7.504 24.594 5.734 1 88.69 64 THR B C 1
ATOM 2686 O O . THR B 1 64 ? -6.859 25.641 5.77 1 88.69 64 THR B O 1
ATOM 2689 N N . ARG B 1 65 ? -8.555 24.516 4.996 1 85.06 65 ARG B N 1
ATOM 2690 C CA . ARG B 1 65 ? -8.961 25.531 4.023 1 85.06 65 ARG B CA 1
ATOM 2691 C C . ARG B 1 65 ? -9.383 26.812 4.715 1 85.06 65 ARG B C 1
ATOM 2693 O O . ARG B 1 65 ? -9.305 27.906 4.125 1 85.06 65 ARG B O 1
ATOM 2700 N N . ARG B 1 66 ? -9.734 26.75 5.969 1 90.69 66 ARG B N 1
ATOM 2701 C CA . ARG B 1 66 ? -10.266 27.906 6.688 1 90.69 66 ARG B CA 1
ATOM 2702 C C . ARG B 1 66 ? -9.195 28.531 7.578 1 90.69 66 ARG B C 1
ATOM 2704 O O . ARG B 1 66 ? -9.359 29.656 8.055 1 90.69 66 ARG B O 1
ATOM 2711 N N . THR B 1 67 ? -8.164 27.859 7.77 1 94.62 67 THR B N 1
ATOM 2712 C CA . THR B 1 67 ? -7.16 28.219 8.766 1 94.62 67 THR B CA 1
ATOM 2713 C C . THR B 1 67 ? -6.57 29.594 8.453 1 94.62 67 THR B C 1
ATOM 2715 O O . THR B 1 67 ? -6.465 30.438 9.336 1 94.62 67 THR B O 1
ATOM 2718 N N . PRO B 1 68 ? -6.27 29.922 7.172 1 95.31 68 PRO B N 1
ATOM 2719 C CA . PRO B 1 68 ? -5.715 31.25 6.891 1 95.31 68 PRO B CA 1
ATOM 2720 C C . PRO B 1 68 ? -6.676 32.375 7.25 1 95.31 68 PRO B C 1
ATOM 2722 O O . PRO B 1 68 ? -6.254 33.406 7.805 1 95.31 68 PRO B O 1
ATOM 2725 N N . GLU B 1 69 ? -7.891 32.125 6.98 1 95.44 69 GLU B N 1
ATOM 2726 C CA . GLU B 1 69 ? -8.891 33.156 7.293 1 95.44 69 GLU B CA 1
ATOM 2727 C C . GLU B 1 69 ? -9.055 33.312 8.797 1 95.44 69 GLU B C 1
ATOM 2729 O O . GLU B 1 69 ? -9.18 34.438 9.289 1 95.44 69 GLU B O 1
ATOM 2734 N N . ILE B 1 70 ? -9.078 32.281 9.5 1 96.44 70 ILE B N 1
ATOM 2735 C CA . ILE B 1 70 ? -9.219 32.312 10.953 1 96.44 70 ILE B CA 1
ATOM 2736 C C . ILE B 1 70 ? -8.023 33.031 11.562 1 96.44 70 ILE B C 1
ATOM 2738 O O . ILE B 1 70 ? -8.188 33.844 12.484 1 96.44 70 ILE B O 1
ATOM 2742 N N . ILE B 1 71 ? -6.852 32.781 11.055 1 97.56 71 ILE B N 1
ATOM 2743 C CA . ILE B 1 71 ? -5.645 33.469 11.523 1 97.56 71 ILE B CA 1
ATOM 2744 C C . ILE B 1 71 ? -5.82 34.969 11.383 1 97.56 71 ILE B C 1
ATOM 2746 O O . ILE B 1 71 ? -5.578 35.719 12.336 1 97.56 71 ILE B O 1
ATOM 2750 N N . ARG B 1 72 ? -6.293 35.406 10.266 1 95.44 72 ARG B N 1
ATOM 2751 C CA . ARG B 1 72 ? -6.473 36.812 10 1 95.44 72 ARG B CA 1
ATOM 2752 C C . ARG B 1 72 ? -7.504 37.438 10.945 1 95.44 72 ARG B C 1
ATOM 2754 O O . ARG B 1 72 ? -7.355 38.562 11.375 1 95.44 72 ARG B O 1
ATOM 2761 N N . LEU B 1 73 ? -8.43 36.656 11.258 1 94.44 73 LEU B N 1
ATOM 2762 C CA . LEU B 1 73 ? -9.547 37.125 12.07 1 94.44 73 LEU B CA 1
ATOM 2763 C C . LEU B 1 73 ? -9.125 37.281 13.523 1 94.44 73 LEU B C 1
ATOM 2765 O O . LEU B 1 73 ? -9.516 38.25 14.188 1 94.44 73 LEU B O 1
ATOM 2769 N N . ILE B 1 74 ? -8.312 36.406 14.008 1 96.44 74 ILE B N 1
ATOM 2770 C CA . ILE B 1 74 ? -8.164 36.375 15.453 1 96.44 74 ILE B CA 1
ATOM 2771 C C . ILE B 1 74 ? -6.863 37.062 15.859 1 96.44 74 ILE B C 1
ATOM 2773 O O . ILE B 1 74 ? -6.707 37.5 17 1 96.44 74 ILE B O 1
ATOM 2777 N N . ALA B 1 75 ? -5.918 37.125 14.977 1 95.44 75 ALA B N 1
ATOM 2778 C CA . ALA B 1 75 ? -4.57 37.594 15.328 1 95.44 75 ALA B CA 1
ATOM 2779 C C . ALA B 1 75 ? -4.602 38.969 15.945 1 95.44 75 ALA B C 1
ATOM 2781 O O . ALA B 1 75 ? -3.883 39.25 16.906 1 95.44 75 ALA B O 1
ATOM 2782 N N . LYS B 1 76 ? -5.445 39.844 15.469 1 93.19 76 LYS B N 1
ATOM 2783 C CA . LYS B 1 76 ? -5.5 41.219 15.938 1 93.19 76 LYS B CA 1
ATOM 2784 C C . LYS B 1 76 ? -6.082 41.312 17.344 1 93.19 76 LYS B C 1
ATOM 2786 O O . LYS B 1 76 ? -5.793 42.25 18.094 1 93.19 76 LYS B O 1
ATOM 2791 N N . GLU B 1 77 ? -6.844 40.312 17.688 1 95.75 77 GLU B N 1
ATOM 2792 C CA . GLU B 1 77 ? -7.547 40.344 18.969 1 95.75 77 GLU B CA 1
ATOM 2793 C C . GLU B 1 77 ? -6.723 39.656 20.062 1 95.75 77 GLU B C 1
ATOM 2795 O O . GLU B 1 77 ? -7.02 39.812 21.25 1 95.75 77 GLU B O 1
ATOM 2800 N N . MET B 1 78 ? -5.707 38.969 19.719 1 97 78 MET B N 1
ATOM 2801 C CA . MET B 1 78 ? -4.895 38.219 20.672 1 97 78 MET B CA 1
ATOM 2802 C C . MET B 1 78 ? -4.012 39.156 21.484 1 97 78 MET B C 1
ATOM 2804 O O . MET B 1 78 ? -3.617 40.219 21 1 97 78 MET B O 1
ATOM 2808 N N . LYS B 1 79 ?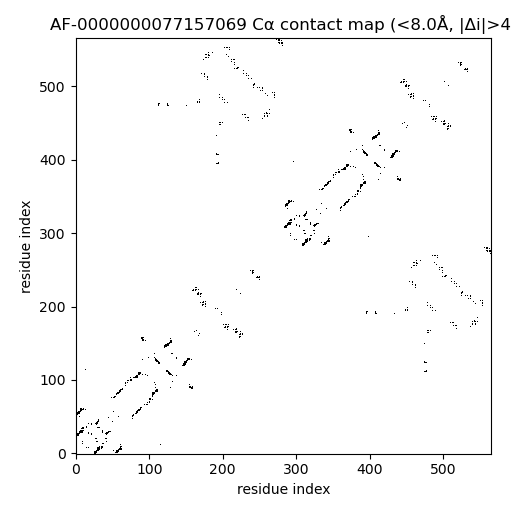 -3.734 38.844 22.641 1 95.12 79 LYS B N 1
ATOM 2809 C CA . LYS B 1 79 ? -2.896 39.656 23.5 1 95.12 79 LYS B CA 1
ATOM 2810 C C . LYS B 1 79 ? -1.434 39.594 23.062 1 95.12 79 LYS B C 1
ATOM 2812 O O . LYS B 1 79 ? -1.018 38.656 22.406 1 95.12 79 LYS B O 1
ATOM 2817 N N . ARG B 1 80 ? -0.674 40.594 23.484 1 96.5 80 ARG B N 1
ATOM 2818 C CA . ARG B 1 80 ? 0.745 40.688 23.156 1 96.5 80 ARG B CA 1
ATOM 2819 C C . ARG B 1 80 ? 1.519 39.531 23.75 1 96.5 80 ARG B C 1
ATOM 2821 O O . ARG B 1 80 ? 1.31 39.156 24.906 1 96.5 80 ARG B O 1
ATOM 2828 N N . GLY B 1 81 ? 2.355 38.938 22.906 1 96.75 81 GLY B N 1
ATOM 2829 C CA . GLY B 1 81 ? 3.234 37.875 23.375 1 96.75 81 GLY B CA 1
ATOM 2830 C C . GLY B 1 81 ? 2.656 36.469 23.188 1 96.75 81 GLY B C 1
ATOM 2831 O O . GLY B 1 81 ? 3.354 35.469 23.375 1 96.75 81 GLY B O 1
ATOM 2832 N N . THR B 1 82 ? 1.361 36.375 22.766 1 97.62 82 THR B N 1
ATOM 2833 C CA . THR B 1 82 ? 0.691 35.094 22.578 1 97.62 82 THR B CA 1
ATOM 2834 C C . THR B 1 82 ? 1.324 34.312 21.438 1 97.62 82 THR B C 1
ATOM 2836 O O . THR B 1 82 ? 1.736 34.875 20.438 1 97.62 82 THR B O 1
ATOM 2839 N N . TYR B 1 83 ? 1.431 33.031 21.641 1 98.25 83 TYR B N 1
ATOM 2840 C CA . TYR B 1 83 ? 1.84 32.125 20.562 1 98.25 83 TYR B CA 1
ATOM 2841 C C . TYR B 1 83 ? 0.629 31.578 19.812 1 98.25 83 TYR B C 1
ATOM 2843 O O . TYR B 1 83 ? -0.354 31.156 20.422 1 98.25 83 TYR B O 1
ATOM 2851 N N . LEU B 1 84 ? 0.666 31.703 18.516 1 98.5 84 LEU B N 1
ATOM 2852 C CA . LEU B 1 84 ? -0.344 31.094 17.656 1 98.5 84 LEU B CA 1
ATOM 2853 C C . LEU B 1 84 ? 0.211 29.859 16.938 1 98.5 84 LEU B C 1
ATOM 2855 O O . LEU B 1 84 ? 1.08 29.984 16.078 1 98.5 84 LEU B O 1
ATOM 2859 N N . ILE B 1 85 ? -0.353 28.703 17.281 1 98.5 85 ILE B N 1
ATOM 2860 C CA . ILE B 1 85 ? 0.106 27.422 16.766 1 98.5 85 ILE B CA 1
ATOM 2861 C C . ILE B 1 85 ? -0.895 26.891 15.742 1 98.5 85 ILE B C 1
ATOM 2863 O O . ILE B 1 85 ? -2.068 26.688 16.062 1 98.5 85 ILE B O 1
ATOM 2867 N N . GLU B 1 86 ? -0.5 26.766 14.562 1 97.81 86 GLU B N 1
ATOM 2868 C CA . GLU B 1 86 ? -1.347 26.125 13.562 1 97.81 86 GLU B CA 1
ATOM 2869 C C . GLU B 1 86 ? -0.775 24.766 13.141 1 97.81 86 GLU B C 1
ATOM 2871 O O . GLU B 1 86 ? 0.444 24.578 13.133 1 97.81 86 GLU B O 1
ATOM 2876 N N . ILE B 1 87 ? -1.696 23.766 12.781 1 96.94 87 ILE B N 1
ATOM 2877 C CA . ILE B 1 87 ? -1.23 22.391 12.617 1 96.94 87 ILE B CA 1
ATOM 2878 C C . ILE B 1 87 ? -1.717 21.844 11.281 1 96.94 87 ILE B C 1
ATOM 2880 O O . ILE B 1 87 ? -1.716 20.625 11.07 1 96.94 87 ILE B O 1
ATOM 2884 N N . SER B 1 88 ? -2.137 22.672 10.352 1 93.44 88 SER B N 1
ATOM 2885 C CA . SER B 1 88 ? -2.75 22.219 9.109 1 93.44 88 SER B CA 1
ATOM 2886 C C . SER B 1 88 ? -1.766 21.406 8.273 1 93.44 88 SER B C 1
ATOM 2888 O O . SER B 1 88 ? -0.553 21.484 8.484 1 93.44 88 SER B O 1
ATOM 2890 N N . SER B 1 89 ? -2.297 20.641 7.32 1 91.5 89 SER B N 1
ATOM 2891 C CA . SER B 1 89 ? -1.491 19.734 6.516 1 91.5 89 SER B CA 1
ATOM 2892 C C . SER B 1 89 ? -0.995 20.406 5.242 1 91.5 89 SER B C 1
ATOM 2894 O O . SER B 1 89 ? -0.246 19.797 4.469 1 91.5 89 SER B O 1
ATOM 2896 N N . GLU B 1 90 ? -1.375 21.594 5 1 91.81 90 GLU B N 1
ATOM 2897 C CA . GLU B 1 90 ? -0.896 22.422 3.896 1 91.81 90 GLU B CA 1
ATOM 2898 C C . GLU B 1 90 ? -0.335 23.75 4.406 1 91.81 90 GLU B C 1
ATOM 2900 O O . GLU B 1 90 ? -0.969 24.422 5.219 1 91.81 90 GLU B O 1
ATOM 2905 N N . LYS B 1 91 ? 0.804 24.125 3.926 1 95.38 91 LYS B N 1
ATOM 2906 C CA . LYS B 1 91 ? 1.508 25.172 4.664 1 95.38 91 LYS B CA 1
ATOM 2907 C C . LYS B 1 91 ? 1.627 26.453 3.834 1 95.38 91 LYS B C 1
ATOM 2909 O O . LYS B 1 91 ? 1.679 27.547 4.383 1 95.38 91 LYS B O 1
ATOM 2914 N N . SER B 1 92 ? 1.655 26.406 2.541 1 91.88 92 SER B N 1
ATOM 2915 C CA . SER B 1 92 ? 1.965 27.562 1.719 1 91.88 92 SER B CA 1
ATOM 2916 C C . SER B 1 92 ? 0.972 28.688 1.965 1 91.88 92 SER B C 1
ATOM 2918 O O . SER B 1 92 ? 1.369 29.844 2.154 1 91.88 92 SER B O 1
ATOM 2920 N N . LYS B 1 93 ? -0.284 28.406 2.053 1 89.25 93 LYS B N 1
ATOM 2921 C CA . LYS B 1 93 ? -1.29 29.453 2.262 1 89.25 93 LYS B CA 1
ATOM 2922 C C . LYS B 1 93 ? -1.286 29.938 3.709 1 89.25 93 LYS B C 1
ATOM 2924 O O . LYS B 1 93 ? -1.49 31.125 3.971 1 89.25 93 LYS B O 1
ATOM 2929 N N . VAL B 1 94 ? -1.023 29.078 4.559 1 95.56 94 VAL B N 1
ATOM 2930 C CA . VAL B 1 94 ? -1.077 29.422 5.977 1 95.56 94 VAL B CA 1
ATOM 2931 C C . VAL B 1 94 ? 0.128 30.281 6.348 1 95.56 94 VAL B C 1
ATOM 2933 O O . VAL B 1 94 ? 0.016 31.188 7.164 1 95.56 94 VAL B O 1
ATOM 2936 N N . VAL B 1 95 ? 1.266 29.953 5.75 1 97 95 VAL B N 1
ATOM 2937 C CA . VAL B 1 95 ? 2.482 30.703 6.043 1 97 95 VAL B CA 1
ATOM 2938 C C . VAL B 1 95 ? 2.299 32.156 5.625 1 97 95 VAL B C 1
ATOM 2940 O O . VAL B 1 95 ? 2.793 33.062 6.297 1 97 95 VAL B O 1
ATOM 2943 N N . SER B 1 96 ? 1.606 32.344 4.527 1 95.25 96 SER B N 1
ATOM 2944 C CA . SER B 1 96 ? 1.315 33.688 4.082 1 95.25 96 SER B CA 1
ATOM 2945 C C . SER B 1 96 ? 0.498 34.469 5.117 1 95.25 96 SER B C 1
ATOM 2947 O O . SER B 1 96 ? 0.784 35.625 5.41 1 95.25 96 SER B O 1
ATOM 2949 N N . ALA B 1 97 ? -0.475 33.844 5.707 1 96.5 97 ALA B N 1
ATOM 2950 C CA . ALA B 1 97 ? -1.31 34.469 6.734 1 96.5 97 ALA B CA 1
ATOM 2951 C C . ALA B 1 97 ? -0.508 34.719 8.008 1 96.5 97 ALA B C 1
ATOM 2953 O O . ALA B 1 97 ? -0.615 35.781 8.609 1 96.5 97 ALA B O 1
ATOM 2954 N N . LEU B 1 98 ? 0.305 33.812 8.391 1 97.88 98 LEU B N 1
ATOM 2955 C CA . LEU B 1 98 ? 1.117 33.906 9.602 1 97.88 98 LEU B CA 1
ATOM 2956 C C . LEU B 1 98 ? 2.133 35.031 9.477 1 97.88 98 LEU B C 1
ATOM 2958 O O . LEU B 1 98 ? 2.408 35.75 10.445 1 97.88 98 LEU B O 1
ATOM 2962 N N . SER B 1 99 ? 2.699 35.156 8.305 1 95.75 99 SER B N 1
ATOM 2963 C CA . SER B 1 99 ? 3.732 36.156 8.062 1 95.75 99 SER B CA 1
ATOM 2964 C C . SER B 1 99 ? 3.164 37.562 8.141 1 95.75 99 SER B C 1
ATOM 2966 O O . SER B 1 99 ? 3.902 38.531 8.359 1 95.75 99 SER B O 1
ATOM 2968 N N . LYS B 1 100 ? 1.885 37.688 8.008 1 94.94 100 LYS B N 1
ATOM 2969 C CA . LYS B 1 100 ? 1.25 39 7.961 1 94.94 100 LYS B CA 1
ATOM 2970 C C . LYS B 1 100 ? 0.626 39.344 9.312 1 94.94 100 LYS B C 1
ATOM 2972 O O . LYS B 1 100 ? 0.034 40.438 9.461 1 94.94 100 LYS B O 1
ATOM 2977 N N . MET B 1 101 ? 0.809 38.469 10.234 1 95.31 101 MET B N 1
ATOM 2978 C CA . MET B 1 101 ? 0.249 38.719 11.555 1 95.31 101 MET B CA 1
ATOM 2979 C C . MET B 1 101 ? 0.97 39.875 12.242 1 95.31 101 MET B C 1
ATOM 2981 O O . MET B 1 101 ? 2.115 40.188 11.906 1 95.31 101 MET B O 1
ATOM 2985 N N . PRO B 1 102 ? 0.222 40.531 13.195 1 95.94 102 PRO B N 1
ATOM 2986 C CA . PRO B 1 102 ? 0.893 41.562 13.984 1 95.94 102 PRO B CA 1
ATOM 2987 C C . PRO B 1 102 ? 2.145 41.062 14.688 1 95.94 102 PRO B C 1
ATOM 2989 O O . PRO B 1 102 ? 2.168 39.906 15.148 1 95.94 102 PRO B O 1
ATOM 2992 N N . ALA B 1 103 ? 3.135 41.875 14.883 1 94.62 103 ALA B N 1
ATOM 2993 C CA . ALA B 1 103 ? 4.43 41.5 15.445 1 94.62 103 ALA B CA 1
ATOM 2994 C C . ALA B 1 103 ? 4.289 41.062 16.891 1 94.62 103 ALA B C 1
ATOM 2996 O O . ALA B 1 103 ? 5.156 40.375 17.422 1 94.62 103 ALA B O 1
ATOM 2997 N N . LYS B 1 104 ? 3.252 41.469 17.453 1 95 104 LYS B N 1
ATOM 2998 C CA . LYS B 1 104 ? 3.045 41.156 18.875 1 95 104 LYS B CA 1
ATOM 2999 C C . LYS B 1 104 ? 2.734 39.688 19.062 1 95 104 LYS B C 1
ATOM 3001 O O . LYS B 1 104 ? 2.752 39.188 20.188 1 95 104 LYS B O 1
ATOM 3006 N N . ILE B 1 105 ? 2.342 39 18.016 1 97 105 ILE B N 1
ATOM 3007 C CA . ILE B 1 105 ? 1.982 37.594 18.078 1 97 105 ILE B CA 1
ATOM 3008 C C . ILE B 1 105 ? 3.148 36.719 17.594 1 97 105 ILE B C 1
ATOM 3010 O O . ILE B 1 105 ? 3.822 37.094 16.625 1 97 105 ILE B O 1
ATOM 3014 N N . ASN B 1 106 ? 3.391 35.656 18.25 1 97.56 106 ASN B N 1
ATOM 3015 C CA . ASN B 1 106 ? 4.449 34.719 17.891 1 97.56 106 ASN B CA 1
ATOM 3016 C C . ASN B 1 106 ? 3.896 33.531 17.125 1 97.56 106 ASN B C 1
ATOM 3018 O O . ASN B 1 106 ? 3.164 32.719 17.703 1 97.56 106 ASN B O 1
ATOM 3022 N N . PRO B 1 107 ? 4.285 33.344 15.898 1 98 107 PRO B N 1
ATOM 3023 C CA . PRO B 1 107 ? 3.756 32.219 15.117 1 98 107 PRO B CA 1
ATOM 3024 C C . PRO B 1 107 ? 4.496 30.922 15.391 1 98 107 PRO B C 1
ATOM 3026 O O . PRO B 1 107 ? 5.711 30.938 15.586 1 98 107 PRO B O 1
ATOM 3029 N N . ILE B 1 108 ? 3.801 29.859 15.461 1 98.25 108 ILE B N 1
ATOM 3030 C CA . ILE B 1 108 ? 4.301 28.5 15.422 1 98.25 108 ILE B CA 1
ATOM 3031 C C . ILE B 1 108 ? 3.562 27.703 14.344 1 98.25 108 ILE B C 1
ATOM 3033 O O . ILE B 1 108 ? 2.348 27.516 14.43 1 98.25 108 ILE B O 1
ATOM 3037 N N . CYS B 1 109 ? 4.273 27.281 13.305 1 98.62 109 CYS B N 1
ATOM 3038 C CA . CYS B 1 109 ? 3.721 26.547 12.172 1 98.62 109 CYS B CA 1
ATOM 3039 C C . CYS B 1 109 ? 4.246 25.109 12.133 1 98.62 109 CYS B C 1
ATOM 3041 O O . CYS B 1 109 ? 5.41 24.875 11.812 1 98.62 109 CYS B O 1
ATOM 3043 N N . ILE B 1 110 ? 3.279 24.156 12.469 1 98.38 110 ILE B N 1
ATOM 3044 C CA . ILE B 1 110 ? 3.756 22.781 12.547 1 98.38 110 ILE B CA 1
ATOM 3045 C C . ILE B 1 110 ? 2.756 21.859 11.867 1 98.38 110 ILE B C 1
ATOM 3047 O O . ILE B 1 110 ? 1.606 22.234 11.625 1 98.38 110 ILE B O 1
ATOM 3051 N N . HIS B 1 111 ? 3.197 20.703 11.492 1 97.25 111 HIS B N 1
ATOM 3052 C CA . HIS B 1 111 ? 2.389 19.609 10.969 1 97.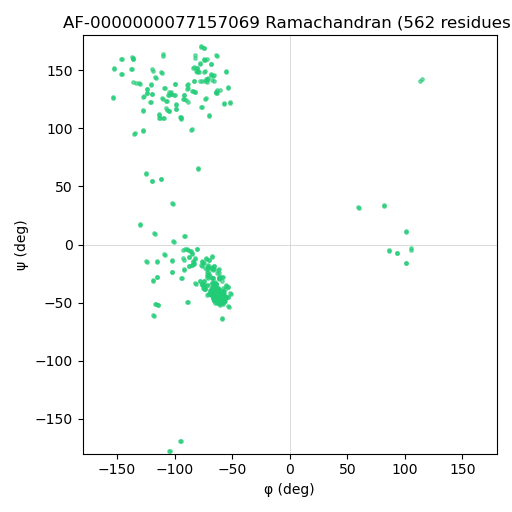25 111 HIS B CA 1
ATOM 3053 C C . HIS B 1 111 ? 2.648 18.312 11.734 1 97.25 111 HIS B C 1
ATOM 3055 O O . HIS B 1 111 ? 3.605 17.594 11.438 1 97.25 111 HIS B O 1
ATOM 3061 N N . PRO B 1 112 ? 1.748 18.016 12.711 1 96.06 112 PRO B N 1
ATOM 3062 C CA . PRO B 1 112 ? 1.853 16.688 13.328 1 96.06 112 PRO B CA 1
ATOM 3063 C C . PRO B 1 112 ? 1.604 15.555 12.336 1 96.06 112 PRO B C 1
ATOM 3065 O O . PRO B 1 112 ? 0.591 15.562 11.625 1 96.06 112 PRO B O 1
ATOM 3068 N N . MET B 1 113 ? 2.443 14.633 12.305 1 93.88 113 MET B N 1
ATOM 3069 C CA . MET B 1 113 ? 2.35 13.523 11.352 1 93.88 113 MET B CA 1
ATOM 3070 C C . MET B 1 113 ? 1.806 12.273 12.031 1 93.88 113 MET B C 1
ATOM 3072 O O . MET B 1 113 ? 2.277 11.164 11.773 1 93.88 113 MET B O 1
ATOM 3076 N N . PHE B 1 114 ? 0.937 12.461 12.906 1 86.38 114 PHE B N 1
ATOM 3077 C CA . PHE B 1 114 ? 0.18 11.422 13.594 1 86.38 114 PHE B CA 1
ATOM 3078 C C . PHE B 1 114 ? -1.291 11.805 13.703 1 86.38 114 PHE B C 1
ATOM 3080 O O . PHE B 1 114 ? -1.64 12.984 13.609 1 86.38 114 PHE B O 1
ATOM 3087 N N . GLY B 1 115 ? -2.146 10.797 13.953 1 82.69 115 GLY B N 1
ATOM 3088 C CA . GLY B 1 115 ? -3.576 11.031 14.078 1 82.69 115 GLY B CA 1
ATOM 3089 C C . GLY B 1 115 ? -4.066 10.984 15.516 1 82.69 115 GLY B C 1
ATOM 3090 O O . GLY B 1 115 ? -3.27 10.859 16.438 1 82.69 115 GLY B O 1
ATOM 3091 N N . PRO B 1 116 ? -5.352 11.133 15.68 1 83.75 116 PRO B N 1
ATOM 3092 C CA . PRO B 1 116 ? -5.961 11.227 17 1 83.75 116 PRO B CA 1
ATOM 3093 C C . PRO B 1 116 ? -5.867 9.914 17.781 1 83.75 116 PRO B C 1
ATOM 3095 O O . PRO B 1 116 ? -6.102 9.898 19 1 83.75 116 PRO B O 1
ATOM 3098 N N . GLY B 1 117 ? -5.477 8.883 17.109 1 77.62 117 GLY B N 1
ATOM 3099 C CA . GLY B 1 117 ? -5.426 7.586 17.781 1 77.62 117 GLY B CA 1
ATOM 3100 C C . GLY B 1 117 ? -4.16 7.383 18.594 1 77.62 117 GLY B C 1
ATOM 3101 O O . GLY B 1 117 ? -4.09 6.473 19.422 1 77.62 117 GLY B O 1
ATOM 3102 N N . VAL B 1 118 ? -3.209 8.211 18.422 1 83.94 118 VAL B N 1
ATOM 3103 C CA . VAL B 1 118 ? -1.948 8.062 19.141 1 83.94 118 VAL B CA 1
ATOM 3104 C C . VAL B 1 118 ? -2.146 8.422 20.609 1 83.94 118 VAL B C 1
ATOM 3106 O O . VAL B 1 118 ? -2.799 9.422 20.922 1 83.94 118 VAL B O 1
ATOM 3109 N N . LYS B 1 119 ? -1.54 7.695 21.516 1 83.38 119 LYS B N 1
ATOM 3110 C CA . LYS B 1 119 ? -1.72 7.891 22.953 1 83.38 119 LYS B CA 1
ATOM 3111 C C . LYS B 1 119 ? -0.64 8.805 23.531 1 83.38 119 LYS B C 1
ATOM 3113 O O . LYS B 1 119 ? -0.865 9.492 24.531 1 83.38 119 LYS B O 1
ATOM 3118 N N . THR B 1 120 ? 0.515 8.781 22.891 1 90.44 120 THR B N 1
ATOM 3119 C CA . THR B 1 120 ? 1.633 9.578 23.375 1 90.44 120 THR B CA 1
ATOM 3120 C C . THR B 1 120 ? 2.357 10.266 22.219 1 90.44 120 THR B C 1
ATOM 3122 O O . THR B 1 120 ? 2.402 9.734 21.109 1 90.44 120 THR B O 1
ATOM 3125 N N . ILE B 1 121 ? 2.92 11.359 22.516 1 93.19 121 ILE B N 1
ATOM 3126 C CA . ILE B 1 121 ? 3.613 12.141 21.5 1 93.19 121 ILE B CA 1
ATOM 3127 C C . ILE B 1 121 ? 5.035 11.617 21.328 1 93.19 121 ILE B C 1
ATOM 3129 O O . ILE B 1 121 ? 5.711 11.945 20.344 1 93.19 121 ILE B O 1
ATOM 3133 N N . LYS B 1 122 ? 5.488 10.797 22.312 1 92.31 122 LYS B N 1
ATOM 3134 C CA . LYS B 1 122 ? 6.852 10.273 22.281 1 92.31 122 LYS B CA 1
ATOM 3135 C C . LYS B 1 122 ? 7.117 9.508 20.984 1 92.31 122 LYS B C 1
ATOM 3137 O O . LYS B 1 122 ? 6.371 8.586 20.641 1 92.31 122 LYS B O 1
ATOM 3142 N N . GLY B 1 123 ? 8.094 9.984 20.281 1 90.62 123 GLY B N 1
ATOM 3143 C CA . GLY B 1 123 ? 8.531 9.297 19.078 1 90.62 123 GLY B CA 1
ATOM 3144 C C . GLY B 1 123 ? 7.742 9.703 17.844 1 90.62 123 GLY B C 1
ATOM 3145 O O . GLY B 1 123 ? 8.078 9.305 16.719 1 90.62 123 GLY B O 1
ATOM 3146 N N . GLN B 1 124 ? 6.73 10.516 18.016 1 92.19 124 GLN B N 1
ATOM 3147 C CA . GLN B 1 124 ? 5.953 10.961 16.859 1 92.19 124 GLN B CA 1
ATOM 3148 C C . GLN B 1 124 ? 6.672 12.086 16.109 1 92.19 124 GLN B C 1
ATOM 3150 O O . GLN B 1 124 ? 7.422 12.859 16.719 1 92.19 124 GLN B O 1
ATOM 3155 N N . ASN B 1 125 ? 6.465 12.141 14.844 1 94.69 125 ASN B N 1
ATOM 3156 C CA . ASN B 1 125 ? 7.098 13.164 14.023 1 94.69 125 ASN B CA 1
ATOM 3157 C C . ASN B 1 125 ? 6.238 14.422 13.938 1 94.69 125 ASN B C 1
ATOM 3159 O O . ASN B 1 125 ? 5.02 14.336 13.766 1 94.69 125 ASN B O 1
ATOM 3163 N N . ILE B 1 126 ? 6.867 15.562 14.117 1 97.62 126 ILE B N 1
ATOM 3164 C CA . ILE B 1 126 ? 6.266 16.875 13.891 1 97.62 126 ILE B CA 1
ATOM 3165 C C . ILE B 1 126 ? 7.152 17.688 12.953 1 97.62 126 ILE B C 1
ATOM 3167 O O . ILE B 1 126 ? 8.359 17.828 13.188 1 97.62 126 ILE B O 1
ATOM 3171 N N . ILE B 1 127 ? 6.566 18.203 11.914 1 98.25 127 ILE B N 1
ATOM 3172 C CA . ILE B 1 127 ? 7.297 19.047 10.977 1 98.25 127 ILE B CA 1
ATOM 3173 C C . ILE B 1 127 ? 7.152 20.516 11.375 1 98.25 127 ILE B C 1
ATOM 3175 O O . ILE B 1 127 ? 6.039 21 11.602 1 98.25 127 ILE B O 1
ATOM 3179 N N . SER B 1 128 ? 8.242 21.172 11.539 1 98.44 128 SER B N 1
ATOM 3180 C CA . SER B 1 128 ? 8.266 22.594 11.852 1 98.44 128 SER B CA 1
ATOM 3181 C C . SER B 1 128 ? 8.547 23.422 10.609 1 98.44 128 SER B C 1
ATOM 3183 O O . SER B 1 128 ? 9.516 23.172 9.891 1 98.44 128 SER B O 1
ATOM 3185 N N . VAL B 1 129 ? 7.754 24.391 10.328 1 98.62 129 VAL B N 1
ATOM 3186 C CA . VAL B 1 129 ? 7.906 25.297 9.195 1 98.62 129 VAL B CA 1
ATOM 3187 C C . VAL B 1 129 ? 8.211 26.703 9.688 1 98.62 129 VAL B C 1
ATOM 3189 O O . VAL B 1 129 ? 7.336 27.375 10.242 1 98.62 129 VAL B O 1
ATOM 3192 N N . PRO B 1 130 ? 9.375 27.188 9.461 1 98.19 130 PRO B N 1
ATOM 3193 C CA . PRO B 1 130 ? 9.766 28.5 9.984 1 98.19 130 PRO B CA 1
ATOM 3194 C C . PRO B 1 130 ? 8.961 29.641 9.359 1 98.19 130 PRO B C 1
ATOM 3196 O O . PRO B 1 130 ? 8.672 29.609 8.164 1 98.19 130 PRO B O 1
ATOM 3199 N N . ILE B 1 131 ? 8.719 30.641 10.195 1 97.81 131 ILE B N 1
ATOM 3200 C CA . ILE B 1 131 ? 7.977 31.812 9.734 1 97.81 131 ILE B CA 1
ATOM 3201 C C . ILE B 1 131 ? 8.852 33.062 9.859 1 97.81 131 ILE B C 1
ATOM 3203 O O . ILE B 1 131 ? 9.148 33.719 8.867 1 97.81 131 ILE B O 1
ATOM 3207 N N . LYS B 1 132 ? 9.289 33.406 11.117 1 95.25 132 LYS B N 1
ATOM 3208 C CA . LYS B 1 132 ? 10.07 34.625 11.398 1 95.25 132 LYS B CA 1
ATOM 3209 C C . LYS B 1 132 ? 11.453 34.25 11.938 1 95.25 132 LYS B C 1
ATOM 3211 O O . LYS B 1 132 ? 12.469 34.75 11.453 1 95.25 132 LYS B O 1
ATOM 3216 N N . ASP B 1 133 ? 11.516 33.438 12.914 1 95.56 133 ASP B N 1
ATOM 3217 C CA . ASP B 1 133 ? 12.727 33.031 13.617 1 95.56 133 ASP B CA 1
ATOM 3218 C C . ASP B 1 133 ? 12.742 31.5 13.828 1 95.56 133 ASP B C 1
ATOM 3220 O O . ASP B 1 133 ? 12.266 31 14.852 1 95.56 133 ASP B O 1
ATOM 3224 N N . ALA B 1 134 ? 13.398 30.844 12.953 1 96.62 134 ALA B N 1
ATOM 3225 C CA . ALA B 1 134 ? 13.383 29.375 12.922 1 96.62 134 ALA B CA 1
ATOM 3226 C C . ALA B 1 134 ? 13.836 28.797 14.25 1 96.62 134 ALA B C 1
ATOM 3228 O O . ALA B 1 134 ? 13.211 27.875 14.781 1 96.62 134 ALA B O 1
ATOM 3229 N N . LYS B 1 135 ? 14.875 29.297 14.766 1 97.44 135 LYS B N 1
ATOM 3230 C CA . LYS B 1 135 ? 15.445 28.766 16 1 97.44 135 LYS B CA 1
ATOM 3231 C C . LYS B 1 135 ? 14.492 28.969 17.172 1 97.44 135 LYS B C 1
ATOM 3233 O O . LYS B 1 135 ? 14.25 28.031 17.953 1 97.44 135 LYS B O 1
ATOM 3238 N N . LYS B 1 136 ? 14.016 30.156 17.328 1 97.25 136 LYS B N 1
ATOM 3239 C CA . LYS B 1 136 ? 13.094 30.453 18.422 1 97.25 136 LYS B CA 1
ATOM 3240 C C . LYS B 1 136 ? 11.82 29.625 18.312 1 97.25 136 LYS B C 1
ATOM 3242 O O . LYS B 1 136 ? 11.367 29.047 19.312 1 97.25 136 LYS B O 1
ATOM 3247 N N . GLU B 1 137 ? 11.281 29.578 17.125 1 98.19 137 GLU B N 1
ATOM 3248 C CA . GLU B 1 137 ? 10.047 28.828 16.891 1 98.19 137 GLU B CA 1
ATOM 3249 C C . GLU B 1 137 ? 10.234 27.344 17.203 1 98.19 137 GLU B C 1
ATOM 3251 O O . GLU B 1 137 ? 9.391 26.734 17.859 1 98.19 137 GLU B O 1
ATOM 3256 N N . LEU B 1 138 ? 11.336 26.797 16.797 1 98.25 138 LEU B N 1
ATOM 3257 C CA . LEU B 1 138 ? 11.617 25.391 17.047 1 98.25 138 LEU B CA 1
ATOM 3258 C C . LEU B 1 138 ? 11.82 25.141 18.531 1 98.25 138 LEU B C 1
ATOM 3260 O O . LEU B 1 138 ? 11.367 24.125 19.062 1 98.25 138 LEU B O 1
ATOM 3264 N N . THR B 1 139 ? 12.492 26.031 19.188 1 98.19 139 THR B N 1
ATOM 3265 C CA . THR B 1 139 ? 12.742 25.891 20.625 1 98.19 139 THR B CA 1
ATOM 3266 C C . THR B 1 139 ? 11.43 25.859 21.406 1 98.19 139 THR B C 1
ATOM 3268 O O . THR B 1 139 ? 11.234 24.984 22.266 1 98.19 139 THR B O 1
ATOM 3271 N N . VAL B 1 140 ? 10.562 26.766 21.094 1 97.94 140 VAL B N 1
ATOM 3272 C CA . VAL B 1 140 ? 9.266 26.812 21.75 1 97.94 140 VAL B CA 1
ATOM 3273 C C . VAL B 1 140 ? 8.477 25.547 21.453 1 97.94 140 VAL B C 1
ATOM 3275 O O . VAL B 1 140 ? 7.883 24.938 22.344 1 97.94 140 VAL B O 1
ATOM 3278 N N . THR B 1 141 ? 8.477 25.125 20.188 1 98.25 141 THR B N 1
ATOM 3279 C CA . THR B 1 141 ? 7.766 23.922 19.766 1 98.25 141 THR B CA 1
ATOM 3280 C C . THR B 1 141 ? 8.273 22.688 20.516 1 98.25 141 THR B C 1
ATOM 3282 O O . THR B 1 141 ? 7.484 21.891 21.016 1 98.25 141 THR B O 1
ATOM 3285 N N . LYS B 1 142 ? 9.531 22.578 20.625 1 98.12 142 LYS B N 1
ATOM 3286 C CA . LYS B 1 142 ? 10.141 21.438 21.312 1 98.12 142 LYS B CA 1
ATOM 3287 C C . LYS B 1 142 ? 9.773 21.422 22.797 1 98.12 142 LYS B C 1
ATOM 3289 O O . LYS B 1 142 ? 9.586 20.359 23.391 1 98.12 142 LYS B O 1
ATOM 3294 N N . SER B 1 143 ? 9.727 22.594 23.344 1 97.69 143 SER B N 1
ATOM 3295 C CA . SER B 1 143 ? 9.359 22.672 24.75 1 97.69 143 SER B CA 1
ATOM 3296 C C . SER B 1 143 ? 7.902 22.266 24.969 1 97.69 143 SER B C 1
ATOM 3298 O O . SER B 1 143 ? 7.562 21.688 26 1 97.69 143 SER B O 1
ATOM 3300 N N . LEU B 1 144 ? 7.043 22.547 24.031 1 98 144 LEU B N 1
ATOM 3301 C CA . LEU B 1 144 ? 5.625 22.219 24.141 1 98 144 LEU B CA 1
ATOM 3302 C C . LEU B 1 144 ? 5.383 20.75 23.859 1 98 144 LEU B C 1
ATOM 3304 O O . LEU B 1 144 ? 4.438 20.156 24.391 1 98 144 LEU B O 1
ATOM 3308 N N . PHE B 1 145 ? 6.234 20.141 22.969 1 97.94 145 PHE B N 1
ATOM 3309 C CA . PHE B 1 145 ? 6.004 18.766 22.516 1 97.94 145 PHE B CA 1
ATOM 3310 C C . PHE B 1 145 ? 7.234 17.906 22.781 1 97.94 145 PHE B C 1
ATOM 3312 O O . PHE B 1 145 ? 7.758 17.266 21.859 1 97.94 145 PHE B O 1
ATOM 3319 N N . GLU B 1 146 ? 7.535 17.828 24 1 96.44 146 GLU B N 1
ATOM 3320 C CA . GLU B 1 146 ? 8.719 17.094 24.422 1 96.44 146 GLU B CA 1
ATOM 3321 C C . GLU B 1 146 ? 8.586 15.609 24.078 1 96.44 146 GLU B C 1
ATOM 3323 O O . GLU B 1 146 ? 7.547 15 24.344 1 96.44 146 GLU B O 1
ATOM 3328 N N . GLY B 1 147 ? 9.633 15.078 23.469 1 95.88 147 GLY B N 1
ATOM 3329 C CA . GLY B 1 147 ? 9.641 13.664 23.141 1 95.88 147 GLY B CA 1
ATOM 3330 C C . GLY B 1 147 ? 9.328 13.383 21.672 1 95.88 147 GLY B C 1
ATOM 3331 O O . GLY B 1 147 ? 9.586 12.289 21.172 1 95.88 147 GLY B O 1
ATOM 3332 N N . ALA B 1 148 ? 8.781 14.352 20.953 1 96.38 148 ALA B N 1
ATOM 3333 C CA . ALA B 1 148 ? 8.523 14.211 19.531 1 96.38 148 ALA B CA 1
ATOM 3334 C C . ALA B 1 148 ? 9.797 14.383 18.719 1 96.38 148 ALA B C 1
ATOM 3336 O O . ALA B 1 148 ? 10.797 14.914 19.219 1 96.38 148 ALA B O 1
ATOM 3337 N N . ASN B 1 149 ? 9.828 13.828 17.547 1 96.31 149 ASN B N 1
ATOM 3338 C CA . ASN B 1 149 ? 10.867 14.078 16.562 1 96.31 149 ASN B CA 1
ATOM 3339 C C . ASN B 1 149 ? 10.516 15.266 15.664 1 96.31 149 ASN B C 1
ATOM 3341 O O . ASN B 1 149 ? 9.359 15.422 15.266 1 96.31 149 ASN B O 1
ATOM 3345 N N . PHE B 1 150 ? 11.594 16.109 15.43 1 97.38 150 PHE B N 1
ATOM 3346 C CA . PHE B 1 150 ? 11.281 17.312 14.664 1 97.38 150 PHE B CA 1
ATOM 3347 C C . PHE B 1 150 ? 12.109 17.359 13.383 1 97.38 150 PHE B C 1
ATOM 3349 O O . PHE B 1 150 ? 13.281 16.984 13.375 1 97.38 150 PHE B O 1
ATOM 3356 N N . VAL B 1 151 ? 11.477 17.75 12.336 1 97.25 151 VAL B N 1
ATOM 3357 C CA . VAL B 1 151 ? 12.109 18.109 11.078 1 97.25 151 VAL B CA 1
ATOM 3358 C C . VAL B 1 151 ? 11.711 19.516 10.672 1 97.25 151 VAL B C 1
ATOM 3360 O O . VAL B 1 151 ? 10.539 19.891 10.766 1 97.25 151 VAL B O 1
ATOM 3363 N N . THR B 1 152 ? 12.695 20.344 10.32 1 97.88 152 THR B N 1
ATOM 3364 C CA . THR B 1 152 ? 12.422 21.703 9.867 1 97.88 152 THR B CA 1
ATOM 3365 C C . THR B 1 152 ? 12.547 21.797 8.352 1 97.88 152 THR B C 1
ATOM 3367 O O . THR B 1 152 ? 13.539 21.344 7.773 1 97.88 152 THR B O 1
ATOM 3370 N N . ILE B 1 153 ? 11.57 22.344 7.758 1 97.56 153 ILE B N 1
ATOM 3371 C CA . ILE B 1 153 ? 11.547 22.484 6.305 1 97.56 153 ILE B CA 1
ATOM 3372 C C . ILE B 1 153 ? 10.695 23.688 5.91 1 97.56 153 ILE B C 1
ATOM 3374 O O . ILE B 1 153 ? 9.789 24.078 6.648 1 97.56 153 ILE B O 1
ATOM 3378 N N . ASP B 1 154 ? 10.938 24.328 4.824 1 96.75 154 ASP B N 1
ATOM 3379 C CA . ASP B 1 154 ? 10.125 25.453 4.414 1 96.75 154 ASP B CA 1
ATOM 3380 C C . ASP B 1 154 ? 8.766 25 3.883 1 96.75 154 ASP B C 1
ATOM 3382 O O . ASP B 1 154 ? 8.57 23.812 3.607 1 96.75 154 ASP B O 1
ATOM 3386 N N . ALA B 1 155 ? 7.91 25.938 3.699 1 96.44 155 ALA B N 1
ATOM 3387 C CA . ALA B 1 155 ? 6.516 25.656 3.375 1 96.44 155 ALA B CA 1
ATOM 3388 C C . ALA B 1 155 ? 6.391 25.016 2 1 96.44 155 ALA B C 1
ATOM 3390 O O . ALA B 1 155 ? 5.621 24.062 1.822 1 96.44 155 ALA B O 1
ATOM 3391 N N . VAL B 1 156 ? 7.094 25.484 1.024 1 94.38 156 VAL B N 1
ATOM 3392 C CA . VAL B 1 156 ? 6.992 25.016 -0.353 1 94.38 156 VAL B CA 1
ATOM 3393 C C . VAL B 1 156 ? 7.465 23.562 -0.44 1 94.38 156 VAL B C 1
ATOM 3395 O O . VAL B 1 156 ? 6.77 22.719 -0.991 1 94.38 156 VAL B O 1
ATOM 3398 N N . GLU B 1 157 ? 8.609 23.297 0.137 1 95.12 157 GLU B N 1
ATOM 3399 C CA . GLU B 1 157 ? 9.141 21.938 0.131 1 95.12 157 GLU B CA 1
ATOM 3400 C C . GLU B 1 157 ? 8.266 21 0.964 1 95.12 157 GLU B C 1
ATOM 3402 O O . GLU B 1 157 ? 8.086 19.828 0.612 1 95.12 157 GLU B O 1
ATOM 3407 N N . HIS B 1 158 ? 7.781 21.516 2.064 1 96.5 158 HIS B N 1
ATOM 3408 C CA . HIS B 1 158 ? 6.84 20.75 2.875 1 96.5 158 HIS B CA 1
ATOM 3409 C C . HIS B 1 158 ? 5.664 20.266 2.035 1 96.5 158 HIS B C 1
ATOM 3411 O O . HIS B 1 158 ? 5.371 19.062 2.01 1 96.5 158 HIS B O 1
ATOM 3417 N N . ASP B 1 159 ? 5.039 21.156 1.348 1 94.31 159 ASP B N 1
ATOM 3418 C CA . ASP B 1 159 ? 3.83 20.812 0.604 1 94.31 159 ASP B CA 1
ATOM 3419 C C . ASP B 1 159 ? 4.137 19.828 -0.518 1 94.31 159 ASP B C 1
ATOM 3421 O O . ASP B 1 159 ? 3.324 18.953 -0.82 1 94.31 159 ASP B O 1
ATOM 3425 N N . LYS B 1 160 ? 5.305 19.969 -1.121 1 94.62 160 LYS B N 1
ATOM 3426 C CA . LYS B 1 160 ? 5.723 19.016 -2.156 1 94.62 160 LYS B CA 1
ATOM 3427 C C . LYS B 1 160 ? 5.902 17.625 -1.584 1 94.62 160 LYS B C 1
ATOM 3429 O O . LYS B 1 160 ? 5.426 16.641 -2.166 1 94.62 160 LYS B O 1
ATOM 3434 N N . LYS B 1 161 ? 6.551 17.531 -0.466 1 96.19 161 LYS B N 1
ATOM 3435 C CA . LYS B 1 161 ? 6.809 16.234 0.147 1 96.19 161 LYS B CA 1
ATOM 3436 C C . LYS B 1 161 ? 5.52 15.594 0.662 1 96.19 161 LYS B C 1
ATOM 3438 O O . LYS B 1 161 ? 5.305 14.391 0.492 1 96.19 161 LYS B O 1
ATOM 3443 N N . ILE B 1 162 ? 4.66 16.391 1.226 1 95.81 162 ILE B N 1
ATOM 3444 C CA . ILE B 1 162 ? 3.41 15.906 1.796 1 95.81 162 ILE B CA 1
ATOM 3445 C C . ILE B 1 162 ? 2.496 15.406 0.681 1 95.81 162 ILE B C 1
ATOM 3447 O O . ILE B 1 162 ? 1.699 14.484 0.89 1 95.81 162 ILE B O 1
ATOM 3451 N N . ALA B 1 163 ? 2.658 16 -0.505 1 95.5 163 ALA B N 1
ATOM 3452 C CA . ALA B 1 163 ? 1.888 15.547 -1.662 1 95.5 163 ALA B CA 1
ATOM 3453 C C . ALA B 1 163 ? 2.092 14.055 -1.909 1 95.5 163 ALA B C 1
ATOM 3455 O O . ALA B 1 163 ? 1.16 13.352 -2.311 1 95.5 163 ALA B O 1
ATOM 3456 N N . VAL B 1 164 ? 3.297 13.586 -1.657 1 96.31 164 VAL B N 1
ATOM 3457 C CA . VAL B 1 164 ? 3.598 12.172 -1.844 1 96.31 164 VAL B CA 1
ATOM 3458 C C . VAL B 1 164 ? 3.289 11.406 -0.561 1 96.31 164 VAL B C 1
ATOM 3460 O O . VAL B 1 164 ? 2.561 10.406 -0.585 1 96.31 164 VAL B O 1
ATOM 3463 N N . ILE B 1 165 ? 3.791 11.898 0.568 1 96.62 165 ILE B N 1
ATOM 3464 C CA . ILE B 1 165 ? 3.742 11.227 1.86 1 96.62 165 ILE B CA 1
ATOM 3465 C C . ILE B 1 165 ? 2.289 10.969 2.252 1 96.62 165 ILE B C 1
ATOM 3467 O O . ILE B 1 165 ? 1.949 9.875 2.709 1 96.62 165 ILE B O 1
ATOM 3471 N N . LEU B 1 166 ? 1.441 11.891 2.031 1 95.88 166 LEU B N 1
ATOM 3472 C CA . LEU B 1 166 ? 0.044 11.773 2.436 1 95.88 166 LEU B CA 1
ATOM 3473 C C . LEU B 1 166 ? -0.871 11.727 1.216 1 95.88 166 LEU B C 1
ATOM 3475 O O . LEU B 1 166 ? -1.651 10.781 1.057 1 95.88 166 LEU B O 1
ATOM 3479 N N . GLY B 1 167 ? -0.704 12.727 0.314 1 95.75 167 GLY B N 1
ATOM 3480 C CA . GLY B 1 167 ? -1.639 12.891 -0.787 1 95.75 167 GLY B CA 1
ATOM 3481 C C . GLY B 1 167 ? -1.731 11.672 -1.683 1 95.75 167 GLY B C 1
ATOM 3482 O O . GLY B 1 167 ? -2.783 11.039 -1.767 1 95.75 167 GLY B O 1
ATOM 3483 N N . LEU B 1 168 ? -0.638 11.367 -2.307 1 97.06 168 LEU B N 1
ATOM 3484 C CA . LEU B 1 168 ? -0.596 10.258 -3.25 1 97.06 168 LEU B CA 1
ATOM 3485 C C . LEU B 1 168 ? -0.92 8.938 -2.555 1 97.06 168 LEU B C 1
ATOM 3487 O O . LEU B 1 168 ? -1.678 8.125 -3.084 1 97.06 168 LEU B O 1
ATOM 3491 N N . THR B 1 169 ? -0.384 8.742 -1.345 1 97.62 169 THR B N 1
ATOM 3492 C CA . THR B 1 169 ? -0.594 7.516 -0.58 1 97.62 169 THR B CA 1
ATOM 3493 C C . THR B 1 169 ? -2.07 7.34 -0.234 1 97.62 169 THR B C 1
ATOM 3495 O O . THR B 1 169 ? -2.631 6.258 -0.409 1 97.62 169 THR B O 1
ATOM 3498 N N . HIS B 1 170 ? -2.717 8.375 0.185 1 97.06 170 HIS B N 1
ATOM 3499 C CA . HIS B 1 170 ? -4.133 8.312 0.524 1 97.06 170 HIS B CA 1
ATOM 3500 C C . HIS B 1 170 ? -4.988 8.102 -0.721 1 97.06 170 HIS B C 1
ATOM 3502 O O . HIS B 1 170 ? -5.938 7.309 -0.703 1 97.06 170 HIS B O 1
ATOM 3508 N N . LEU B 1 171 ? -4.641 8.812 -1.793 1 97.69 171 LEU B N 1
ATOM 3509 C CA . LEU B 1 171 ? -5.406 8.711 -3.031 1 97.69 171 LEU B CA 1
ATOM 3510 C C . LEU B 1 171 ? -5.379 7.289 -3.576 1 97.69 171 LEU B C 1
ATOM 3512 O O . LEU B 1 171 ? -6.426 6.719 -3.893 1 97.69 171 LEU B O 1
ATOM 3516 N N . MET B 1 172 ? -4.223 6.684 -3.654 1 97.62 172 MET B N 1
ATOM 3517 C CA . MET B 1 172 ? -4.051 5.328 -4.172 1 97.62 172 MET B CA 1
ATOM 3518 C C . MET B 1 172 ? -4.809 4.32 -3.312 1 97.62 172 MET B C 1
ATOM 3520 O O . MET B 1 172 ? -5.504 3.449 -3.838 1 97.62 172 MET B O 1
ATOM 3524 N N . ASN B 1 173 ? -4.691 4.453 -2.018 1 98 173 ASN B N 1
ATOM 3525 C CA . ASN B 1 173 ? -5.305 3.479 -1.121 1 98 173 ASN B CA 1
ATOM 3526 C C . ASN B 1 173 ? -6.816 3.652 -1.051 1 98 173 ASN B C 1
ATOM 3528 O O . ASN B 1 173 ? -7.551 2.68 -0.871 1 98 173 ASN B O 1
ATOM 3532 N N . LEU B 1 174 ? -7.289 4.91 -1.204 1 98.12 174 LEU B N 1
ATOM 3533 C CA . LEU B 1 174 ? -8.727 5.148 -1.284 1 98.12 174 LEU B CA 1
ATOM 3534 C C . LEU B 1 174 ? -9.336 4.406 -2.467 1 98.12 174 LEU B C 1
ATOM 3536 O O . LEU B 1 174 ? -10.336 3.703 -2.314 1 98.12 174 LEU B O 1
ATOM 3540 N N . VAL B 1 175 ? -8.766 4.539 -3.631 1 98.31 175 VAL B N 1
ATOM 3541 C CA . VAL B 1 175 ? -9.297 3.916 -4.836 1 98.31 175 VAL B CA 1
ATOM 3542 C C . VAL B 1 175 ? -9.164 2.398 -4.738 1 98.31 175 VAL B C 1
ATOM 3544 O O . VAL B 1 175 ? -10.07 1.66 -5.117 1 98.31 175 VAL B O 1
ATOM 3547 N N . PHE B 1 176 ? -8.031 1.908 -4.234 1 98.31 176 PHE B N 1
ATOM 3548 C CA . PHE B 1 176 ? -7.844 0.481 -4.004 1 98.31 176 PHE B CA 1
ATOM 3549 C C . PHE B 1 176 ? -8.914 -0.063 -3.066 1 98.31 176 PHE B C 1
ATOM 3551 O O . PHE B 1 176 ? -9.492 -1.119 -3.326 1 98.31 176 PHE B O 1
ATOM 3558 N N . ALA B 1 177 ? -9.18 0.656 -1.933 1 97.75 177 ALA B N 1
ATOM 3559 C CA . ALA B 1 177 ? -10.219 0.269 -0.978 1 97.75 177 ALA B CA 1
ATOM 3560 C C . ALA B 1 177 ? -11.578 0.175 -1.655 1 97.75 177 ALA B C 1
ATOM 3562 O O . ALA B 1 177 ? -12.375 -0.717 -1.347 1 97.75 177 ALA B O 1
ATOM 3563 N N . ASN B 1 178 ? -11.82 1.112 -2.516 1 97.81 178 ASN B N 1
ATOM 3564 C CA . ASN B 1 178 ? -13.094 1.094 -3.23 1 97.81 178 ASN B CA 1
ATOM 3565 C C . ASN B 1 178 ? -13.25 -0.168 -4.074 1 97.81 178 ASN B C 1
ATOM 3567 O O . ASN B 1 178 ? -14.32 -0.768 -4.113 1 97.81 178 ASN B O 1
ATOM 3571 N N . ILE B 1 179 ? -12.25 -0.579 -4.746 1 97.25 179 ILE B N 1
ATOM 3572 C CA . ILE B 1 179 ? -12.266 -1.767 -5.594 1 97.25 179 ILE B CA 1
ATOM 3573 C C . ILE B 1 179 ? -12.453 -3.012 -4.73 1 97.25 179 ILE B C 1
ATOM 3575 O O . ILE B 1 179 ? -13.305 -3.854 -5.02 1 97.25 179 ILE B O 1
ATOM 3579 N N . VAL B 1 180 ? -11.688 -3.117 -3.635 1 96.25 180 VAL B N 1
ATOM 3580 C CA . VAL B 1 180 ? -11.727 -4.289 -2.766 1 96.25 180 VAL B CA 1
ATOM 3581 C C . VAL B 1 180 ? -13.078 -4.375 -2.07 1 96.25 180 VAL B C 1
ATOM 3583 O O . VAL B 1 180 ? -13.602 -5.469 -1.832 1 96.25 180 VAL B O 1
ATOM 3586 N N . SER B 1 181 ? -13.664 -3.211 -1.769 1 95.94 181 SER B N 1
ATOM 3587 C CA . SER B 1 181 ? -14.93 -3.172 -1.05 1 95.94 181 SER B CA 1
ATOM 3588 C C . SER B 1 181 ? -16.062 -3.766 -1.887 1 95.94 181 SER B C 1
ATOM 3590 O O . SER B 1 181 ? -17.109 -4.133 -1.354 1 95.94 181 SER B O 1
ATOM 3592 N N . LYS B 1 182 ? -15.906 -3.885 -3.178 1 94.81 182 LYS B N 1
ATOM 3593 C CA . LYS B 1 182 ? -16.938 -4.395 -4.082 1 94.81 182 LYS B CA 1
ATOM 3594 C C . LYS B 1 182 ? -16.859 -5.914 -4.195 1 94.81 182 LYS B C 1
ATOM 3596 O O . LYS B 1 182 ? -17.719 -6.535 -4.836 1 94.81 182 LYS B O 1
ATOM 3601 N N . ASP B 1 183 ? -15.766 -6.512 -3.656 1 93.44 183 ASP B N 1
ATOM 3602 C CA . ASP B 1 183 ? -15.602 -7.965 -3.682 1 93.44 183 ASP B CA 1
ATOM 3603 C C . ASP B 1 183 ? -16.609 -8.641 -2.744 1 93.44 183 ASP B C 1
ATOM 3605 O O . ASP B 1 183 ? -16.406 -8.664 -1.528 1 93.44 183 ASP B O 1
ATOM 3609 N N . GLU B 1 184 ? -17.547 -9.336 -3.275 1 90.31 184 GLU B N 1
ATOM 3610 C CA . GLU B 1 184 ? -18.609 -9.977 -2.494 1 90.31 184 GLU B CA 1
ATOM 3611 C C . GLU B 1 184 ? -18.094 -11.234 -1.799 1 90.31 184 GLU B C 1
ATOM 3613 O O . GLU B 1 184 ? -18.75 -11.773 -0.908 1 90.31 184 GLU B O 1
ATOM 3618 N N . LYS B 1 185 ? -17 -11.734 -2.156 1 92.69 185 LYS B N 1
ATOM 3619 C CA . LYS B 1 185 ? -16.391 -12.906 -1.542 1 92.69 185 LYS B CA 1
ATOM 3620 C C . LYS B 1 185 ? -15.023 -12.578 -0.958 1 92.69 185 LYS B C 1
ATOM 3622 O O . LYS B 1 185 ? -14.031 -13.258 -1.239 1 92.69 185 LYS B O 1
ATOM 3627 N N . MET B 1 186 ? -15.031 -11.594 -0.114 1 90.94 186 MET B N 1
ATOM 3628 C CA . MET B 1 186 ? -13.797 -11.055 0.441 1 90.94 186 MET B CA 1
ATOM 3629 C C . MET B 1 186 ? -13.094 -12.094 1.319 1 90.94 186 MET B C 1
ATOM 3631 O O . MET B 1 186 ? -11.867 -12.164 1.343 1 90.94 186 MET B O 1
ATOM 3635 N N . LEU B 1 187 ? -13.859 -12.883 2.039 1 90.56 187 LEU B N 1
ATOM 3636 C CA . LEU B 1 187 ? -13.273 -13.898 2.908 1 90.56 187 LEU B CA 1
ATOM 3637 C C . LEU B 1 187 ? -12.461 -14.906 2.098 1 90.56 187 LEU B C 1
ATOM 3639 O O . LEU B 1 187 ? -11.375 -15.305 2.516 1 90.56 187 LEU B O 1
ATOM 3643 N N . LEU B 1 188 ? -13.016 -15.312 0.989 1 93.31 188 LEU B N 1
ATOM 3644 C CA . LEU B 1 188 ? -12.289 -16.219 0.102 1 93.31 188 LEU B CA 1
ATOM 3645 C C . LEU B 1 188 ? -11.023 -15.547 -0.424 1 93.31 188 LEU B C 1
ATOM 3647 O O . LEU B 1 188 ? -9.953 -16.172 -0.456 1 93.31 188 LEU B O 1
ATOM 3651 N N . THR B 1 189 ? -11.148 -14.289 -0.823 1 94.06 189 THR B N 1
ATOM 3652 C CA . THR B 1 189 ? -10.008 -13.523 -1.307 1 94.06 189 THR B CA 1
ATOM 3653 C C . THR B 1 189 ? -8.914 -13.453 -0.248 1 94.06 189 THR B C 1
ATOM 3655 O O . THR B 1 189 ? -7.73 -13.633 -0.556 1 94.06 189 THR B O 1
ATOM 3658 N N . GLU B 1 190 ? -9.289 -13.289 0.975 1 91.81 190 GLU B N 1
ATOM 3659 C CA . GLU B 1 190 ? -8.336 -13.219 2.08 1 91.81 190 GLU B CA 1
ATOM 3660 C C . GLU B 1 190 ? -7.637 -14.555 2.297 1 91.81 190 GLU B C 1
ATOM 3662 O O . GLU B 1 190 ? -6.43 -14.602 2.541 1 91.81 190 GLU B O 1
ATOM 3667 N N . LYS B 1 191 ? -8.352 -15.594 2.152 1 92.38 191 LYS B N 1
ATOM 3668 C CA . LYS B 1 191 ? -7.797 -16.938 2.348 1 92.38 191 LYS B CA 1
ATOM 3669 C C . LYS B 1 191 ? -6.812 -17.281 1.235 1 92.38 191 LYS B C 1
ATOM 3671 O O . LYS B 1 191 ? -5.906 -18.094 1.436 1 92.38 191 LYS B O 1
ATOM 3676 N N . MET B 1 192 ? -7.027 -16.672 0.113 1 95.25 192 MET B N 1
ATOM 3677 C CA . MET B 1 192 ? -6.176 -16.938 -1.044 1 95.25 192 MET B CA 1
ATOM 3678 C C . MET B 1 192 ? -4.922 -16.062 -1.007 1 95.25 192 MET B C 1
ATOM 3680 O O . MET B 1 192 ? -3.953 -16.344 -1.72 1 95.25 192 MET B O 1
ATOM 3684 N N . SER B 1 193 ? -4.953 -15.039 -0.23 1 93.81 193 SER B N 1
ATOM 3685 C CA . SER B 1 193 ? -3.998 -13.945 -0.394 1 93.81 193 SER B CA 1
ATOM 3686 C C . SER B 1 193 ? -2.658 -14.289 0.249 1 93.81 193 SER B C 1
ATOM 3688 O O . SER B 1 193 ? -2.584 -15.148 1.126 1 93.81 193 SER B O 1
ATOM 3690 N N . GLY B 1 194 ? -1.626 -13.711 -0.297 1 89.25 194 GLY B N 1
ATOM 3691 C CA . GLY B 1 194 ? -0.308 -13.719 0.317 1 89.25 194 GLY B CA 1
ATOM 3692 C C . GLY B 1 194 ? -0.028 -12.484 1.152 1 89.25 194 GLY B C 1
ATOM 3693 O O . GLY B 1 194 ? -0.935 -11.695 1.428 1 89.25 194 GLY B O 1
ATOM 3694 N N . THR B 1 195 ? 1.169 -12.336 1.531 1 86.94 195 THR B N 1
ATOM 3695 C CA . THR B 1 195 ? 1.62 -11.305 2.455 1 86.94 195 THR B CA 1
ATOM 3696 C C . THR B 1 195 ? 1.411 -9.914 1.858 1 86.94 195 THR B C 1
ATOM 3698 O O . THR B 1 195 ? 0.893 -9.016 2.527 1 86.94 195 THR B O 1
ATOM 3701 N N . THR B 1 196 ? 1.769 -9.742 0.603 1 91.5 196 THR B N 1
ATOM 3702 C CA . THR B 1 196 ? 1.718 -8.445 -0.063 1 91.5 196 THR B CA 1
ATOM 3703 C C . THR B 1 196 ? 0.297 -7.883 -0.055 1 91.5 196 THR B C 1
ATOM 3705 O O . THR B 1 196 ? 0.077 -6.738 0.338 1 91.5 196 THR B O 1
ATOM 3708 N N . PHE B 1 197 ? -0.66 -8.688 -0.387 1 94.75 197 PHE B N 1
ATOM 3709 C CA . PHE B 1 197 ? -2.045 -8.234 -0.436 1 94.75 197 PHE B CA 1
ATOM 3710 C C . PHE B 1 197 ? -2.568 -7.938 0.964 1 94.75 197 PHE B C 1
ATOM 3712 O O . PHE B 1 197 ? -3.285 -6.957 1.172 1 94.75 197 PHE B O 1
ATOM 3719 N N . ARG B 1 198 ? -2.262 -8.766 1.867 1 91.94 198 ARG B N 1
ATOM 3720 C CA . ARG B 1 198 ? -2.742 -8.594 3.234 1 91.94 198 ARG B CA 1
ATOM 3721 C C . ARG B 1 198 ? -2.279 -7.262 3.812 1 91.94 198 ARG B C 1
ATOM 3723 O O . ARG B 1 198 ? -3.057 -6.559 4.461 1 91.94 198 ARG B O 1
ATOM 3730 N N . VAL B 1 199 ? -1.027 -6.902 3.582 1 94.31 199 VAL B N 1
ATOM 3731 C CA . VAL B 1 199 ? -0.496 -5.633 4.066 1 94.31 199 VAL B CA 1
ATOM 3732 C C . VAL B 1 199 ? -1.182 -4.477 3.346 1 94.31 199 VAL B C 1
ATOM 3734 O O . VAL B 1 199 ? -1.606 -3.506 3.979 1 94.31 199 VAL B O 1
ATOM 3737 N N . GLN B 1 200 ? -1.313 -4.59 2.027 1 97.06 200 GLN B N 1
ATOM 3738 C CA . GLN B 1 200 ? -1.963 -3.547 1.24 1 97.06 200 GLN B CA 1
ATOM 3739 C C . GLN B 1 200 ? -3.396 -3.318 1.708 1 97.06 200 GLN B C 1
ATOM 3741 O O . GLN B 1 200 ? -3.832 -2.174 1.857 1 97.06 200 GLN B O 1
ATOM 3746 N N . LYS B 1 201 ? -4.113 -4.406 1.849 1 96.12 201 LYS B N 1
ATOM 3747 C CA . LYS B 1 201 ? -5.504 -4.324 2.289 1 96.12 201 LYS B CA 1
ATOM 3748 C C . LYS B 1 201 ? -5.602 -3.678 3.668 1 96.12 201 LYS B C 1
ATOM 3750 O O . LYS B 1 201 ? -6.445 -2.803 3.891 1 96.12 201 LYS B O 1
ATOM 3755 N N . THR B 1 202 ? -4.801 -4.152 4.617 1 94.56 202 THR B N 1
ATOM 3756 C CA . THR B 1 202 ? -4.793 -3.605 5.973 1 94.56 202 THR B CA 1
ATOM 3757 C C . THR B 1 202 ? -4.531 -2.102 5.945 1 94.56 202 THR B C 1
ATOM 3759 O O . THR B 1 202 ? -5.199 -1.337 6.641 1 94.56 202 THR B O 1
ATOM 3762 N N . LEU B 1 203 ? -3.574 -1.709 5.168 1 96.19 203 LEU B N 1
ATOM 3763 C CA . LEU B 1 203 ? -3.223 -0.301 5.02 1 96.19 203 LEU B CA 1
ATOM 3764 C C . LEU B 1 203 ? -4.402 0.5 4.48 1 96.19 203 LEU B C 1
ATOM 3766 O O . LEU B 1 203 ? -4.77 1.532 5.047 1 96.19 203 LEU B O 1
ATOM 3770 N N . ALA B 1 204 ? -5.016 0.024 3.385 1 97.12 204 ALA B N 1
ATOM 3771 C CA . ALA B 1 204 ? -6.148 0.704 2.76 1 97.12 204 ALA B CA 1
ATOM 3772 C C . ALA B 1 204 ? -7.32 0.82 3.73 1 97.12 204 ALA B C 1
ATOM 3774 O O . ALA B 1 204 ? -7.93 1.887 3.854 1 97.12 204 ALA B O 1
ATOM 3775 N N . GLU B 1 205 ? -7.59 -0.255 4.449 1 95.12 205 GLU B N 1
ATOM 3776 C CA . GLU B 1 205 ? -8.68 -0.271 5.422 1 95.12 205 GLU B CA 1
ATOM 3777 C C . GLU B 1 205 ? -8.414 0.699 6.566 1 95.12 205 GLU B C 1
ATOM 3779 O O . GLU B 1 205 ? -9.328 1.36 7.055 1 95.12 205 GLU B O 1
ATOM 3784 N N . SER B 1 206 ? -7.188 0.758 6.992 1 92.62 206 SER B N 1
ATOM 3785 C CA . SER B 1 206 ? -6.816 1.645 8.086 1 92.62 206 SER B CA 1
ATOM 3786 C C . SER B 1 206 ? -7.051 3.105 7.723 1 92.62 206 SER B C 1
ATOM 3788 O O . SER B 1 206 ? -7.539 3.885 8.547 1 92.62 206 SER B O 1
ATOM 3790 N N . ILE B 1 207 ? -6.723 3.51 6.543 1 93.44 207 ILE B N 1
ATOM 3791 C CA . ILE B 1 207 ? -6.922 4.875 6.066 1 93.44 207 ILE B CA 1
ATOM 3792 C C . ILE B 1 207 ? -8.414 5.211 6.078 1 93.44 207 ILE B C 1
ATOM 3794 O O . ILE B 1 207 ? -8.797 6.344 6.379 1 93.44 207 ILE B O 1
ATOM 3798 N N . MET B 1 208 ? -9.242 4.207 5.922 1 93.88 208 MET B N 1
ATOM 3799 C CA . MET B 1 208 ? -10.688 4.402 5.805 1 93.88 208 MET B CA 1
ATOM 3800 C C . MET B 1 208 ? -11.32 4.586 7.18 1 93.88 208 MET B C 1
ATOM 3802 O O . MET B 1 208 ? -12.523 4.824 7.285 1 93.88 208 MET B O 1
ATOM 3806 N N . THR B 1 209 ? -10.539 4.465 8.242 1 90 209 THR B N 1
ATOM 3807 C CA . THR B 1 209 ? -11.039 4.793 9.578 1 90 209 THR B CA 1
ATOM 3808 C C . THR B 1 209 ? -11.086 6.305 9.773 1 90 209 THR B C 1
ATOM 3810 O O . THR B 1 209 ? -11.727 6.793 10.711 1 90 209 THR B O 1
ATOM 3813 N N . GLU B 1 210 ? -10.391 7.074 8.961 1 86.44 210 GLU B N 1
ATOM 3814 C CA . GLU B 1 210 ? -10.375 8.531 9.047 1 86.44 210 GLU B CA 1
ATOM 3815 C C . GLU B 1 210 ? -11.688 9.125 8.523 1 86.44 210 GLU B C 1
ATOM 3817 O O . GLU B 1 210 ? -12.414 8.477 7.773 1 86.44 210 GLU B O 1
ATOM 3822 N N . SER B 1 211 ? -11.984 10.352 8.938 1 87.25 211 SER B N 1
ATOM 3823 C CA . SER B 1 211 ? -13.219 10.969 8.469 1 87.25 211 SER B CA 1
ATOM 3824 C C . SER B 1 211 ? -13.156 11.273 6.98 1 87.25 211 SER B C 1
ATOM 3826 O O . SER B 1 211 ? -12.094 11.609 6.453 1 87.25 211 SER B O 1
ATOM 3828 N N . PRO B 1 212 ? -14.359 11.172 6.254 1 93.31 212 PRO B N 1
ATOM 3829 C CA . PRO B 1 212 ? -14.383 11.516 4.832 1 93.31 212 PRO B CA 1
ATOM 3830 C C . PRO B 1 212 ? -13.836 12.914 4.555 1 93.31 212 PRO B C 1
ATOM 3832 O O . PRO B 1 212 ? -13.141 13.125 3.561 1 93.31 212 PRO B O 1
ATOM 3835 N N . GLU B 1 213 ? -14.086 13.852 5.414 1 87.12 213 GLU B N 1
ATOM 3836 C CA . GLU B 1 213 ? -13.648 15.234 5.258 1 87.12 213 GLU B CA 1
ATOM 3837 C C . GLU B 1 213 ? -12.125 15.336 5.344 1 87.12 213 GLU B C 1
ATOM 3839 O O . GLU B 1 213 ? -11.508 16.094 4.586 1 87.12 213 GLU B O 1
ATOM 3844 N N . LEU B 1 214 ? -11.555 14.625 6.281 1 85.62 214 LEU B N 1
ATOM 3845 C CA . LEU B 1 214 ? -10.102 14.648 6.414 1 85.62 214 LEU B CA 1
ATOM 3846 C C . LEU B 1 214 ? -9.43 14.07 5.176 1 85.62 214 LEU B C 1
ATOM 3848 O O . LEU B 1 214 ? -8.484 14.656 4.645 1 85.62 214 LEU B O 1
ATOM 3852 N N . ILE B 1 215 ? -9.922 12.914 4.688 1 92.31 215 ILE B N 1
ATOM 3853 C CA . ILE B 1 215 ? -9.352 12.281 3.504 1 92.31 215 ILE B CA 1
ATOM 3854 C C . ILE B 1 215 ? -9.461 13.227 2.309 1 92.31 215 ILE B C 1
ATOM 3856 O O . ILE B 1 215 ? -8.492 13.406 1.562 1 92.31 215 ILE B O 1
ATOM 3860 N N . GLU B 1 216 ? -10.641 13.805 2.186 1 93.06 216 GLU B N 1
ATOM 3861 C CA . GLU B 1 216 ? -10.852 14.766 1.104 1 93.06 216 GLU B CA 1
ATOM 3862 C C . GLU B 1 216 ? -9.852 15.914 1.174 1 93.06 216 GLU B C 1
ATOM 3864 O O . GLU B 1 216 ? -9.289 16.312 0.154 1 93.06 216 GLU B O 1
ATOM 3869 N N . THR B 1 217 ? -9.602 16.453 2.322 1 86.12 217 THR B N 1
ATOM 3870 C CA . THR B 1 217 ? -8.656 17.547 2.512 1 86.12 217 THR B CA 1
ATOM 3871 C C . THR B 1 217 ? -7.246 17.125 2.115 1 86.12 217 THR B C 1
ATOM 3873 O O . THR B 1 217 ? -6.512 17.891 1.49 1 86.12 217 THR B O 1
ATOM 3876 N N . ILE B 1 218 ? -6.867 15.938 2.473 1 89.12 218 ILE B N 1
ATOM 3877 C CA . ILE B 1 218 ? -5.535 15.414 2.193 1 89.12 218 ILE B CA 1
ATOM 3878 C C . ILE B 1 218 ? -5.332 15.297 0.686 1 89.12 218 ILE B C 1
ATOM 3880 O O . ILE B 1 218 ? -4.328 15.766 0.148 1 89.12 218 ILE B O 1
ATOM 3884 N N . ILE B 1 219 ? -6.332 14.75 -0.025 1 93.5 219 ILE B N 1
ATOM 3885 C CA . ILE B 1 219 ? -6.117 14.484 -1.442 1 93.5 219 ILE B CA 1
ATOM 3886 C C . ILE B 1 219 ? -6.418 15.742 -2.254 1 93.5 219 ILE B C 1
ATOM 3888 O O . ILE B 1 219 ? -6.113 15.805 -3.447 1 93.5 219 ILE B O 1
ATOM 3892 N N . ALA B 1 220 ? -6.957 16.797 -1.624 1 89.81 220 ALA B N 1
ATOM 3893 C CA . ALA B 1 220 ? -7.266 18.047 -2.299 1 89.81 220 ALA B CA 1
ATOM 3894 C C . ALA B 1 220 ? -6.047 18.969 -2.33 1 89.81 220 ALA B C 1
ATOM 3896 O O . ALA B 1 220 ? -6.09 20.047 -2.934 1 89.81 220 ALA B O 1
ATOM 3897 N N . ASN B 1 221 ? -4.918 18.578 -1.656 1 86.88 221 ASN B N 1
ATOM 3898 C CA . ASN B 1 221 ? -3.676 19.328 -1.771 1 86.88 221 ASN B CA 1
ATOM 3899 C C . ASN B 1 221 ? -3.281 19.547 -3.23 1 86.88 221 ASN B C 1
ATOM 3901 O O . ASN B 1 221 ? -3.084 18.578 -3.971 1 86.88 221 ASN B O 1
ATOM 3905 N N . PRO B 1 222 ? -3.137 20.797 -3.615 1 89.19 222 PRO B N 1
ATOM 3906 C CA . PRO B 1 222 ? -2.848 21.078 -5.023 1 89.19 222 PRO B CA 1
ATOM 3907 C C . PRO B 1 222 ? -1.538 20.453 -5.492 1 89.19 222 PRO B C 1
ATOM 3909 O O . PRO B 1 222 ? -1.393 20.125 -6.676 1 89.19 222 PRO B O 1
ATOM 3912 N N . GLU B 1 223 ? -0.633 20.281 -4.621 1 92.38 223 GLU B N 1
ATOM 3913 C CA . GLU B 1 223 ? 0.67 19.719 -4.984 1 92.38 223 GLU B CA 1
ATOM 3914 C C . GLU B 1 223 ? 0.563 18.25 -5.348 1 92.38 223 GLU B C 1
ATOM 3916 O O . GLU B 1 223 ? 1.488 17.672 -5.934 1 92.38 223 GLU B O 1
ATOM 3921 N N . ILE B 1 224 ? -0.543 17.625 -5.055 1 93.62 224 ILE B N 1
ATOM 3922 C CA . ILE B 1 224 ? -0.737 16.203 -5.332 1 93.62 224 ILE B CA 1
ATOM 3923 C C . ILE B 1 224 ? -0.884 15.984 -6.836 1 93.62 224 ILE B C 1
ATOM 3925 O O . ILE B 1 224 ? -0.576 14.898 -7.344 1 93.62 224 ILE B O 1
ATOM 3929 N N . ARG B 1 225 ? -1.348 17.016 -7.516 1 93.19 225 ARG B N 1
ATOM 3930 C CA . ARG B 1 225 ? -1.671 16.875 -8.93 1 93.19 225 ARG B CA 1
ATOM 3931 C C . ARG B 1 225 ? -0.469 16.375 -9.727 1 93.19 225 ARG B C 1
ATOM 3933 O O . ARG B 1 225 ? -0.592 15.445 -10.531 1 93.19 225 ARG B O 1
ATOM 3940 N N . ARG B 1 226 ? 0.632 16.938 -9.523 1 93.81 226 ARG B N 1
ATOM 3941 C CA . ARG B 1 226 ? 1.825 16.594 -10.289 1 93.81 226 ARG B CA 1
ATOM 3942 C C . ARG B 1 226 ? 2.162 15.109 -10.133 1 93.81 226 ARG B C 1
ATOM 3944 O O . ARG B 1 226 ? 2.354 14.406 -11.125 1 93.81 226 ARG B O 1
ATOM 3951 N N . VAL B 1 227 ? 2.227 14.609 -8.945 1 95.81 227 VAL B N 1
ATOM 3952 C CA . VAL B 1 227 ? 2.637 13.227 -8.688 1 95.81 227 VAL B CA 1
ATOM 3953 C C . VAL B 1 227 ? 1.495 12.273 -9.023 1 95.81 227 VAL B C 1
ATOM 3955 O O . VAL B 1 227 ? 1.729 11.156 -9.492 1 95.81 227 VAL B O 1
ATOM 3958 N N . ALA B 1 228 ? 0.239 12.703 -8.797 1 96.5 228 ALA B N 1
ATOM 3959 C CA . ALA B 1 228 ? -0.917 11.875 -9.141 1 96.5 228 ALA B CA 1
ATOM 3960 C C . ALA B 1 228 ? -1.041 11.703 -10.648 1 96.5 228 ALA B C 1
ATOM 3962 O O . ALA B 1 228 ? -1.46 10.648 -11.125 1 96.5 228 ALA B O 1
ATOM 3963 N N . GLU B 1 229 ? -0.725 12.734 -11.344 1 95.69 229 GLU B N 1
ATOM 3964 C CA . GLU B 1 229 ? -0.742 12.633 -12.805 1 95.69 229 GLU B CA 1
ATOM 3965 C C . GLU B 1 229 ? 0.337 11.68 -13.305 1 95.69 229 GLU B C 1
ATOM 3967 O O . GLU B 1 229 ? 0.13 10.953 -14.281 1 95.69 229 GLU B O 1
ATOM 3972 N N . GLU B 1 230 ? 1.497 11.781 -12.734 1 96.44 230 GLU B N 1
ATOM 3973 C CA . GLU B 1 230 ? 2.537 10.812 -13.078 1 96.44 230 GLU B CA 1
ATOM 3974 C C . GLU B 1 230 ? 2.066 9.383 -12.828 1 96.44 230 GLU B C 1
ATOM 3976 O O . GLU B 1 230 ? 2.27 8.508 -13.672 1 96.44 230 GLU B O 1
ATOM 3981 N N . LEU B 1 231 ? 1.456 9.133 -11.68 1 97.69 231 LEU B N 1
ATOM 3982 C CA . LEU B 1 231 ? 0.891 7.828 -11.359 1 97.69 231 LEU B CA 1
ATOM 3983 C C . LEU B 1 231 ? -0.139 7.41 -12.406 1 97.69 231 LEU B C 1
ATOM 3985 O O . LEU B 1 231 ? -0.088 6.289 -12.922 1 97.69 231 LEU B O 1
ATOM 3989 N N . TRP B 1 232 ? -1.015 8.344 -12.648 1 96.88 232 TRP B N 1
ATOM 3990 C CA . TRP B 1 232 ? -2.098 8.102 -13.594 1 96.88 232 TRP B CA 1
ATOM 3991 C C . TRP B 1 232 ? -1.548 7.754 -14.977 1 96.88 232 TRP B C 1
ATOM 3993 O O . TRP B 1 232 ? -1.985 6.785 -15.594 1 96.88 232 TRP B O 1
ATOM 4003 N N . LYS B 1 233 ? -0.596 8.484 -15.461 1 96.81 233 LYS B N 1
ATOM 4004 C CA . LYS B 1 233 ? 0.015 8.266 -16.766 1 96.81 233 LYS B CA 1
ATOM 4005 C C . LYS B 1 233 ? 0.742 6.926 -16.812 1 96.81 233 LYS B C 1
ATOM 4007 O O . LYS B 1 233 ? 0.627 6.191 -17.797 1 96.81 233 LYS B O 1
ATOM 4012 N N . ASP B 1 234 ? 1.504 6.621 -15.828 1 97.5 234 ASP B N 1
ATOM 4013 C CA . ASP B 1 234 ? 2.287 5.391 -15.812 1 97.5 234 ASP B CA 1
ATOM 4014 C C . ASP B 1 234 ? 1.381 4.164 -15.758 1 97.5 234 ASP B C 1
ATOM 4016 O O . ASP B 1 234 ? 1.663 3.146 -16.391 1 97.5 234 ASP B O 1
ATOM 4020 N N . ILE B 1 235 ? 0.286 4.219 -14.945 1 97.12 235 ILE B N 1
ATOM 4021 C CA . ILE B 1 235 ? -0.667 3.115 -14.914 1 97.12 235 ILE B CA 1
ATOM 4022 C C . ILE B 1 235 ? -1.24 2.893 -16.312 1 97.12 235 ILE B C 1
ATOM 4024 O O . ILE B 1 235 ? -1.273 1.764 -16.812 1 97.12 235 ILE B O 1
ATOM 4028 N N . GLY B 1 236 ? -1.667 3.996 -16.922 1 95.88 236 GLY B N 1
ATOM 4029 C CA . GLY B 1 236 ? -2.197 3.895 -18.266 1 95.88 236 GLY B CA 1
ATOM 4030 C C . GLY B 1 236 ? -1.205 3.311 -19.266 1 95.88 236 GLY B C 1
ATOM 4031 O O . GLY B 1 236 ? -1.558 2.443 -20.062 1 95.88 236 GLY B O 1
ATOM 4032 N N . ARG B 1 237 ? -0.009 3.775 -19.203 1 96.81 237 ARG B N 1
ATOM 4033 C CA . ARG B 1 237 ? 1.048 3.316 -20.094 1 96.81 237 ARG B CA 1
ATOM 4034 C C . ARG B 1 237 ? 1.319 1.828 -19.906 1 96.81 237 ARG B C 1
ATOM 4036 O O . ARG B 1 237 ? 1.395 1.074 -20.875 1 96.81 237 ARG B O 1
ATOM 4043 N N . LEU B 1 238 ? 1.493 1.362 -18.672 1 97.25 238 LEU B N 1
ATOM 4044 C CA . LEU B 1 238 ? 1.812 -0.033 -18.391 1 97.25 238 LEU B CA 1
ATOM 4045 C C . LEU B 1 238 ? 0.659 -0.946 -18.797 1 97.25 238 LEU B C 1
ATOM 4047 O O . LEU B 1 238 ? 0.883 -2.047 -19.312 1 97.25 238 LEU B O 1
ATOM 4051 N N . LEU B 1 239 ? -0.598 -0.502 -18.547 1 94.5 239 LEU B N 1
ATOM 4052 C CA . LEU B 1 239 ? -1.759 -1.277 -18.969 1 94.5 239 LEU B CA 1
ATOM 4053 C C . LEU B 1 239 ? -1.756 -1.481 -20.484 1 94.5 239 LEU B C 1
ATOM 4055 O O . LEU B 1 239 ? -2.004 -2.588 -20.969 1 94.5 239 LEU B O 1
ATOM 4059 N N . THR B 1 240 ? -1.455 -0.402 -21.172 1 95.5 240 THR B N 1
ATOM 4060 C CA . THR B 1 240 ? -1.405 -0.47 -22.641 1 95.5 240 THR B CA 1
ATOM 4061 C C . THR B 1 240 ? -0.268 -1.377 -23.094 1 95.5 240 THR B C 1
ATOM 4063 O O . THR B 1 240 ? -0.459 -2.225 -23.969 1 95.5 240 THR B O 1
ATOM 4066 N N . ASP B 1 241 ? 0.921 -1.179 -22.516 1 96.62 241 ASP B N 1
ATOM 4067 C CA . ASP B 1 241 ? 2.096 -1.952 -22.906 1 96.62 241 ASP B CA 1
ATOM 4068 C C . ASP B 1 241 ? 1.871 -3.445 -22.688 1 96.62 241 ASP B C 1
ATOM 4070 O O . ASP B 1 241 ? 2.238 -4.27 -23.516 1 96.62 241 ASP B O 1
ATOM 4074 N N . VAL B 1 242 ? 1.296 -3.809 -21.547 1 92.81 242 VAL B N 1
ATOM 4075 C CA . VAL B 1 242 ? 1.06 -5.215 -21.25 1 92.81 242 VAL B CA 1
ATOM 4076 C C . VAL B 1 242 ? 0.026 -5.789 -22.219 1 92.81 242 VAL B C 1
ATOM 4078 O O . VAL B 1 242 ? 0.154 -6.93 -22.656 1 92.81 242 VAL B O 1
ATOM 4081 N N . GLN B 1 243 ? -1.029 -5.047 -22.547 1 89.06 243 GLN B N 1
ATOM 4082 C CA . GLN B 1 243 ? -2.068 -5.484 -23.469 1 89.06 243 GLN B CA 1
ATOM 4083 C C . GLN B 1 243 ? -1.499 -5.699 -24.875 1 89.06 243 GLN B C 1
ATOM 4085 O O . GLN B 1 243 ? -1.946 -6.59 -25.594 1 89.06 243 GLN B O 1
ATOM 4090 N N . GLU B 1 244 ? -0.55 -4.902 -25.219 1 93.19 244 GLU B N 1
ATOM 4091 C CA . GLU B 1 244 ? 0.055 -4.984 -26.531 1 93.19 244 GLU B CA 1
ATOM 4092 C C . GLU B 1 244 ? 1.266 -5.914 -26.531 1 93.19 244 GLU B C 1
ATOM 4094 O O . GLU B 1 244 ? 2.051 -5.922 -27.484 1 93.19 244 GLU B O 1
ATOM 4099 N N . SER B 1 245 ? 1.511 -6.594 -25.484 1 90.19 245 SER B N 1
ATOM 4100 C CA . SER B 1 245 ? 2.582 -7.57 -25.328 1 90.19 245 SER B CA 1
ATOM 4101 C C . SER B 1 245 ? 3.949 -6.938 -25.547 1 90.19 245 SER B C 1
ATOM 4103 O O . SER B 1 245 ? 4.824 -7.531 -26.172 1 90.19 245 SER B O 1
ATOM 4105 N N . LYS B 1 246 ? 4.02 -5.648 -25.172 1 94.62 246 LYS B N 1
ATOM 4106 C CA . LYS B 1 246 ? 5.309 -4.965 -25.188 1 94.62 246 LYS B CA 1
ATOM 4107 C C . LYS B 1 246 ? 6.137 -5.312 -23.953 1 94.62 246 LYS B C 1
ATOM 4109 O O . LYS B 1 246 ? 6.48 -4.434 -23.172 1 94.62 246 LYS B O 1
ATOM 4114 N N . THR B 1 247 ? 6.512 -6.527 -23.859 1 93.5 247 THR B N 1
ATOM 4115 C CA . THR B 1 247 ? 7.168 -7.105 -22.688 1 93.5 247 THR B CA 1
ATOM 4116 C C . THR B 1 247 ? 8.484 -6.387 -22.391 1 93.5 247 THR B C 1
ATOM 4118 O O . THR B 1 247 ? 8.773 -6.062 -21.234 1 93.5 247 THR B O 1
ATOM 4121 N N . GLU B 1 248 ? 9.258 -6.125 -23.344 1 95.56 248 GLU B N 1
ATOM 4122 C CA . GLU B 1 248 ? 10.562 -5.492 -23.172 1 95.56 248 GLU B CA 1
ATOM 4123 C C . GLU B 1 248 ? 10.422 -4.098 -22.562 1 95.56 248 GLU B C 1
ATOM 4125 O O . GLU B 1 248 ? 11.195 -3.709 -21.688 1 95.56 248 GLU B O 1
ATOM 4130 N N . GLU B 1 249 ? 9.477 -3.328 -23.062 1 97.31 249 GLU B N 1
ATOM 4131 C CA . GLU B 1 249 ? 9.234 -1.985 -22.547 1 97.31 249 GLU B CA 1
ATOM 4132 C C . GLU B 1 249 ? 8.867 -2.023 -21.062 1 97.31 249 GLU B C 1
ATOM 4134 O O . GLU B 1 249 ? 9.367 -1.221 -20.266 1 97.31 249 GLU B O 1
ATOM 4139 N N . VAL B 1 250 ? 8.023 -2.959 -20.75 1 97.56 250 VAL B N 1
ATOM 4140 C CA . VAL B 1 250 ? 7.57 -3.088 -19.359 1 97.56 250 VAL B CA 1
ATOM 4141 C C . VAL B 1 250 ? 8.742 -3.516 -18.469 1 97.56 250 VAL B C 1
ATOM 4143 O O . VAL B 1 250 ? 8.953 -2.947 -17.406 1 97.56 250 VAL B O 1
ATOM 4146 N N . VAL B 1 251 ? 9.469 -4.453 -18.922 1 96.81 251 VAL B N 1
ATOM 4147 C CA . VAL B 1 251 ? 10.617 -4.953 -18.172 1 96.81 251 VAL B CA 1
ATOM 4148 C C . VAL B 1 251 ? 11.633 -3.834 -17.969 1 96.81 251 VAL B C 1
ATOM 4150 O O . VAL B 1 251 ? 12.195 -3.684 -16.891 1 96.81 251 VAL B O 1
ATOM 4153 N N . ASN B 1 252 ? 11.867 -3.043 -18.953 1 97.94 252 ASN B N 1
ATOM 4154 C CA . ASN B 1 252 ? 12.789 -1.922 -18.844 1 97.94 252 ASN B CA 1
ATOM 4155 C C . ASN B 1 252 ? 12.305 -0.891 -17.828 1 97.94 252 ASN B C 1
ATOM 4157 O O . ASN B 1 252 ? 13.102 -0.337 -17.078 1 97.94 252 ASN B O 1
ATOM 4161 N N . TYR B 1 253 ? 11.031 -0.629 -17.922 1 98.12 253 TYR B N 1
ATOM 4162 C CA . TYR B 1 253 ? 10.438 0.271 -16.938 1 98.12 253 TYR B CA 1
ATOM 4163 C C . TYR B 1 253 ? 10.727 -0.208 -15.516 1 98.12 253 TYR B C 1
ATOM 4165 O O . TYR B 1 253 ? 11.109 0.582 -14.656 1 98.12 253 TYR B O 1
ATOM 4173 N N . ILE B 1 254 ? 10.555 -1.486 -15.297 1 97.94 254 ILE B N 1
ATOM 4174 C CA . ILE B 1 254 ? 10.742 -2.08 -13.977 1 97.94 254 ILE B CA 1
ATOM 4175 C C . ILE B 1 254 ? 12.211 -2.021 -13.578 1 97.94 254 ILE B C 1
ATOM 4177 O O . ILE B 1 254 ? 12.547 -1.634 -12.453 1 97.94 254 ILE B O 1
ATOM 4181 N N . LYS B 1 255 ? 13.086 -2.34 -14.484 1 97.62 255 LYS B N 1
ATOM 4182 C CA . LYS B 1 255 ? 14.523 -2.32 -14.234 1 97.62 255 LYS B CA 1
ATOM 4183 C C . LYS B 1 255 ? 15 -0.92 -13.859 1 97.62 255 LYS B C 1
ATOM 4185 O O . LYS B 1 255 ? 15.805 -0.758 -12.938 1 97.62 255 LYS B O 1
ATOM 4190 N N . ASP B 1 256 ? 14.523 0.018 -14.609 1 97.5 256 ASP B N 1
ATOM 4191 C CA . ASP B 1 256 ? 14.883 1.402 -14.32 1 97.5 256 ASP B CA 1
ATOM 4192 C C . ASP B 1 256 ? 14.469 1.789 -12.898 1 97.5 256 ASP B C 1
ATOM 4194 O O . ASP B 1 256 ? 15.227 2.455 -12.188 1 97.5 256 ASP B O 1
ATOM 4198 N N . CYS B 1 257 ? 13.273 1.435 -12.539 1 97.12 257 CYS B N 1
ATOM 4199 C CA . CYS B 1 257 ? 12.781 1.708 -11.195 1 97.12 257 CYS B CA 1
ATOM 4200 C C . CYS B 1 257 ? 13.648 1.025 -10.148 1 97.12 257 CYS B C 1
ATOM 4202 O O . CYS B 1 257 ? 14.047 1.647 -9.156 1 97.12 257 CYS B O 1
ATOM 4204 N N . GLN B 1 258 ? 13.977 -0.284 -10.344 1 96.56 258 GLN B N 1
ATOM 4205 C CA . GLN B 1 258 ? 14.812 -1.042 -9.422 1 96.56 258 GLN B CA 1
ATOM 4206 C C . GLN B 1 258 ? 16.188 -0.394 -9.258 1 96.56 258 GLN B C 1
ATOM 4208 O O . GLN B 1 258 ? 16.703 -0.287 -8.141 1 96.56 258 GLN B O 1
ATOM 4213 N N . GLU B 1 259 ? 16.766 -0.003 -10.328 1 96 259 GLU B N 1
ATOM 4214 C CA . GLU B 1 259 ? 18.094 0.621 -10.312 1 96 259 GLU B CA 1
ATOM 4215 C C . GLU B 1 259 ? 18.078 1.93 -9.523 1 96 259 GLU B C 1
ATOM 4217 O O . GLU B 1 259 ? 18.969 2.193 -8.727 1 96 259 GLU B O 1
ATOM 4222 N N . ARG B 1 260 ? 17.109 2.752 -9.766 1 95.5 260 ARG B N 1
ATOM 4223 C CA . ARG B 1 260 ? 17 4.02 -9.047 1 95.5 260 ARG B CA 1
ATOM 4224 C C . ARG B 1 260 ? 16.797 3.793 -7.555 1 95.5 260 ARG B C 1
ATOM 4226 O O . ARG B 1 260 ? 17.422 4.461 -6.73 1 95.5 260 ARG B O 1
ATOM 4233 N N . LEU B 1 261 ? 15.922 2.859 -7.211 1 93.88 261 LEU B N 1
ATOM 4234 C CA . LEU B 1 261 ? 15.641 2.568 -5.809 1 93.88 261 LEU B CA 1
ATOM 4235 C C . LEU B 1 261 ? 16.891 2.066 -5.094 1 93.88 261 LEU B C 1
ATOM 4237 O O . LEU B 1 261 ? 17.109 2.377 -3.922 1 93.88 261 LEU B O 1
ATOM 4241 N N . ALA B 1 262 ? 17.656 1.248 -5.801 1 90.12 262 ALA B N 1
ATOM 4242 C CA . ALA B 1 262 ? 18.844 0.638 -5.215 1 90.12 262 ALA B CA 1
ATOM 4243 C C . ALA B 1 262 ? 19.859 1.7 -4.809 1 90.12 262 ALA B C 1
ATOM 4245 O O . ALA B 1 262 ? 20.719 1.459 -3.949 1 90.12 262 ALA B O 1
ATOM 4246 N N . LYS B 1 263 ? 19.781 2.848 -5.383 1 89.25 263 LYS B N 1
ATOM 4247 C CA . LYS B 1 263 ? 20.688 3.938 -5.055 1 89.25 263 LYS B CA 1
ATOM 4248 C C . LYS B 1 263 ? 20.375 4.52 -3.678 1 89.25 263 LYS B C 1
ATOM 4250 O O . LYS B 1 263 ? 21.25 5.113 -3.039 1 89.25 263 LYS B O 1
ATOM 4255 N N . HIS B 1 264 ? 19.141 4.273 -3.227 1 84.56 264 HIS B N 1
ATOM 4256 C CA . HIS B 1 264 ? 18.766 5.02 -2.033 1 84.56 264 HIS B CA 1
ATOM 4257 C C . HIS B 1 264 ? 18.312 4.078 -0.918 1 84.56 264 HIS B C 1
ATOM 4259 O O . HIS B 1 264 ? 18.156 4.5 0.23 1 84.56 264 HIS B O 1
ATOM 4265 N N . THR B 1 265 ? 18.062 2.85 -1.294 1 85.81 265 THR B N 1
ATOM 4266 C CA . THR B 1 265 ? 17.5 1.948 -0.29 1 85.81 265 THR B CA 1
ATOM 4267 C C . THR B 1 265 ? 18 0.523 -0.503 1 85.81 265 THR B C 1
ATOM 4269 O O . THR B 1 265 ? 18.328 0.137 -1.627 1 85.81 265 THR B O 1
ATOM 4272 N N . ASP B 1 266 ? 18.156 -0.165 0.57 1 88.19 266 ASP B N 1
ATOM 4273 C CA . ASP B 1 266 ? 18.344 -1.609 0.519 1 88.19 266 ASP B CA 1
ATOM 4274 C C . ASP B 1 266 ? 17.016 -2.35 0.45 1 88.19 266 ASP B C 1
ATOM 4276 O O . ASP B 1 266 ? 16.375 -2.578 1.478 1 88.19 266 ASP B O 1
ATOM 4280 N N . ILE B 1 267 ? 16.656 -2.729 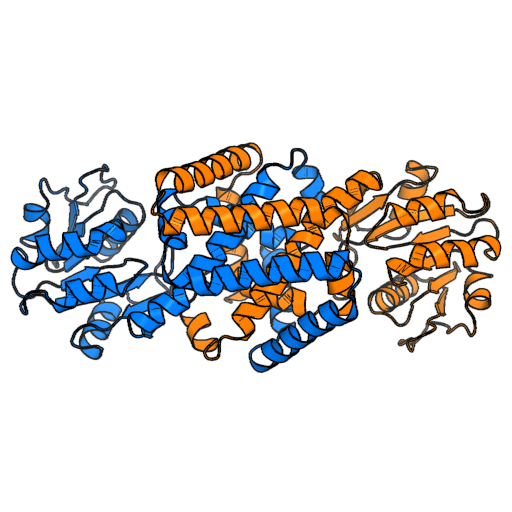-0.681 1 86.31 267 ILE B N 1
ATOM 4281 C CA . ILE B 1 267 ? 15.336 -3.307 -0.902 1 86.31 267 ILE B CA 1
ATOM 4282 C C . ILE B 1 267 ? 15.234 -4.652 -0.186 1 86.31 267 ILE B C 1
ATOM 4284 O O . ILE B 1 267 ? 14.148 -5.07 0.216 1 86.31 267 ILE B O 1
ATOM 4288 N N . ASN B 1 268 ? 16.328 -5.355 -0.014 1 85.06 268 ASN B N 1
ATOM 4289 C CA . ASN B 1 268 ? 16.312 -6.605 0.735 1 85.06 268 ASN B CA 1
ATOM 4290 C C . ASN B 1 268 ? 15.969 -6.375 2.205 1 85.06 268 ASN B C 1
ATOM 4292 O O . ASN B 1 268 ? 15.289 -7.195 2.828 1 85.06 268 ASN B O 1
ATOM 4296 N N . GLU B 1 269 ? 16.422 -5.324 2.684 1 87.94 269 GLU B N 1
ATOM 4297 C CA . GLU B 1 269 ? 16.062 -4.957 4.051 1 87.94 269 GLU B CA 1
ATOM 4298 C C . GLU B 1 269 ? 14.578 -4.637 4.168 1 87.94 269 GLU B C 1
ATOM 4300 O O . GLU B 1 269 ? 13.945 -4.973 5.168 1 87.94 269 GLU B O 1
ATOM 4305 N N . SER B 1 270 ? 14.07 -4.004 3.146 1 87.69 270 SER B N 1
ATOM 4306 C CA . SER B 1 270 ? 12.641 -3.697 3.129 1 87.69 270 SER B CA 1
ATOM 4307 C C . SER B 1 270 ? 11.805 -4.969 3.115 1 87.69 270 SER B C 1
ATOM 4309 O O . SER B 1 270 ? 10.75 -5.031 3.758 1 87.69 270 SER B O 1
ATOM 4311 N N . TYR B 1 271 ? 12.242 -5.906 2.418 1 85.44 271 TYR B N 1
ATOM 4312 C CA . TYR B 1 271 ? 11.547 -7.188 2.391 1 85.44 271 TYR B CA 1
ATOM 4313 C C . TYR B 1 271 ? 11.539 -7.832 3.77 1 85.44 271 TYR B C 1
ATOM 4315 O O . TYR B 1 271 ? 10.508 -8.359 4.211 1 85.44 271 TYR B O 1
ATOM 4323 N N . LYS B 1 272 ? 12.656 -7.797 4.445 1 85.75 272 LYS B N 1
ATOM 4324 C CA . LYS B 1 272 ? 12.742 -8.328 5.801 1 85.75 272 LYS B CA 1
ATOM 4325 C C . LYS B 1 272 ? 11.789 -7.598 6.742 1 85.75 272 LYS B C 1
ATOM 4327 O O . LYS B 1 272 ? 11.125 -8.227 7.574 1 85.75 272 LYS B O 1
ATOM 4332 N N . LYS B 1 273 ? 11.695 -6.324 6.562 1 88.81 273 LYS B N 1
ATOM 4333 C CA . LYS B 1 273 ? 10.789 -5.52 7.379 1 88.81 273 LYS B CA 1
ATOM 4334 C C . LYS B 1 273 ? 9.328 -5.918 7.133 1 88.81 273 LYS B C 1
ATOM 4336 O O . LYS B 1 273 ? 8.555 -6.055 8.078 1 88.81 273 LYS B O 1
ATOM 4341 N N . LEU B 1 274 ? 9.047 -6.086 5.895 1 88.81 274 LEU B N 1
ATOM 4342 C CA . LEU B 1 274 ? 7.68 -6.469 5.551 1 88.81 274 LEU B CA 1
ATOM 4343 C C . LEU B 1 274 ? 7.309 -7.797 6.199 1 88.81 274 LEU B C 1
ATOM 4345 O O . LEU B 1 274 ? 6.211 -7.945 6.742 1 88.81 274 LEU B O 1
ATOM 4349 N N . THR B 1 275 ? 8.234 -8.719 6.176 1 83.44 275 THR B N 1
ATOM 4350 C CA . THR B 1 275 ? 8 -10.031 6.773 1 83.44 275 THR B CA 1
ATOM 4351 C C . THR B 1 275 ? 7.789 -9.906 8.281 1 83.44 275 THR B C 1
ATOM 4353 O O . THR B 1 275 ? 6.898 -10.547 8.844 1 83.44 275 THR B O 1
ATOM 4356 N N . LYS B 1 276 ? 8.539 -9.062 8.891 1 86.06 276 LYS B N 1
ATOM 4357 C CA . LYS B 1 276 ? 8.398 -8.82 10.32 1 86.06 276 LYS B CA 1
ATOM 4358 C C . LYS B 1 276 ? 7.051 -8.188 10.648 1 86.06 276 LYS B C 1
ATOM 4360 O O . LYS B 1 276 ? 6.422 -8.531 11.648 1 86.06 276 LYS B O 1
ATOM 4365 N N . MET B 1 277 ? 6.609 -7.297 9.812 1 87.62 277 MET B N 1
ATOM 4366 C CA . MET B 1 277 ? 5.32 -6.633 9.992 1 87.62 277 MET B CA 1
ATOM 4367 C C . MET B 1 277 ? 4.18 -7.645 9.969 1 87.62 277 MET B C 1
ATOM 4369 O O . MET B 1 277 ? 3.318 -7.633 10.852 1 87.62 277 MET B O 1
ATOM 4373 N N . VAL B 1 278 ? 4.242 -8.492 9.094 1 84.31 278 VAL B N 1
ATOM 4374 C CA . VAL B 1 278 ? 3.15 -9.445 8.922 1 84.31 278 VAL B CA 1
ATOM 4375 C C . VAL B 1 278 ? 3.156 -10.445 10.07 1 84.31 278 VAL B C 1
ATOM 4377 O O . VAL B 1 278 ? 2.1 -10.812 10.594 1 84.31 278 VAL B O 1
ATOM 4380 N N . LYS B 1 279 ? 4.332 -10.93 10.438 1 83.5 279 LYS B N 1
ATOM 4381 C CA . LYS B 1 279 ? 4.461 -11.883 11.531 1 83.5 279 LYS B CA 1
ATOM 4382 C C . LYS B 1 279 ? 3.893 -11.312 12.828 1 83.5 279 LYS B C 1
ATOM 4384 O O . LYS B 1 279 ? 3.367 -12.047 13.664 1 83.5 279 LYS B O 1
ATOM 4389 N N . ALA B 1 280 ? 3.918 -10.008 12.961 1 86.31 280 ALA B N 1
ATOM 4390 C CA . ALA B 1 280 ? 3.467 -9.336 14.172 1 86.31 280 ALA B CA 1
ATOM 4391 C C . ALA B 1 280 ? 1.949 -9.414 14.312 1 86.31 280 ALA B C 1
ATOM 4393 O O . ALA B 1 280 ? 1.412 -9.273 15.414 1 86.31 280 ALA B O 1
ATOM 4394 N N . VAL B 1 281 ? 1.253 -9.672 13.266 1 85.81 281 VAL B N 1
ATOM 4395 C CA . VAL B 1 281 ? -0.204 -9.648 13.344 1 85.81 281 VAL B CA 1
ATOM 4396 C C . VAL B 1 281 ? -0.762 -11.039 13.086 1 85.81 281 VAL B C 1
ATOM 4398 O O . VAL B 1 281 ? -1.976 -11.258 13.148 1 85.81 281 VAL B O 1
ATOM 4401 N N . GLU B 1 282 ? -0.006 -11.992 12.562 1 72.94 282 GLU B N 1
ATOM 4402 C CA . GLU B 1 282 ? -0.406 -13.383 12.375 1 72.94 282 GLU B CA 1
ATOM 4403 C C . GLU B 1 282 ? -0.421 -14.141 13.695 1 72.94 282 GLU B C 1
ATOM 4405 O O . GLU B 1 282 ? -0.977 -15.242 13.781 1 72.94 282 GLU B O 1
ATOM 4410 N N . LYS B 1 283 ? 0.239 -13.562 14.781 1 54.53 283 LYS B N 1
ATOM 4411 C CA . LYS B 1 283 ? 0.185 -14.219 16.094 1 54.53 283 LYS B CA 1
ATOM 4412 C C . LYS B 1 283 ? -1.122 -13.898 16.812 1 54.53 283 LYS B C 1
ATOM 4414 O O . LYS B 1 283 ? -1.588 -12.758 16.781 1 54.53 283 LYS B O 1
#

pLDDT: mean 93.84, std 5.09, range [54.19, 98.69]

Nearest PDB structures (foldseek):
  4d3d-assembly1_B  TM=5.708E-01  e=1.336E-09  Bacillus cereus
  6e8z-assembly1_B  TM=5.482E-01  e=1.336E-09  Homo sapiens
  6sle-assembly4_G  TM=5.737E-01  e=1.028E-08  Aspergillus fumigatus Af293
  6sle-assembly2_C  TM=5.901E-01  e=1.163E-08  Aspergillus fumigatus Af293
  4d3s-assembly3_H  TM=6.351E-01  e=6.078E-07  Nocardiopsis halophila

Sequence (566 aa):
MKKVTVIGAGGQMGQWFAKYFADKGFEVTGFDSENKIPGKGIIQAESLVGAILKADYVVLCTPTRRTPEIIRLIAKEMKRGTYLIEISSEKSKVVSALSKMPAKINPICIHPMFGPGVKTIKGQNIISVPIKDAKKELTVTKSLFEGANFVTIDAVEHDKKIAVILGLTHLMNLVFANIVSKDEKMLLTEKMSGTTFRVQKTLAESIMTESPELIETIIANPEIRRVAEELWKDIGRLLTDVQESKTEEVVNYIKDCQERLAKHTDINESYKKLTKMVKAVEKMKKVTVIGAGGQMGQWFAKYFADKGFEVTGFDSENKIPGKGIIQAESLVGAILKADYVVLCTPTRRTPEIIRLIAKEMKRGTYLIEISSEKSKVVSALSKMPAKINPICIHPMFGPGVKTIKGQNIISVPIKDAKKELTVTKSLFEGANFVTIDAVEHDKKIAVILGLTHLMNLVFANIVSKDEKMLLTEKMSGTTFRVQKTLAESIMTESPELIETIIANPEIRRVAEELWKDIGRLLTDVQESKTEEVVNYIKDCQERLAKHTDINESYKKLTKMVKAVEK

Radius of gyration: 27.88 Å; Cα contacts (8 Å, |Δi|>4): 982; chains: 2; bounding box: 44×86×62 Å

Organism: Nitrosopumilus maritimus (strain SCM1) (NCBI:txid436308)

Foldseek 3Di:
DAAEEEEQCQDLVNVLVQVLVVVVPHQYEYEYPPGDHDDDRHHYDPDPLRRAQRHQEYEYPDAQVCQLVVLQVRLVSHDFNHEYEYAYQAPPSNLVSVLPGDPRYHYWYKHWPDGSPDPAQAATEMETADRPDRVVNVVVVCVSRPRHHYHYDHRVVSLLVLLVVQQVLLVVLQVVQVVLVPDPPNVVVVVPDDLVVVVSNVSSVVSVVDDPSVSCSSNVRPSNVVVVVVVVVVVVVLVVCVVVVVVVVNVVVVVVVVVVCVVPDDVVVVVVVSVVVSVVVVD/DAEEEEEQCQDLVNVLVQVLVVVVPHQYEYEYPPGDHDDDRHHYDPDPLRRAARHQEYEYPDQQVCQLVVLQVRLVSHDFNHEYEYAHQAPPSNLVSVLPGDPRYHYWYKHWPDGSPDPAQAATEMETADRPDRVVNVVVVCVSRPRHHYHYDHRVVSLLVLLVVQQVLLVVLQVVQVVLVPPPPNVVVVVPDDLVVVVSNVSSVVSVVDDPSVSCSSNVRPSNVVVVVVVVVVVVVLVVCVVVVVVVVNVVVVVVVVVVCVVPDDVVVVVVVSVVVSVVVVD